Protein AF-A0A0T6A4I0-F1 (afdb_monomer)

pLDDT: mean 89.37, std 11.77, range [37.16, 98.69]

Structure (mmCIF, N/CA/C/O backbone):
data_AF-A0A0T6A4I0-F1
#
_entry.id   AF-A0A0T6A4I0-F1
#
loop_
_atom_site.group_PDB
_atom_site.id
_atom_site.type_symbol
_atom_site.label_atom_id
_atom_site.label_alt_id
_atom_site.label_comp_id
_atom_site.label_asym_id
_atom_site.label_entity_id
_atom_site.label_seq_id
_atom_site.pdbx_PDB_ins_code
_atom_site.Cartn_x
_atom_site.Cartn_y
_atom_site.Cartn_z
_atom_site.occupancy
_atom_site.B_iso_or_equiv
_atom_site.auth_seq_id
_atom_site.auth_comp_id
_atom_site.auth_asym_id
_atom_site.auth_atom_id
_atom_site.pdbx_PDB_model_num
ATOM 1 N N . MET A 1 1 ? -27.432 -20.174 17.625 1.00 65.12 1 MET A N 1
ATOM 2 C CA . MET A 1 1 ? -26.759 -19.214 18.513 1.00 65.12 1 MET A CA 1
ATOM 3 C C . MET A 1 1 ? -27.052 -19.570 19.962 1.00 65.12 1 MET A C 1
ATOM 5 O O . MET A 1 1 ? -28.219 -19.751 20.303 1.00 65.12 1 MET A O 1
ATOM 9 N N . ASN A 1 2 ? -26.024 -19.749 20.793 1.00 81.19 2 ASN A N 1
ATOM 10 C CA . ASN A 1 2 ? -26.215 -20.038 22.222 1.00 81.19 2 ASN A CA 1
ATOM 11 C C . ASN A 1 2 ? -26.380 -18.736 23.044 1.00 81.19 2 ASN A C 1
ATOM 13 O O . ASN A 1 2 ? -26.195 -17.635 22.528 1.00 81.19 2 ASN A O 1
ATOM 17 N N . SER A 1 3 ? -26.738 -18.840 24.332 1.00 83.50 3 SER A N 1
ATOM 18 C CA . SER A 1 3 ? -26.962 -17.650 25.175 1.00 83.50 3 SER A CA 1
ATOM 19 C C . SER A 1 3 ? -25.715 -16.772 25.365 1.00 83.50 3 SER A C 1
ATOM 21 O O . SER A 1 3 ? -25.885 -15.581 25.609 1.00 83.50 3 SER A O 1
ATOM 23 N N . MET A 1 4 ? -24.500 -17.329 25.298 1.00 87.19 4 MET A N 1
ATOM 24 C CA . MET A 1 4 ? -23.253 -16.556 25.415 1.00 87.19 4 MET A CA 1
ATOM 25 C C . MET A 1 4 ? -22.955 -15.799 24.127 1.00 87.19 4 MET A C 1
ATOM 27 O O . MET A 1 4 ? -22.614 -14.627 24.168 1.00 87.19 4 MET A O 1
ATOM 31 N N . GLU A 1 5 ? -23.131 -16.463 22.992 1.00 84.56 5 GLU A N 1
ATOM 32 C CA . GLU A 1 5 ? -22.914 -15.903 21.664 1.00 84.56 5 GLU A CA 1
ATOM 33 C C . GLU A 1 5 ? -23.867 -14.732 21.402 1.00 84.56 5 GLU A C 1
ATOM 35 O O . GLU A 1 5 ? -23.423 -13.668 20.984 1.00 84.56 5 GLU A O 1
ATOM 40 N N . ARG A 1 6 ? -25.143 -14.867 21.800 1.00 87.25 6 ARG A N 1
ATOM 41 C CA . ARG A 1 6 ? -26.099 -13.750 21.808 1.00 87.25 6 ARG A CA 1
ATOM 42 C C . ARG A 1 6 ? -25.624 -12.595 22.687 1.00 87.25 6 ARG A C 1
ATOM 44 O O . ARG A 1 6 ? -25.687 -11.442 22.281 1.00 87.25 6 ARG A O 1
ATOM 51 N N . ALA A 1 7 ? -25.196 -12.891 23.915 1.00 88.12 7 ALA A N 1
ATOM 52 C CA . ALA A 1 7 ? -24.745 -11.863 24.851 1.00 88.12 7 ALA A CA 1
ATOM 53 C C . ALA A 1 7 ? -23.528 -11.103 24.309 1.00 88.12 7 ALA A C 1
ATOM 55 O O . ALA A 1 7 ? -23.432 -9.890 24.484 1.00 88.12 7 ALA A O 1
ATOM 56 N N . LEU A 1 8 ? -22.614 -11.822 23.655 1.00 88.19 8 LEU A N 1
ATOM 57 C CA . LEU A 1 8 ? -21.410 -11.280 23.045 1.00 88.19 8 LEU A CA 1
ATOM 58 C C . LEU A 1 8 ? -21.745 -10.391 21.846 1.00 88.19 8 LEU A C 1
ATOM 60 O O . LEU A 1 8 ? -21.280 -9.259 21.798 1.00 88.19 8 LEU A O 1
ATOM 64 N N . GLU A 1 9 ? -22.608 -10.861 20.946 1.00 87.06 9 GLU A N 1
ATOM 65 C CA . GLU A 1 9 ? -23.072 -10.095 19.786 1.00 87.06 9 GLU A CA 1
ATOM 66 C C . GLU A 1 9 ? -23.785 -8.804 20.215 1.00 87.06 9 GLU A C 1
ATOM 68 O O . GLU A 1 9 ? -23.487 -7.724 19.709 1.00 87.06 9 GLU A O 1
ATOM 73 N N . VAL A 1 10 ? -24.667 -8.883 21.216 1.00 88.56 10 VAL A N 1
ATOM 74 C CA . VAL A 1 10 ? -25.359 -7.707 21.759 1.00 88.56 10 VAL A CA 1
ATOM 75 C C . VAL A 1 10 ? -24.382 -6.722 22.411 1.00 88.56 10 VAL A C 1
ATOM 77 O O . VAL A 1 10 ? -24.527 -5.512 22.234 1.00 88.56 10 VAL A O 1
ATOM 80 N N . LEU A 1 11 ? -23.389 -7.215 23.162 1.00 87.75 11 LEU A N 1
ATOM 81 C CA . LEU A 1 11 ? -22.369 -6.362 23.775 1.00 87.75 11 LEU A CA 1
ATOM 82 C C . LEU A 1 11 ? -21.513 -5.663 22.713 1.00 87.75 11 LEU A C 1
ATOM 84 O O . LEU A 1 11 ? -21.257 -4.473 22.850 1.00 87.75 11 LEU A O 1
ATOM 88 N N . GLU A 1 12 ? -21.080 -6.378 21.675 1.00 84.62 12 GLU A N 1
ATOM 89 C CA . GLU A 1 12 ? -20.293 -5.821 20.568 1.00 84.62 12 GLU A CA 1
ATOM 90 C C . GLU A 1 12 ? -21.073 -4.769 19.786 1.00 84.62 12 GLU A C 1
ATOM 92 O O . GLU A 1 12 ? -20.547 -3.688 19.534 1.00 84.62 12 GLU A O 1
ATOM 97 N N . LEU A 1 13 ? -22.330 -5.067 19.449 1.00 82.50 13 LEU A N 1
ATOM 98 C CA . LEU A 1 13 ? -23.216 -4.159 18.729 1.00 82.50 13 LEU A CA 1
ATOM 99 C C . LEU A 1 13 ? -23.451 -2.873 19.527 1.00 82.50 13 LEU A C 1
ATOM 101 O O . LEU A 1 13 ? -23.361 -1.776 18.982 1.00 82.50 13 LEU A O 1
ATOM 105 N N . TYR A 1 14 ? -23.706 -2.998 20.831 1.00 83.06 14 TYR A N 1
ATOM 106 C CA . TYR A 1 14 ? -23.885 -1.832 21.688 1.00 83.06 14 TYR A CA 1
ATOM 107 C C . TYR A 1 14 ? -22.595 -1.039 21.865 1.00 83.06 14 TYR A C 1
ATOM 109 O O . TYR A 1 14 ? -22.603 0.182 21.748 1.00 83.06 14 TYR A O 1
ATOM 117 N N . ALA A 1 15 ? -21.481 -1.734 22.100 1.00 77.75 15 ALA A N 1
ATOM 118 C CA . ALA A 1 15 ? -20.175 -1.110 22.237 1.00 77.75 15 ALA A CA 1
ATOM 119 C C . ALA A 1 15 ? -19.705 -0.419 20.952 1.00 77.75 15 ALA A C 1
ATOM 121 O O . ALA A 1 15 ? -18.844 0.435 21.069 1.00 77.75 15 ALA A O 1
ATOM 122 N N . ALA A 1 16 ? -20.227 -0.776 19.772 1.00 71.81 16 ALA A N 1
ATOM 123 C CA . ALA A 1 16 ? -19.962 -0.093 18.503 1.00 71.81 16 ALA A CA 1
ATOM 124 C C . ALA A 1 16 ? -20.909 1.099 18.271 1.00 71.81 16 ALA A C 1
ATOM 126 O O . ALA A 1 16 ? -20.474 2.199 17.948 1.00 71.81 16 ALA A O 1
ATOM 127 N N . ALA A 1 17 ? -22.212 0.918 18.484 1.00 69.12 17 ALA A N 1
ATOM 128 C CA . ALA A 1 17 ? -23.201 1.965 18.222 1.00 69.12 17 ALA A CA 1
ATOM 129 C C . ALA A 1 17 ? -23.127 3.153 19.201 1.00 69.12 17 ALA A C 1
ATOM 131 O O . ALA A 1 17 ? -23.462 4.278 18.820 1.00 69.12 17 ALA A O 1
ATOM 132 N N . ASP A 1 18 ? -22.656 2.933 20.433 1.00 62.03 18 ASP A N 1
ATOM 133 C CA . ASP A 1 18 ? -22.343 4.025 21.363 1.00 62.03 18 ASP A CA 1
ATOM 134 C C . ASP A 1 18 ? -21.203 4.914 20.814 1.00 62.03 18 ASP A C 1
ATOM 136 O O . ASP A 1 18 ? -21.260 6.134 20.957 1.00 62.03 18 ASP A O 1
ATOM 140 N N . GLN A 1 19 ? -20.238 4.333 20.080 1.00 56.91 19 GLN A N 1
ATOM 141 C CA . GLN A 1 19 ? -19.129 5.064 19.437 1.00 56.91 19 GLN A CA 1
ATOM 142 C C . GLN A 1 19 ? -19.610 5.911 18.257 1.00 56.91 19 GLN A C 1
ATOM 144 O O . GLN A 1 19 ? -19.153 7.033 18.073 1.00 56.91 19 GLN A O 1
ATOM 149 N N . GLU A 1 20 ? -20.531 5.384 17.448 1.00 51.50 20 GLU A N 1
ATOM 150 C CA . GLU A 1 20 ? -20.946 6.051 16.210 1.00 51.50 20 GLU A CA 1
ATOM 151 C C . GLU A 1 20 ? -21.957 7.184 16.430 1.00 51.50 20 GLU A C 1
ATOM 153 O O . GLU A 1 20 ? -22.072 8.069 15.579 1.00 51.50 20 GLU A O 1
ATOM 158 N N . ARG A 1 21 ? -22.771 7.138 17.499 1.00 50.19 21 ARG A N 1
ATOM 159 C CA . ARG A 1 21 ? -23.971 7.997 17.585 1.00 50.19 21 ARG A CA 1
ATOM 160 C C . ARG A 1 21 ? -24.341 8.515 18.978 1.00 50.19 21 ARG A C 1
ATOM 162 O O . ARG A 1 21 ? -25.364 9.192 19.085 1.00 50.19 21 ARG A O 1
ATOM 169 N N . ASN A 1 22 ? -23.565 8.218 20.028 1.00 56.56 22 ASN A N 1
ATOM 170 C CA . ASN A 1 22 ? -23.890 8.592 21.417 1.00 56.56 22 ASN A CA 1
ATOM 171 C C . ASN A 1 22 ? -25.337 8.194 21.806 1.00 56.56 22 ASN A C 1
ATOM 173 O O . ASN A 1 22 ? -26.053 8.911 22.513 1.00 56.56 22 ASN A O 1
ATOM 177 N N . LEU A 1 23 ? -25.824 7.087 21.233 1.00 54.41 23 LEU A N 1
ATOM 178 C CA . LEU A 1 23 ? -27.193 6.622 21.406 1.00 54.41 23 LEU A CA 1
ATOM 179 C C . LEU A 1 23 ? -27.248 5.769 22.668 1.00 54.41 23 LEU A C 1
ATOM 181 O O . LEU A 1 23 ? -26.767 4.643 22.680 1.00 54.41 23 LEU A O 1
ATOM 185 N N . GLY A 1 24 ? -27.941 6.251 23.700 1.00 66.44 24 GLY A N 1
ATOM 186 C CA . GLY A 1 24 ? -28.173 5.491 24.937 1.00 66.44 24 GLY A CA 1
ATOM 187 C C . GLY A 1 24 ? -28.943 4.164 24.773 1.00 66.44 24 GLY A C 1
ATOM 188 O O . GLY A 1 24 ? -29.218 3.500 25.776 1.00 66.44 24 GLY A O 1
ATOM 189 N N . ALA A 1 25 ? -29.323 3.783 23.544 1.00 76.25 25 ALA A N 1
ATOM 190 C CA . ALA A 1 25 ? -29.884 2.481 23.198 1.00 76.25 25 ALA A CA 1
ATOM 191 C C . ALA A 1 25 ? -29.680 2.121 21.711 1.00 76.25 25 ALA A C 1
ATOM 193 O O . ALA A 1 25 ? -29.658 2.993 20.843 1.00 76.25 25 ALA A O 1
ATOM 194 N N . VAL A 1 26 ? -29.610 0.820 21.410 1.00 81.50 26 VAL A N 1
ATOM 195 C CA . VAL A 1 26 ? -29.318 0.271 20.075 1.00 81.50 26 VAL A CA 1
ATOM 196 C C . VAL A 1 26 ? -30.368 -0.765 19.696 1.00 81.50 26 VAL A C 1
ATOM 198 O O . VAL A 1 26 ? -30.734 -1.611 20.511 1.00 81.50 26 VAL A O 1
ATOM 201 N N . ALA A 1 27 ? -30.881 -0.701 18.468 1.00 83.75 27 ALA A N 1
ATOM 202 C CA . ALA A 1 27 ? -31.809 -1.706 17.961 1.00 83.75 27 ALA A CA 1
ATOM 203 C C . ALA A 1 27 ? -31.042 -2.964 17.521 1.00 83.75 27 ALA A C 1
ATOM 205 O O . ALA A 1 27 ? -30.154 -2.893 16.678 1.00 83.75 27 ALA A O 1
ATOM 206 N N . TYR A 1 28 ? -31.418 -4.114 18.069 1.00 85.69 28 TYR A N 1
ATOM 207 C CA . TYR A 1 28 ? -30.854 -5.429 17.783 1.00 85.69 28 TYR A CA 1
ATOM 208 C C . TYR A 1 28 ? -31.947 -6.343 17.228 1.00 85.69 28 TYR A C 1
ATOM 210 O O . TYR A 1 28 ? -33.022 -6.440 17.815 1.00 85.69 28 TYR A O 1
ATOM 218 N N . ALA A 1 29 ? -31.700 -7.010 16.104 1.00 85.00 29 ALA A N 1
ATOM 219 C CA . ALA A 1 29 ? -32.581 -8.057 15.598 1.00 85.00 29 ALA A CA 1
ATOM 220 C C . ALA A 1 29 ? -32.047 -9.411 16.071 1.00 85.00 29 ALA A C 1
ATOM 222 O O . ALA A 1 29 ? -30.994 -9.840 15.614 1.00 85.00 29 ALA A O 1
ATOM 223 N N . ASP A 1 30 ? -32.753 -10.073 16.988 1.00 80.75 30 ASP A N 1
ATOM 224 C CA . ASP A 1 30 ? -32.335 -11.381 17.498 1.00 80.75 30 ASP A CA 1
ATOM 225 C C . ASP A 1 30 ? -32.428 -12.427 16.373 1.00 80.75 30 ASP A C 1
ATOM 227 O O . ASP A 1 30 ? -33.538 -12.724 15.923 1.00 80.75 30 ASP A O 1
ATOM 231 N N . PRO A 1 31 ? -31.312 -13.024 15.920 1.00 71.75 31 PRO A N 1
ATOM 232 C CA . PRO A 1 31 ? -31.315 -13.929 14.776 1.00 71.75 31 PRO A CA 1
ATOM 233 C C . PRO A 1 31 ? -31.955 -15.288 15.094 1.00 71.75 31 PRO A C 1
ATOM 235 O O . PRO A 1 31 ? -32.241 -16.057 14.180 1.00 71.75 31 PRO A O 1
ATOM 238 N N . VAL A 1 32 ? -32.212 -15.603 16.370 1.00 74.44 32 VAL A N 1
ATOM 239 C CA . VAL A 1 32 ? -32.927 -16.823 16.779 1.00 74.44 32 VAL A CA 1
ATOM 240 C C . VAL A 1 32 ? -34.433 -16.592 16.808 1.00 74.44 32 VAL A C 1
ATOM 242 O O . VAL A 1 32 ? -35.195 -17.459 16.387 1.00 74.44 32 VAL A O 1
ATOM 245 N N . THR A 1 33 ? -34.879 -15.446 17.327 1.00 81.69 33 THR A N 1
ATOM 246 C CA . THR A 1 33 ? -36.318 -15.172 17.498 1.00 81.69 33 THR A CA 1
ATOM 247 C C . THR A 1 33 ? -36.918 -14.302 16.394 1.00 81.69 33 THR A C 1
ATOM 249 O O . THR A 1 33 ? -38.141 -14.200 16.302 1.00 81.69 33 THR A O 1
ATOM 252 N N . GLY A 1 34 ? -36.082 -13.661 15.576 1.00 81.12 34 GLY A N 1
ATOM 253 C CA . GLY A 1 34 ? -36.465 -12.703 14.537 1.00 81.12 34 GLY A CA 1
ATOM 254 C C . GLY A 1 34 ? -37.038 -11.388 15.076 1.00 81.12 34 GLY A C 1
ATOM 255 O O . GLY A 1 34 ? -37.544 -10.577 14.303 1.00 81.12 34 GLY A O 1
ATOM 256 N N . ARG A 1 35 ? -37.024 -11.170 16.397 1.00 85.06 35 ARG A N 1
ATOM 257 C CA . ARG A 1 35 ? -37.629 -9.990 17.026 1.00 85.06 35 ARG A CA 1
ATOM 258 C C . ARG A 1 35 ? -36.619 -8.858 17.140 1.00 85.06 35 ARG A C 1
ATOM 260 O O . ARG A 1 35 ? -35.487 -9.070 17.567 1.00 85.06 35 ARG A O 1
ATOM 267 N N . HIS A 1 36 ? -37.075 -7.646 16.837 1.00 85.06 36 HIS A N 1
ATOM 268 C CA . HIS A 1 36 ? -36.326 -6.435 17.139 1.00 85.06 36 HIS A CA 1
ATOM 269 C C . HIS A 1 36 ? -36.452 -6.090 18.624 1.00 85.06 36 HIS A C 1
ATOM 271 O O . HIS A 1 36 ? -37.549 -5.991 19.173 1.00 85.06 36 HIS A O 1
ATOM 277 N N . GLU A 1 37 ? -35.311 -5.893 19.264 1.00 87.12 37 GLU A N 1
ATOM 278 C CA . GLU A 1 37 ? -35.165 -5.527 20.658 1.00 87.12 37 GLU A CA 1
ATOM 279 C C . GLU A 1 37 ? -34.353 -4.232 20.753 1.00 87.12 37 GLU A C 1
ATOM 281 O O . GLU A 1 37 ? -33.310 -4.090 20.125 1.00 87.12 37 GLU A O 1
ATOM 286 N N . LEU A 1 38 ? -34.815 -3.282 21.564 1.00 85.00 38 LEU A N 1
ATOM 287 C CA . LEU A 1 38 ? -33.993 -2.147 21.982 1.00 85.00 38 LEU A CA 1
ATOM 288 C C . LEU A 1 38 ? -33.107 -2.577 23.150 1.00 85.00 38 LEU A C 1
ATOM 290 O O . LEU A 1 38 ? -33.606 -3.060 24.175 1.00 85.00 38 LEU A O 1
ATOM 294 N N . VAL A 1 39 ? -31.802 -2.412 22.980 1.00 86.38 39 VAL A N 1
ATOM 295 C CA . VAL A 1 39 ? -30.768 -2.723 23.962 1.00 86.38 39 VAL A CA 1
ATOM 296 C C . VAL A 1 39 ? -30.250 -1.415 24.540 1.00 86.38 39 VAL A C 1
ATOM 298 O O . VAL A 1 39 ? -29.625 -0.637 23.833 1.00 86.38 39 VAL A O 1
ATOM 301 N N . ASP A 1 40 ? -30.521 -1.176 25.820 1.00 84.31 40 ASP A N 1
ATOM 302 C CA . ASP A 1 40 ? -30.066 -0.003 26.570 1.00 84.31 40 ASP A CA 1
ATOM 303 C C . ASP A 1 40 ? -28.937 -0.365 27.555 1.00 84.31 40 ASP A C 1
ATOM 305 O O . ASP A 1 40 ? -28.586 -1.538 27.748 1.00 84.31 40 ASP A O 1
ATOM 309 N N . ALA A 1 41 ? -28.396 0.641 28.244 1.00 79.75 41 ALA A N 1
ATOM 310 C CA . ALA A 1 41 ? -27.348 0.453 29.248 1.00 79.75 41 ALA A CA 1
ATOM 311 C C . ALA A 1 41 ? -27.722 -0.558 30.357 1.00 79.75 41 ALA A C 1
ATOM 313 O O . ALA A 1 41 ? -26.853 -1.253 30.897 1.00 79.75 41 ALA A O 1
ATOM 314 N N . ASN A 1 42 ? -29.008 -0.679 30.711 1.00 81.38 42 ASN A N 1
ATOM 315 C CA . ASN A 1 42 ? -29.458 -1.625 31.734 1.00 81.38 42 ASN A CA 1
ATOM 316 C C . ASN A 1 42 ? -29.390 -3.068 31.232 1.00 81.38 42 ASN A C 1
ATOM 318 O O . ASN A 1 42 ? -28.886 -3.934 31.954 1.00 81.38 42 ASN A O 1
ATOM 322 N N . LYS A 1 43 ? -29.832 -3.330 29.998 1.00 86.12 43 LYS A N 1
ATOM 323 C CA . LYS A 1 43 ? -29.696 -4.650 29.365 1.00 86.12 43 LYS A CA 1
ATOM 324 C C . LYS A 1 43 ? -28.236 -5.029 29.168 1.00 86.12 43 LYS A C 1
ATOM 326 O O . LYS A 1 43 ? -27.853 -6.158 29.474 1.00 86.12 43 LYS A O 1
ATOM 331 N N . ILE A 1 44 ? -27.392 -4.080 28.775 1.00 87.00 44 ILE A N 1
ATOM 332 C CA . ILE A 1 44 ? -25.952 -4.323 28.640 1.00 87.00 44 ILE A CA 1
ATOM 333 C C . ILE A 1 44 ? -25.303 -4.720 29.954 1.00 87.00 44 ILE A C 1
ATOM 335 O O . ILE A 1 44 ? -24.499 -5.647 29.972 1.00 87.00 44 ILE A O 1
ATOM 339 N N . ARG A 1 45 ? -25.703 -4.131 31.085 1.00 84.12 45 ARG A N 1
ATOM 340 C CA . ARG A 1 45 ? -25.211 -4.566 32.404 1.00 84.12 45 ARG A CA 1
ATOM 341 C C . ARG A 1 45 ? -25.535 -6.027 32.725 1.00 84.12 45 ARG A C 1
ATOM 343 O O . ARG A 1 45 ? -24.841 -6.611 33.561 1.00 84.12 45 ARG A O 1
ATOM 350 N N . VAL A 1 46 ? -26.587 -6.603 32.141 1.00 87.69 46 VAL A N 1
ATOM 351 C CA . VAL A 1 46 ? -26.934 -8.023 32.310 1.00 87.69 46 VAL A CA 1
ATOM 352 C C . VAL A 1 46 ? -25.997 -8.888 31.473 1.00 87.69 46 VAL A C 1
ATOM 354 O O . VAL A 1 46 ? -25.318 -9.749 32.036 1.00 87.69 46 VAL A O 1
ATOM 357 N N . TYR A 1 47 ? -25.887 -8.606 30.171 1.00 89.31 47 TYR A N 1
ATOM 358 C CA . TYR A 1 47 ? -25.003 -9.339 29.257 1.00 89.31 47 TYR A CA 1
ATOM 359 C C . TYR A 1 47 ? -23.531 -9.239 29.670 1.00 89.31 47 TYR A C 1
ATOM 361 O O . TYR A 1 47 ? -22.832 -10.247 29.735 1.00 89.31 47 TYR A O 1
ATOM 369 N N . TYR A 1 48 ? -23.083 -8.050 30.077 1.00 87.12 48 TYR A N 1
ATOM 370 C CA . TYR A 1 48 ? -21.746 -7.825 30.615 1.00 87.12 48 TYR A CA 1
ATOM 371 C C . TYR A 1 48 ? -21.454 -8.730 31.819 1.00 87.12 48 TYR A C 1
ATOM 373 O O . TYR A 1 48 ? -20.431 -9.411 31.845 1.00 87.12 48 TYR A O 1
ATOM 381 N N . ARG A 1 49 ? -22.356 -8.778 32.813 1.00 88.69 49 ARG A N 1
ATOM 382 C CA . ARG A 1 49 ? -22.177 -9.615 34.014 1.00 88.69 49 ARG A CA 1
ATOM 383 C C . ARG A 1 49 ? -22.194 -11.103 33.683 1.00 88.69 49 ARG A C 1
ATOM 385 O O . ARG A 1 49 ? -21.490 -11.879 34.328 1.00 88.69 49 ARG A O 1
ATOM 392 N N . GLN A 1 50 ? -23.007 -11.501 32.710 1.00 91.06 50 GLN A N 1
ATOM 393 C CA . GLN A 1 50 ? -23.072 -12.873 32.224 1.00 91.06 50 GLN A CA 1
ATOM 394 C C . GLN A 1 50 ? -21.739 -13.293 31.589 1.00 91.06 50 GLN A C 1
ATOM 396 O O . GLN A 1 50 ? -21.166 -14.302 32.000 1.00 91.06 50 GLN A O 1
ATOM 401 N N . LEU A 1 51 ? -21.208 -12.482 30.671 1.00 92.25 51 LEU A N 1
ATOM 402 C CA . LEU A 1 51 ? -19.930 -12.730 30.000 1.00 92.25 51 LEU A CA 1
ATOM 403 C C . LEU A 1 51 ? -18.741 -12.662 30.968 1.00 92.25 51 LEU A C 1
ATOM 405 O O . LEU A 1 51 ? -17.852 -13.505 30.900 1.00 92.25 51 LEU A O 1
ATOM 409 N N . GLU A 1 52 ? -18.748 -11.735 31.931 1.00 90.50 52 GLU A N 1
ATOM 410 C CA . GLU A 1 52 ? -17.688 -11.629 32.942 1.00 90.50 52 GLU A CA 1
ATOM 411 C C . GLU A 1 52 ? -17.597 -12.895 33.810 1.00 90.50 52 GLU A C 1
ATOM 413 O O . GLU A 1 52 ? -16.506 -13.388 34.110 1.00 90.50 52 GLU A O 1
ATOM 418 N N . ARG A 1 53 ? -18.750 -13.448 34.208 1.00 91.75 53 ARG A N 1
ATOM 419 C CA . ARG A 1 53 ? -18.817 -14.717 34.946 1.00 91.75 53 ARG A CA 1
ATOM 420 C C . ARG A 1 53 ? -18.332 -15.881 34.088 1.00 91.75 53 ARG A C 1
ATOM 422 O O . ARG A 1 53 ? -17.552 -16.691 34.585 1.00 91.75 53 ARG A O 1
ATOM 429 N N . ALA A 1 54 ? -18.748 -15.939 32.823 1.00 91.00 54 ALA A N 1
ATOM 430 C CA . ALA A 1 54 ? -18.330 -16.981 31.889 1.00 91.00 54 ALA A CA 1
ATOM 431 C C . ALA A 1 54 ? -16.813 -16.950 31.637 1.00 91.00 54 ALA A C 1
ATOM 433 O O . ALA A 1 54 ? -16.168 -17.998 31.671 1.00 91.00 54 ALA A O 1
ATOM 434 N N . LEU A 1 55 ? -16.222 -15.760 31.477 1.00 90.81 55 LEU A N 1
ATOM 435 C CA . LEU A 1 55 ? -14.774 -15.589 31.347 1.00 90.81 55 LEU A CA 1
ATOM 436 C C . LEU A 1 55 ? -14.041 -16.096 32.599 1.00 90.81 55 LEU A C 1
ATOM 438 O O . LEU A 1 55 ? -13.133 -16.918 32.487 1.00 90.81 55 LEU A O 1
ATOM 442 N N . LYS A 1 56 ? -14.459 -15.662 33.799 1.00 91.12 56 LYS A N 1
ATOM 443 C CA . LYS A 1 56 ? -13.856 -16.097 35.077 1.00 91.12 56 LYS A CA 1
ATOM 444 C C . LYS A 1 56 ? -13.967 -17.609 35.288 1.00 91.12 56 LYS A C 1
ATOM 446 O O . LYS A 1 56 ? -13.057 -18.218 35.843 1.00 91.12 56 LYS A O 1
ATOM 451 N N . ALA A 1 57 ? -15.057 -18.213 34.821 1.00 93.06 57 ALA A N 1
ATOM 452 C CA . ALA A 1 57 ? -15.292 -19.651 34.876 1.00 93.06 57 ALA A CA 1
ATOM 453 C C . ALA A 1 57 ? -14.614 -20.443 33.737 1.00 93.06 57 ALA A C 1
ATOM 455 O O . ALA A 1 57 ? -14.777 -21.660 33.691 1.00 93.06 57 ALA A O 1
ATOM 456 N N . LYS A 1 58 ? -13.871 -19.787 32.827 1.00 90.81 58 LYS A N 1
ATOM 457 C CA . LYS A 1 58 ? -13.260 -20.396 31.627 1.00 90.81 58 LYS A CA 1
ATOM 458 C C . LYS A 1 58 ? -14.271 -21.132 30.734 1.00 90.81 58 LYS A C 1
ATOM 460 O O . LYS A 1 58 ? -13.974 -22.181 30.173 1.00 90.81 58 LYS A O 1
ATOM 465 N N . GLN A 1 59 ? -15.479 -20.583 30.625 1.00 91.88 59 GLN A N 1
ATOM 466 C CA . GLN A 1 59 ? -16.573 -21.125 29.809 1.00 91.88 59 GLN A CA 1
ATOM 467 C C . GLN A 1 59 ? -16.647 -20.499 28.409 1.00 91.88 59 GLN A C 1
ATOM 469 O O . GLN A 1 59 ? -17.455 -20.933 27.592 1.00 91.88 59 GLN A O 1
ATOM 474 N N . LEU A 1 60 ? -15.830 -19.479 28.135 1.00 88.25 60 LEU A N 1
ATOM 475 C CA . LEU A 1 60 ? -15.679 -18.891 26.806 1.00 88.25 60 LEU A CA 1
ATOM 476 C C . LEU A 1 60 ? -14.566 -19.609 26.042 1.00 88.25 60 LEU A C 1
ATOM 478 O O . LEU A 1 60 ? -13.537 -19.959 26.626 1.00 88.25 60 LEU A O 1
ATOM 482 N N . SER A 1 61 ? -14.756 -19.781 24.733 1.00 88.94 61 SER A N 1
ATOM 483 C CA . SER A 1 61 ? -13.650 -20.134 23.843 1.00 88.94 61 SER A CA 1
ATOM 484 C C . SER A 1 61 ? -12.588 -19.025 23.864 1.00 88.94 61 SER A C 1
ATOM 486 O O . SER A 1 61 ? -12.869 -17.891 24.254 1.00 88.94 61 SER A O 1
ATOM 488 N N . GLU A 1 62 ? -11.362 -19.319 23.430 1.00 82.75 62 GLU A N 1
ATOM 489 C CA . GLU A 1 62 ? -10.312 -18.293 23.357 1.00 82.75 62 GLU A CA 1
ATOM 490 C C . GLU A 1 62 ? -10.722 -17.118 22.447 1.00 82.75 62 GLU A C 1
ATOM 492 O O . GLU A 1 62 ? -10.489 -15.955 22.782 1.00 82.75 62 GLU A O 1
ATOM 497 N N . ALA A 1 63 ? -11.396 -17.413 21.332 1.00 80.00 63 ALA A N 1
ATOM 498 C CA . ALA A 1 63 ? -11.921 -16.408 20.414 1.00 80.00 63 ALA A CA 1
ATOM 499 C C . ALA A 1 63 ? -13.007 -15.538 21.073 1.00 80.00 63 ALA A C 1
ATOM 501 O O . ALA A 1 63 ? -12.936 -14.311 21.007 1.00 80.00 63 ALA A O 1
ATOM 502 N N . ASP A 1 64 ? -13.967 -16.149 21.774 1.00 87.06 64 ASP A N 1
ATOM 503 C CA . ASP A 1 64 ? -15.037 -15.411 22.459 1.00 87.06 64 ASP A CA 1
ATOM 504 C C . ASP A 1 64 ? -14.508 -14.590 23.637 1.00 87.06 64 ASP A C 1
ATOM 506 O O . ASP A 1 64 ? -14.997 -13.494 23.911 1.00 87.06 64 ASP A O 1
ATOM 510 N N . ALA A 1 65 ? -13.479 -15.087 24.326 1.00 85.12 65 ALA A N 1
ATOM 511 C CA . ALA A 1 65 ? -12.798 -14.347 25.377 1.00 85.12 65 ALA A CA 1
ATOM 512 C C . ALA A 1 65 ? -12.127 -13.081 24.822 1.00 85.12 65 ALA A C 1
ATOM 514 O O . ALA A 1 65 ? -12.296 -12.008 25.402 1.00 85.12 65 ALA A O 1
ATOM 515 N N . LYS A 1 66 ? -11.424 -13.176 23.681 1.00 80.06 66 LYS A N 1
ATOM 516 C CA . LYS A 1 66 ? -10.824 -12.013 23.000 1.00 80.06 66 LYS A CA 1
ATOM 517 C C . LYS A 1 66 ? -11.888 -11.004 22.570 1.00 80.06 66 LYS A C 1
ATOM 519 O O . LYS A 1 66 ? -11.763 -9.822 22.888 1.00 80.06 66 LYS A O 1
ATOM 524 N N . ARG A 1 67 ? -12.967 -11.478 21.939 1.00 83.88 67 ARG A N 1
ATOM 525 C CA . ARG A 1 67 ? -14.129 -10.658 21.556 1.00 83.88 67 ARG A CA 1
ATOM 526 C C . ARG A 1 67 ? -14.728 -9.915 22.749 1.00 83.88 67 ARG A C 1
ATOM 528 O O . ARG A 1 67 ? -14.881 -8.696 22.707 1.00 83.88 67 ARG A O 1
ATOM 535 N N . TYR A 1 68 ? -14.986 -10.623 23.850 1.00 87.00 68 TYR A N 1
ATOM 536 C CA . TYR A 1 68 ? -15.520 -10.027 25.075 1.00 87.00 68 TYR A CA 1
ATOM 537 C C . TYR A 1 68 ? -14.579 -8.971 25.663 1.00 87.00 68 TYR A C 1
ATOM 539 O O . TYR A 1 68 ? -15.032 -7.881 26.010 1.00 87.00 68 TYR A O 1
ATOM 547 N N . VAL A 1 69 ? -13.279 -9.267 25.769 1.00 83.44 69 VAL A N 1
ATOM 548 C CA . VAL A 1 69 ? -12.282 -8.318 26.288 1.00 83.44 69 VAL A CA 1
ATOM 549 C C . VAL A 1 69 ? -12.237 -7.053 25.426 1.00 83.44 69 VAL A C 1
ATOM 551 O O . VAL A 1 69 ? -12.257 -5.953 25.980 1.00 83.44 69 VAL A O 1
ATOM 554 N N . GLY A 1 70 ? -12.264 -7.195 24.097 1.00 78.12 70 GLY A N 1
ATOM 555 C CA . GLY A 1 70 ? -12.305 -6.071 23.160 1.00 78.12 70 GLY A CA 1
ATOM 556 C C . GLY A 1 70 ? -13.582 -5.234 23.281 1.00 78.12 70 GLY A C 1
ATOM 557 O O . GLY A 1 70 ? -13.508 -4.013 23.413 1.00 78.12 70 GLY A O 1
ATOM 558 N N . ALA A 1 71 ? -14.755 -5.872 23.302 1.00 80.88 71 ALA A N 1
ATOM 559 C CA . ALA A 1 71 ? -16.041 -5.186 23.460 1.00 80.88 71 ALA A CA 1
ATOM 560 C C . ALA A 1 71 ? -16.162 -4.480 24.824 1.00 80.88 71 ALA A C 1
ATOM 562 O O . ALA A 1 71 ? -16.669 -3.364 24.923 1.00 80.88 71 ALA A O 1
ATOM 563 N N . ARG A 1 72 ? -15.635 -5.098 25.888 1.00 83.75 72 ARG A N 1
ATOM 564 C CA . ARG A 1 72 ? -15.550 -4.496 27.223 1.00 83.75 72 ARG A CA 1
ATOM 565 C C . ARG A 1 72 ? -14.638 -3.273 27.242 1.00 83.75 72 ARG A C 1
ATOM 567 O O . ARG A 1 72 ? -15.004 -2.277 27.857 1.00 83.75 72 ARG A O 1
ATOM 574 N N . ALA A 1 73 ? -13.459 -3.353 26.626 1.00 76.44 73 ALA A N 1
ATOM 575 C CA . ALA A 1 73 ? -12.532 -2.226 26.558 1.00 76.44 73 ALA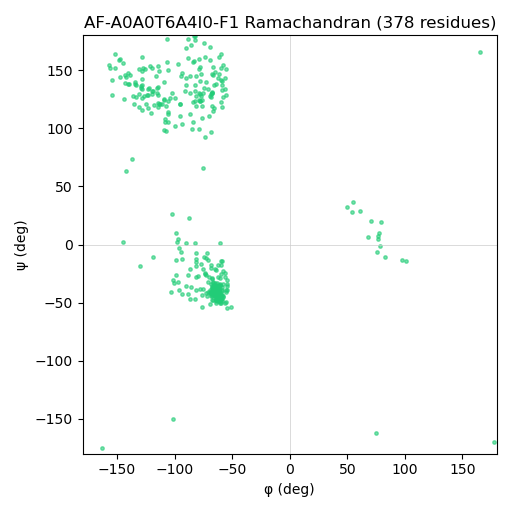 A CA 1
ATOM 576 C C . ALA A 1 73 ? -13.172 -1.030 25.835 1.00 76.44 73 ALA A C 1
ATOM 578 O O . ALA A 1 73 ? -13.131 0.078 26.366 1.00 76.44 73 ALA A O 1
ATOM 579 N N . ARG A 1 74 ? -13.855 -1.283 24.706 1.00 74.06 74 ARG A N 1
ATOM 580 C CA . ARG A 1 74 ? -14.655 -0.287 23.968 1.00 74.06 74 ARG A CA 1
ATOM 581 C C . ARG A 1 74 ? -15.688 0.397 24.850 1.00 74.06 74 ARG A C 1
ATOM 583 O O . ARG A 1 74 ? -15.676 1.615 24.992 1.00 74.06 74 ARG A O 1
ATOM 590 N N . LEU A 1 75 ? -16.530 -0.403 25.500 1.00 76.19 75 LEU A N 1
ATOM 591 C CA . LEU A 1 75 ? -17.591 0.103 26.364 1.00 76.19 75 LEU A CA 1
ATOM 592 C C . LEU A 1 75 ? -17.042 0.932 27.537 1.00 76.19 75 LEU A C 1
ATOM 594 O O . LEU A 1 75 ? -17.586 1.980 27.862 1.00 76.19 75 LEU A O 1
ATOM 598 N N . LEU A 1 76 ? -15.969 0.482 28.194 1.00 76.31 76 LEU A N 1
ATOM 599 C CA . LEU A 1 76 ? -15.383 1.208 29.329 1.00 76.31 76 LEU A CA 1
ATOM 600 C C . LEU A 1 76 ? -14.751 2.539 28.915 1.00 76.31 76 LEU A C 1
ATOM 602 O O . LEU A 1 76 ? -14.853 3.521 29.654 1.00 76.31 76 LEU A O 1
ATOM 606 N N . ALA A 1 77 ? -14.111 2.568 27.749 1.00 67.81 77 ALA A N 1
ATOM 607 C CA . ALA A 1 77 ? -13.562 3.792 27.198 1.00 67.81 77 ALA A CA 1
ATOM 608 C C . ALA A 1 77 ? -14.690 4.787 26.856 1.00 67.81 77 ALA A C 1
ATOM 610 O O . ALA A 1 77 ? -14.591 5.946 27.251 1.00 67.81 77 ALA A O 1
ATOM 611 N N . ALA A 1 78 ? -15.805 4.334 26.263 1.00 66.31 78 ALA A N 1
ATOM 612 C CA . ALA A 1 78 ? -16.970 5.181 25.956 1.00 66.31 78 ALA A CA 1
ATOM 613 C C . ALA A 1 78 ? -17.603 5.814 27.205 1.00 66.31 78 ALA A C 1
ATOM 615 O O . ALA A 1 78 ? -18.017 6.970 27.189 1.00 66.31 78 ALA A O 1
ATOM 616 N N . LEU A 1 79 ? -17.600 5.085 28.324 1.00 69.50 79 LEU A N 1
ATOM 617 C CA . LEU A 1 79 ? -18.181 5.533 29.593 1.00 69.50 79 LEU A CA 1
ATOM 618 C C . LEU A 1 79 ? -17.283 6.471 30.417 1.00 69.50 79 LEU A C 1
ATOM 620 O O . LEU A 1 79 ? -17.722 6.972 31.456 1.00 69.50 79 LEU A O 1
ATOM 624 N N . SER A 1 80 ? -16.030 6.691 30.015 1.00 63.41 80 SER A N 1
ATOM 625 C CA . SER A 1 80 ? -15.113 7.573 30.743 1.00 63.41 80 SER A CA 1
ATOM 626 C C . SER A 1 80 ? -15.413 9.061 30.467 1.00 63.41 80 SER A C 1
ATOM 628 O O . SER A 1 80 ? -15.944 9.392 29.410 1.00 63.41 80 SER A O 1
ATOM 630 N N . PRO A 1 81 ? -15.112 10.000 31.389 1.00 49.53 81 PRO A N 1
ATOM 631 C CA . PRO A 1 81 ? -15.290 11.435 31.137 1.00 49.53 81 PRO A CA 1
ATOM 632 C C . PRO A 1 81 ? -14.437 11.885 29.938 1.00 49.53 81 PRO A C 1
ATOM 634 O O . PRO A 1 81 ? -13.227 11.684 29.952 1.00 49.53 81 PRO A O 1
ATOM 637 N N . GLY A 1 82 ? -15.053 12.459 28.897 1.00 53.94 82 GLY A N 1
ATOM 638 C CA . GLY A 1 82 ? -14.376 12.736 27.614 1.00 53.94 82 GLY A CA 1
ATOM 639 C C . GLY A 1 82 ? -14.176 11.499 26.718 1.00 53.94 82 GLY A C 1
ATOM 640 O O . GLY A 1 82 ? -13.574 11.589 25.652 1.00 53.94 82 GLY A O 1
ATOM 641 N N . GLY A 1 83 ? -14.705 10.345 27.130 1.00 45.69 83 GLY A N 1
ATOM 642 C CA . GLY A 1 83 ? -14.570 9.051 26.465 1.00 45.69 83 GLY A CA 1
ATOM 643 C C . GLY A 1 83 ? -15.150 9.017 25.056 1.00 45.69 83 GLY A C 1
ATOM 644 O O . GLY A 1 83 ? -14.545 8.418 24.179 1.00 45.69 83 GLY A O 1
ATOM 645 N N . GLY A 1 84 ? -16.251 9.729 24.795 1.00 49.12 84 GLY A N 1
ATOM 646 C CA . GLY A 1 84 ? -16.832 9.824 23.449 1.00 49.12 84 GLY A CA 1
ATOM 647 C C . GLY A 1 84 ? -15.867 10.373 22.385 1.00 49.12 84 GLY A C 1
ATOM 648 O O . GLY A 1 84 ? -15.894 9.902 21.255 1.00 49.12 84 GLY A O 1
ATOM 649 N N . GLU A 1 85 ? -14.969 11.299 22.747 1.00 45.97 85 GLU A N 1
ATOM 650 C CA . GLU A 1 85 ? -13.926 11.816 21.841 1.00 45.97 85 GLU A CA 1
ATOM 651 C C . GLU A 1 85 ? -12.711 10.870 21.767 1.00 45.97 85 GLU A C 1
ATOM 653 O O . GLU A 1 85 ? -12.194 10.618 20.685 1.00 45.97 85 GLU A O 1
ATOM 658 N N . GLN A 1 86 ? -12.290 10.269 22.888 1.00 45.75 86 GLN A N 1
ATOM 659 C CA . GLN A 1 86 ? -11.129 9.359 22.939 1.00 45.75 86 GLN A CA 1
ATOM 660 C C . GLN A 1 86 ? -11.378 7.985 22.293 1.00 45.75 86 GLN A C 1
ATOM 662 O O . GLN A 1 86 ? -10.447 7.318 21.841 1.00 45.75 86 GLN A O 1
ATOM 667 N N . VAL A 1 87 ? -12.632 7.537 22.254 1.00 48.22 87 VAL A N 1
ATOM 668 C CA . VAL A 1 87 ? -13.030 6.231 21.708 1.00 48.22 87 VAL A CA 1
ATOM 669 C C . VAL A 1 87 ? -13.157 6.255 20.192 1.0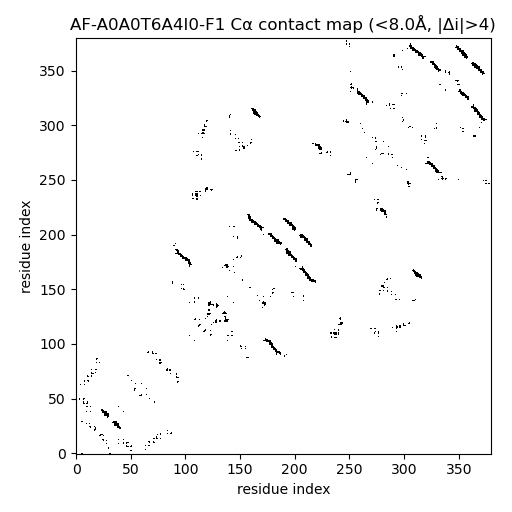0 48.22 87 VAL A C 1
ATOM 671 O O . VAL A 1 87 ? -12.929 5.224 19.566 1.00 48.22 87 VAL A O 1
ATOM 674 N N . GLY A 1 88 ? -13.464 7.416 19.605 1.00 55.22 88 GLY A N 1
ATOM 675 C CA . GLY A 1 88 ? -13.435 7.604 18.153 1.00 55.22 88 GLY A CA 1
ATOM 676 C C . GLY A 1 88 ? -12.021 7.549 17.567 1.00 55.22 88 GLY A C 1
ATOM 677 O O . GLY A 1 88 ? -11.861 7.291 16.377 1.00 55.22 88 GLY A O 1
ATOM 678 N N . GLU A 1 89 ? -10.992 7.754 18.395 1.00 64.25 89 GLU A N 1
ATOM 679 C CA . GLU A 1 89 ? -9.603 7.767 17.941 1.00 64.25 89 GLU A CA 1
ATOM 680 C C . GLU A 1 89 ? -8.903 6.416 18.134 1.00 64.25 89 GLU A C 1
ATOM 682 O O . GLU A 1 89 ? -8.168 5.999 17.246 1.00 64.25 89 GLU A O 1
ATOM 687 N N . GLY A 1 90 ? -9.141 5.699 19.238 1.00 76.12 90 GLY A N 1
ATOM 688 C CA . GLY A 1 90 ? -8.430 4.457 19.568 1.00 76.12 90 GLY A CA 1
ATOM 689 C C . GLY A 1 90 ? -8.740 3.239 18.679 1.00 76.12 90 GLY A C 1
ATOM 690 O O . GLY A 1 90 ? -9.790 3.135 18.046 1.00 76.12 90 GLY A O 1
ATOM 691 N N . PHE A 1 91 ? -7.825 2.265 18.674 1.00 84.12 91 PHE A N 1
ATOM 692 C CA . PHE A 1 91 ? -8.066 0.932 18.111 1.00 84.12 91 PHE A CA 1
ATOM 693 C C . PHE A 1 91 ? -8.546 -0.063 19.163 1.00 84.12 91 PHE A C 1
ATOM 695 O O . PHE A 1 91 ? -8.087 -0.050 20.309 1.00 84.12 91 PHE A O 1
ATOM 702 N N . PHE A 1 92 ? -9.388 -1.005 18.736 1.00 81.19 92 PHE A N 1
ATOM 703 C CA . PHE A 1 92 ? -9.834 -2.115 19.574 1.00 81.19 92 PHE A CA 1
ATOM 704 C C . PHE A 1 92 ? -9.660 -3.455 18.869 1.00 81.19 92 PHE A C 1
ATOM 706 O O . PHE A 1 92 ? -10.029 -3.602 17.713 1.00 81.19 92 PHE A O 1
ATOM 713 N N . ALA A 1 93 ? -9.151 -4.470 19.571 1.00 80.19 93 ALA A N 1
ATOM 714 C CA . ALA A 1 93 ? -9.003 -5.804 18.988 1.00 80.19 93 ALA A CA 1
ATOM 715 C C . ALA A 1 93 ? -10.346 -6.345 18.451 1.00 80.19 93 ALA A C 1
ATOM 717 O O . ALA A 1 93 ? -11.383 -6.258 19.122 1.00 80.19 93 ALA A O 1
ATOM 718 N N . GLY A 1 94 ? -10.310 -6.900 17.239 1.00 76.62 94 GLY A N 1
ATOM 719 C CA . GLY A 1 94 ? -11.469 -7.387 16.489 1.00 76.62 94 GLY A CA 1
ATOM 720 C C . GLY A 1 94 ? -12.298 -6.296 15.805 1.00 76.62 94 GLY A C 1
ATOM 721 O O . GLY A 1 94 ? -13.288 -6.615 15.148 1.00 76.62 94 GLY A O 1
ATOM 722 N N . GLU A 1 95 ? -11.936 -5.022 15.951 1.00 81.19 95 GLU A N 1
ATOM 723 C CA . GLU A 1 95 ? -12.580 -3.932 15.225 1.00 81.19 95 GLU A CA 1
ATOM 724 C C . GLU A 1 95 ? -12.344 -4.059 13.719 1.00 81.19 95 GLU A C 1
ATOM 726 O O . GLU A 1 95 ? -11.235 -4.360 13.272 1.00 81.19 95 GLU A O 1
ATOM 731 N N . ARG A 1 96 ? -13.397 -3.794 12.942 1.00 87.06 96 ARG A N 1
ATOM 732 C CA . ARG A 1 96 ? -13.356 -3.777 11.483 1.00 87.06 96 ARG A CA 1
ATOM 733 C C . ARG A 1 96 ? -13.623 -2.376 10.977 1.00 87.06 96 ARG A C 1
ATOM 735 O O . ARG A 1 96 ? -14.620 -1.761 11.334 1.00 87.06 96 ARG A O 1
ATOM 742 N N . LEU A 1 97 ? -12.733 -1.918 10.116 1.00 88.94 97 LEU A N 1
ATOM 743 C CA . LEU A 1 97 ? -12.787 -0.631 9.452 1.00 88.94 97 LEU A CA 1
ATOM 744 C C . LEU A 1 97 ? -12.961 -0.875 7.960 1.00 88.94 97 LEU A C 1
ATOM 746 O O . LEU A 1 97 ? -12.285 -1.724 7.380 1.00 88.94 97 LEU A O 1
ATOM 750 N N . GLN A 1 98 ? -13.861 -0.132 7.335 1.00 91.56 98 GLN A N 1
ATOM 751 C CA . GLN A 1 98 ? -14.092 -0.208 5.901 1.00 91.56 98 GLN A CA 1
ATOM 752 C C . GLN A 1 98 ? -14.081 1.201 5.332 1.00 91.56 98 GLN A C 1
ATOM 754 O O . GLN A 1 98 ? -14.746 2.090 5.857 1.00 91.56 98 GLN A O 1
ATOM 759 N N . GLY A 1 99 ? -13.298 1.393 4.276 1.00 91.25 99 GLY A N 1
ATOM 760 C CA . GLY A 1 99 ? -13.273 2.645 3.542 1.00 91.25 99 GLY A CA 1
ATOM 761 C C . GLY A 1 99 ? -14.274 2.675 2.404 1.00 91.25 99 GLY A C 1
ATOM 762 O O . GLY A 1 99 ? -14.828 1.649 1.993 1.00 91.25 99 GLY A O 1
ATOM 763 N N . ASP A 1 100 ? -14.443 3.870 1.854 1.00 91.88 100 ASP A N 1
ATOM 764 C CA . ASP A 1 100 ? -15.227 4.070 0.647 1.00 91.88 100 ASP A CA 1
ATOM 765 C C . ASP A 1 100 ? -14.583 3.384 -0.557 1.00 91.88 100 ASP A C 1
ATOM 767 O O . ASP A 1 100 ? -13.359 3.264 -0.678 1.00 91.88 100 ASP A O 1
ATOM 771 N N . ALA A 1 101 ? -15.435 2.932 -1.472 1.00 94.50 101 ALA A N 1
ATOM 772 C CA . ALA A 1 101 ? -14.981 2.311 -2.698 1.00 94.50 101 ALA A CA 1
ATOM 773 C C . ALA A 1 101 ? -14.431 3.368 -3.672 1.00 94.50 101 ALA A C 1
ATOM 775 O O . ALA A 1 101 ? -15.062 4.398 -3.910 1.00 94.50 101 ALA A O 1
ATOM 776 N N . VAL A 1 102 ? -13.275 3.091 -4.274 1.00 94.94 102 VAL A N 1
ATOM 777 C CA . VAL A 1 102 ? -12.610 3.980 -5.233 1.00 94.94 102 VAL A CA 1
ATOM 778 C C . VAL A 1 102 ? -12.624 3.342 -6.617 1.00 94.94 102 VAL A C 1
ATOM 780 O O . VAL A 1 102 ? -12.071 2.262 -6.816 1.00 94.94 102 VAL A O 1
ATOM 783 N N . SER A 1 103 ? -13.230 4.014 -7.597 1.00 97.31 103 SER A N 1
ATOM 784 C CA . SER A 1 103 ? -13.189 3.567 -8.993 1.00 97.31 103 SER A CA 1
ATOM 785 C C . SER A 1 103 ? -11.831 3.866 -9.622 1.00 97.31 103 SER A C 1
ATOM 787 O O . SER A 1 103 ? -11.434 5.023 -9.753 1.00 97.31 103 SER A O 1
ATOM 789 N N . VAL A 1 104 ? -11.137 2.825 -10.066 1.00 97.88 104 VAL A N 1
ATOM 790 C CA . VAL A 1 104 ? -9.827 2.918 -10.707 1.00 97.88 104 VAL A CA 1
ATOM 791 C C . VAL A 1 104 ? -10.007 3.398 -12.133 1.00 97.88 104 VAL A C 1
ATOM 793 O O . VAL A 1 104 ? -10.504 2.685 -13.000 1.00 97.88 104 VAL A O 1
ATOM 796 N N . THR A 1 105 ? -9.597 4.630 -12.395 1.00 97.06 105 THR A N 1
ATOM 797 C CA . THR A 1 105 ? -9.739 5.247 -13.715 1.00 97.06 105 THR A CA 1
ATOM 798 C C . THR A 1 105 ? -8.390 5.346 -14.431 1.00 97.06 105 THR A C 1
ATOM 800 O O . THR A 1 105 ? -7.348 5.391 -13.773 1.00 97.06 105 THR A O 1
ATOM 803 N N . PRO A 1 106 ? -8.371 5.436 -15.777 1.00 96.69 106 PRO A N 1
ATOM 804 C CA . PRO A 1 106 ? -7.117 5.513 -16.528 1.00 96.69 106 PRO A CA 1
ATOM 805 C C . PRO A 1 106 ? -6.207 6.664 -16.080 1.00 96.69 106 PRO A C 1
ATOM 807 O O . PRO A 1 106 ? -5.000 6.484 -15.939 1.00 96.69 106 PRO A O 1
ATOM 810 N N . TRP A 1 107 ? -6.786 7.837 -15.800 1.00 96.06 107 TRP A N 1
ATOM 811 C CA . TRP A 1 107 ? -6.018 9.013 -15.392 1.00 96.06 107 TRP A CA 1
ATOM 812 C C . TRP A 1 107 ? -5.374 8.848 -14.010 1.00 96.06 107 TRP A C 1
ATOM 814 O O . TRP A 1 107 ? -4.317 9.422 -13.779 1.00 96.06 107 TRP A O 1
ATOM 824 N N . MET A 1 108 ? -5.964 8.059 -13.103 1.00 97.81 108 MET A N 1
ATOM 825 C CA . MET A 1 108 ? -5.372 7.779 -11.787 1.00 97.81 108 MET A CA 1
ATOM 826 C C . MET A 1 108 ? -4.110 6.934 -11.924 1.00 97.81 108 MET A C 1
ATOM 828 O O . MET A 1 108 ? -3.101 7.226 -11.290 1.00 97.81 108 MET A O 1
ATOM 832 N N . VAL A 1 109 ? -4.148 5.922 -12.794 1.00 98.25 109 VAL A N 1
ATOM 833 C CA . VAL A 1 109 ? -2.990 5.059 -13.059 1.00 98.25 109 VAL A CA 1
ATOM 834 C C . VAL A 1 109 ? -1.896 5.830 -13.797 1.00 98.25 109 VAL A C 1
ATOM 836 O O . VAL A 1 109 ? -0.722 5.698 -13.463 1.00 98.25 109 VAL A O 1
ATOM 839 N N . GLN A 1 110 ? -2.265 6.701 -14.741 1.00 98.38 110 GLN A N 1
ATOM 840 C CA . GLN A 1 110 ? -1.325 7.626 -15.385 1.00 98.38 110 GLN A CA 1
ATOM 841 C C . GLN A 1 110 ? -0.694 8.595 -14.375 1.00 98.38 110 GLN A C 1
ATOM 843 O O . GLN A 1 110 ? 0.522 8.788 -14.378 1.00 98.38 110 GLN A O 1
ATOM 848 N N . ALA A 1 111 ? -1.502 9.174 -13.483 1.00 98.31 111 ALA A N 1
ATOM 849 C CA . ALA A 1 111 ? -1.029 10.077 -12.442 1.00 98.31 111 ALA A CA 1
ATOM 850 C C . ALA A 1 111 ? -0.062 9.370 -11.493 1.00 98.31 111 ALA A C 1
ATOM 852 O O . ALA A 1 111 ? 1.017 9.898 -11.239 1.00 98.31 111 ALA A O 1
ATOM 853 N N . PHE A 1 112 ? -0.393 8.155 -11.047 1.00 98.62 112 PHE A N 1
ATOM 854 C CA . PHE A 1 112 ? 0.503 7.357 -10.219 1.00 98.62 112 PHE A CA 1
ATOM 855 C C . PHE A 1 112 ? 1.782 6.971 -10.962 1.00 98.62 112 PHE A C 1
ATOM 857 O O . PHE A 1 112 ? 2.856 7.057 -10.382 1.00 98.62 112 PHE A O 1
ATOM 864 N N . ALA A 1 113 ? 1.719 6.604 -12.246 1.00 98.38 113 ALA A N 1
ATOM 865 C CA . ALA A 1 113 ? 2.917 6.306 -13.034 1.00 98.38 113 ALA A CA 1
ATOM 866 C C . ALA A 1 113 ? 3.846 7.524 -13.153 1.00 98.38 113 ALA A C 1
ATOM 868 O O . ALA A 1 113 ? 5.066 7.393 -13.055 1.00 98.38 113 ALA A O 1
ATOM 869 N N . LYS A 1 114 ? 3.278 8.722 -13.341 1.00 98.06 114 LYS A N 1
ATOM 870 C CA . LYS A 1 114 ? 4.051 9.967 -13.418 1.00 98.06 114 LYS A CA 1
ATOM 871 C C . LYS A 1 114 ? 4.597 10.390 -12.054 1.00 98.06 114 LYS A C 1
ATOM 873 O O . LYS A 1 114 ? 5.748 10.806 -11.979 1.00 98.06 114 LYS A O 1
ATOM 878 N N . ALA A 1 115 ? 3.795 10.265 -10.996 1.00 97.69 115 ALA A N 1
ATOM 879 C CA . ALA A 1 115 ? 4.189 10.613 -9.636 1.00 97.69 115 ALA A CA 1
ATOM 880 C C . ALA A 1 115 ? 5.246 9.647 -9.097 1.00 97.69 115 ALA A C 1
ATOM 882 O O . ALA A 1 115 ? 6.322 10.060 -8.679 1.00 97.69 115 ALA A O 1
ATOM 883 N N . SER A 1 116 ? 4.991 8.345 -9.181 1.00 98.00 116 SER A N 1
ATOM 884 C CA . SER A 1 116 ? 5.906 7.314 -8.701 1.00 98.00 116 SER A CA 1
ATOM 885 C C . SER A 1 116 ? 7.112 7.090 -9.602 1.00 98.00 116 SER A C 1
ATOM 887 O O . SER A 1 116 ? 8.108 6.579 -9.120 1.00 98.00 116 SER A O 1
ATOM 889 N N . GLY A 1 117 ? 7.071 7.462 -10.880 1.00 96.31 117 GLY A N 1
ATOM 890 C CA . GLY A 1 117 ? 8.122 7.110 -11.839 1.00 96.31 117 GLY A CA 1
ATOM 891 C C . GLY A 1 117 ? 8.066 5.649 -12.306 1.00 96.31 117 GLY A C 1
ATOM 892 O O . GLY A 1 117 ? 8.773 5.294 -13.248 1.00 96.31 117 GLY A O 1
ATOM 893 N N . ASP A 1 118 ? 7.189 4.815 -11.735 1.00 96.94 118 ASP A N 1
ATOM 894 C CA . ASP A 1 118 ? 6.922 3.473 -12.247 1.00 96.94 118 ASP A CA 1
ATOM 895 C C . ASP A 1 118 ? 6.092 3.560 -13.534 1.00 96.94 118 ASP A C 1
ATOM 897 O O . ASP A 1 118 ? 4.858 3.627 -13.544 1.00 96.94 118 ASP A O 1
ATOM 901 N N . ARG A 1 119 ? 6.811 3.576 -14.653 1.00 95.94 119 ARG A N 1
ATOM 902 C CA . ARG A 1 119 ? 6.258 3.678 -16.005 1.00 95.94 119 ARG A CA 1
ATOM 903 C C . ARG A 1 119 ? 6.243 2.323 -16.709 1.00 95.94 119 ARG A C 1
ATOM 905 O O . ARG A 1 119 ? 6.319 2.280 -17.937 1.00 95.94 119 ARG A O 1
ATOM 912 N N . ASN A 1 120 ? 6.176 1.220 -15.960 1.00 93.25 120 ASN A N 1
ATOM 913 C CA . ASN A 1 120 ? 6.170 -0.123 -16.530 1.00 93.25 120 ASN A CA 1
ATOM 914 C C . ASN A 1 120 ? 5.024 -0.299 -17.551 1.00 93.25 120 ASN A C 1
ATOM 916 O O . ASN A 1 120 ? 3.918 0.232 -17.405 1.00 93.25 120 ASN A O 1
ATOM 920 N N . ARG A 1 121 ? 5.300 -1.050 -18.620 1.00 94.25 121 ARG A N 1
ATOM 921 C CA . ARG A 1 121 ? 4.426 -1.215 -19.788 1.00 94.25 121 ARG A CA 1
ATOM 922 C C . ARG A 1 121 ? 3.069 -1.823 -19.439 1.00 94.25 121 ARG A C 1
ATOM 924 O O . ARG A 1 121 ? 2.088 -1.469 -20.083 1.00 94.25 121 ARG A O 1
ATOM 931 N N . TYR A 1 122 ? 2.973 -2.641 -18.388 1.00 93.69 122 TYR A N 1
ATOM 932 C CA . TYR A 1 122 ? 1.691 -3.185 -17.909 1.00 93.69 122 TYR A CA 1
ATOM 933 C C . TYR A 1 122 ? 0.661 -2.106 -17.531 1.00 93.69 122 TYR A C 1
ATOM 935 O O . TYR A 1 122 ? -0.541 -2.375 -17.546 1.00 93.69 122 TYR A O 1
ATOM 943 N N . HIS A 1 123 ? 1.122 -0.894 -17.212 1.00 95.94 123 HIS A N 1
ATOM 944 C CA . HIS A 1 123 ? 0.282 0.211 -16.746 1.00 95.94 123 HIS A CA 1
ATOM 945 C C . HIS A 1 123 ? -0.077 1.207 -17.853 1.00 95.94 123 HIS A C 1
ATOM 947 O O . HIS A 1 123 ? -1.107 1.873 -17.765 1.00 95.94 123 HIS A O 1
ATOM 953 N N . LEU A 1 124 ? 0.754 1.318 -18.896 1.00 96.44 124 LEU A N 1
ATOM 954 C CA . LEU A 1 124 ? 0.677 2.410 -19.877 1.00 96.44 124 LEU A CA 1
ATOM 955 C C . LEU A 1 124 ? 0.670 1.957 -21.348 1.00 96.44 124 LEU A C 1
ATOM 957 O O . LEU A 1 124 ? 0.265 2.732 -22.212 1.00 96.44 124 LEU A O 1
ATOM 961 N N . ASP A 1 125 ? 1.098 0.731 -21.657 1.00 95.38 125 ASP A N 1
ATOM 962 C CA . ASP A 1 125 ? 1.181 0.199 -23.023 1.00 95.38 125 ASP A CA 1
ATOM 963 C C . ASP A 1 125 ? 0.111 -0.877 -23.241 1.00 95.38 125 ASP A C 1
ATOM 965 O O . ASP A 1 125 ? 0.276 -2.041 -22.871 1.00 95.38 125 ASP A O 1
ATOM 969 N N . ARG A 1 126 ? -1.007 -0.480 -23.859 1.00 95.44 126 ARG A N 1
ATOM 970 C CA . ARG A 1 126 ? -2.129 -1.390 -24.125 1.00 95.44 126 ARG A CA 1
ATOM 971 C C . ARG A 1 126 ? -1.711 -2.583 -24.989 1.00 95.44 126 ARG A C 1
ATOM 973 O O . ARG A 1 126 ? -2.104 -3.698 -24.671 1.00 95.44 126 ARG A O 1
ATOM 980 N N . ALA A 1 127 ? -0.919 -2.364 -26.039 1.00 93.88 127 ALA A N 1
ATOM 981 C CA . ALA A 1 127 ? -0.537 -3.429 -26.965 1.00 93.88 127 ALA A CA 1
ATOM 982 C C . ALA A 1 127 ? 0.331 -4.489 -26.271 1.00 93.88 127 ALA A C 1
ATOM 984 O O . ALA A 1 127 ? 0.146 -5.685 -26.483 1.00 93.88 127 ALA A O 1
ATOM 985 N N . TYR A 1 128 ? 1.239 -4.054 -25.395 1.00 91.31 128 TYR A N 1
ATOM 986 C CA . TYR A 1 128 ? 2.018 -4.964 -24.558 1.00 91.31 128 TYR A CA 1
ATOM 987 C C . TYR A 1 128 ? 1.148 -5.696 -23.534 1.00 91.31 128 TYR A C 1
ATOM 989 O O . TYR A 1 128 ? 1.230 -6.916 -23.394 1.00 91.31 128 TYR A O 1
ATOM 997 N N . ALA A 1 129 ? 0.290 -4.963 -22.825 1.00 92.69 129 ALA A N 1
ATOM 998 C CA . ALA A 1 129 ? -0.518 -5.529 -21.755 1.00 92.69 129 ALA A CA 1
ATOM 999 C C . ALA A 1 129 ? -1.566 -6.539 -22.269 1.00 92.69 129 ALA A C 1
ATOM 1001 O O . ALA A 1 129 ? -1.816 -7.538 -21.595 1.00 92.69 129 ALA A O 1
ATOM 1002 N N . GLU A 1 130 ? -2.118 -6.342 -23.472 1.00 94.19 130 GLU A N 1
ATOM 1003 C CA . GLU A 1 130 ? -3.017 -7.294 -24.153 1.00 94.19 130 GLU A CA 1
ATOM 1004 C C . GLU A 1 130 ? -2.335 -8.635 -24.475 1.00 94.19 130 GLU A C 1
ATOM 1006 O O . GLU A 1 130 ? -2.960 -9.692 -24.368 1.00 94.19 130 GLU A O 1
ATOM 1011 N N . GLN A 1 131 ? -1.047 -8.599 -24.831 1.00 91.00 131 GLN A N 1
ATOM 1012 C CA . GLN A 1 131 ? -0.237 -9.793 -25.111 1.00 91.00 131 GLN A CA 1
ATOM 1013 C C . GLN A 1 131 ? 0.307 -10.455 -23.840 1.00 91.00 131 GLN A C 1
ATOM 1015 O O . GLN A 1 131 ? 0.708 -11.617 -23.862 1.00 91.00 131 GLN A O 1
ATOM 1020 N N . SER A 1 132 ? 0.325 -9.720 -22.730 1.00 89.69 132 SER A N 1
ATOM 1021 C CA . SER A 1 132 ? 0.741 -10.242 -21.435 1.00 89.69 132 SER A CA 1
ATOM 1022 C C . SER A 1 132 ? -0.321 -11.149 -20.812 1.00 89.69 132 SER A C 1
ATOM 1024 O O . SER A 1 132 ? -1.474 -11.209 -21.243 1.00 89.69 132 SER A O 1
ATOM 1026 N N . ARG A 1 133 ? 0.038 -11.774 -19.689 1.00 89.50 133 ARG A N 1
ATOM 1027 C CA . ARG A 1 133 ? -0.884 -12.564 -18.861 1.00 89.50 133 ARG A CA 1
ATOM 1028 C C . ARG A 1 133 ? -2.098 -11.797 -18.320 1.00 89.50 133 ARG A C 1
ATOM 1030 O O . ARG A 1 133 ? -3.001 -12.424 -17.773 1.00 89.50 133 ARG A O 1
ATOM 1037 N N . PHE A 1 134 ? -2.085 -10.464 -18.372 1.00 93.25 134 PHE A N 1
ATOM 1038 C CA . PHE A 1 134 ? -3.192 -9.643 -17.890 1.00 93.25 134 PHE A CA 1
ATOM 1039 C C . PHE A 1 134 ? -4.273 -9.420 -18.942 1.00 93.25 134 PHE A C 1
ATOM 1041 O O . PHE A 1 134 ? -5.397 -9.109 -18.558 1.00 93.25 134 PHE A O 1
ATOM 1048 N N . HIS A 1 135 ? -3.964 -9.580 -20.233 1.00 94.12 135 HIS A N 1
ATOM 1049 C CA . HIS A 1 135 ? -4.891 -9.320 -21.340 1.00 94.12 135 HIS A CA 1
ATOM 1050 C C . HIS A 1 135 ? -5.513 -7.909 -21.325 1.00 94.12 135 HIS A C 1
ATOM 1052 O O . HIS A 1 135 ? -6.619 -7.694 -21.816 1.00 94.12 135 HIS A O 1
ATOM 1058 N N . GLY A 1 136 ? -4.802 -6.934 -20.755 1.00 95.44 136 GLY A N 1
ATOM 1059 C CA . GLY A 1 136 ? -5.269 -5.563 -20.587 1.00 95.44 136 GLY A CA 1
ATOM 1060 C C . GLY A 1 136 ? -4.414 -4.779 -19.596 1.00 95.44 136 GLY A C 1
ATOM 1061 O O . GLY A 1 136 ? -3.616 -5.356 -18.858 1.00 95.44 136 GLY A O 1
ATOM 1062 N N . LEU A 1 137 ? -4.578 -3.453 -19.596 1.00 96.88 137 LEU A N 1
ATOM 1063 C CA . LEU A 1 137 ? -3.884 -2.561 -18.665 1.00 96.88 137 LEU A CA 1
ATOM 1064 C C . LEU A 1 137 ? -4.339 -2.811 -17.225 1.00 96.88 137 LEU A C 1
ATOM 1066 O O . LEU A 1 137 ? -5.537 -2.932 -16.956 1.00 96.88 137 LEU A O 1
ATOM 1070 N N . VAL A 1 138 ? -3.376 -2.822 -16.309 1.00 97.56 138 VAL A N 1
ATOM 1071 C CA . VAL A 1 138 ? -3.607 -3.018 -14.874 1.00 97.56 138 VAL A CA 1
ATOM 1072 C C . VAL A 1 138 ? -2.992 -1.876 -14.076 1.00 97.56 138 VAL A C 1
ATOM 1074 O O . VAL A 1 138 ? -2.008 -1.275 -14.501 1.00 97.56 138 VAL A O 1
ATOM 1077 N N . ALA A 1 139 ? -3.561 -1.553 -12.920 1.00 98.19 139 ALA A N 1
ATOM 1078 C CA . ALA A 1 139 ? -2.980 -0.589 -11.993 1.00 98.19 139 ALA A CA 1
ATOM 1079 C C . ALA A 1 139 ? -1.757 -1.172 -11.262 1.00 98.19 139 ALA A C 1
ATOM 1081 O O . ALA A 1 139 ? -1.568 -2.390 -11.190 1.00 98.19 139 ALA A O 1
ATOM 1082 N N . HIS A 1 140 ? -0.920 -0.300 -10.700 1.00 98.25 140 HIS A N 1
ATOM 1083 C CA . HIS A 1 140 ? 0.246 -0.704 -9.918 1.00 98.25 140 HIS A CA 1
ATOM 1084 C C . HIS A 1 140 ? -0.168 -1.406 -8.618 1.00 98.25 140 HIS A C 1
ATOM 1086 O O . HIS A 1 140 ? -1.144 -1.031 -7.960 1.00 98.25 140 HIS A O 1
ATOM 1092 N N . GLY A 1 141 ? 0.628 -2.383 -8.175 1.00 97.94 141 GLY A N 1
ATOM 1093 C CA . GLY A 1 141 ? 0.440 -2.975 -6.846 1.00 97.94 141 GLY A CA 1
ATOM 1094 C C . GLY A 1 141 ? 0.547 -1.909 -5.750 1.00 97.94 141 GLY A C 1
ATOM 1095 O O . GLY A 1 141 ? -0.336 -1.778 -4.902 1.00 97.94 141 GLY A O 1
ATOM 1096 N N . LEU A 1 142 ? 1.578 -1.062 -5.827 1.00 98.50 142 LEU A N 1
ATOM 1097 C CA . LEU A 1 142 ? 1.789 0.006 -4.848 1.00 98.50 142 LEU A CA 1
ATOM 1098 C C . LEU A 1 142 ? 0.717 1.106 -4.906 1.00 98.50 142 LEU A C 1
ATOM 1100 O O . LEU A 1 142 ? 0.350 1.622 -3.860 1.00 98.50 142 LEU A O 1
ATOM 1104 N N . PHE A 1 143 ? 0.111 1.370 -6.067 1.00 98.62 143 PHE A N 1
ATOM 1105 C CA . PHE A 1 143 ? -1.087 2.219 -6.164 1.00 98.62 143 PHE A CA 1
ATOM 1106 C C . PHE A 1 143 ? -2.239 1.668 -5.309 1.00 98.62 143 PHE A C 1
ATOM 1108 O O . PHE A 1 143 ? -2.880 2.402 -4.557 1.00 98.62 143 PHE A O 1
ATOM 1115 N N . THR A 1 144 ? -2.462 0.352 -5.375 1.00 98.38 144 THR A N 1
ATOM 1116 C CA . THR A 1 144 ? -3.533 -0.320 -4.626 1.00 98.38 144 THR A CA 1
ATOM 1117 C C . THR A 1 144 ? -3.312 -0.209 -3.119 1.00 98.38 144 THR A C 1
ATOM 1119 O O . THR A 1 144 ? -4.231 0.158 -2.388 1.00 98.38 144 THR A O 1
ATOM 1122 N N . VAL A 1 145 ? -2.094 -0.482 -2.633 1.00 98.50 145 VAL A N 1
ATOM 1123 C CA . VAL A 1 145 ? -1.823 -0.378 -1.192 1.00 98.50 145 VAL A CA 1
ATOM 1124 C C . VAL A 1 145 ? -1.801 1.076 -0.714 1.00 98.50 145 VAL A C 1
ATOM 1126 O O . VAL A 1 145 ? -2.270 1.335 0.387 1.00 98.50 145 VAL A O 1
ATOM 1129 N N . CYS A 1 146 ? -1.368 2.040 -1.534 1.00 98.56 146 CYS A N 1
ATOM 1130 C CA . CYS A 1 146 ? -1.475 3.460 -1.190 1.00 98.56 146 CYS A CA 1
ATOM 1131 C C . CYS A 1 146 ? -2.934 3.878 -0.946 1.00 98.56 146 CYS A C 1
ATOM 1133 O O . CYS A 1 146 ? -3.197 4.572 0.032 1.00 98.56 146 CYS A O 1
ATOM 1135 N N . HIS A 1 147 ? -3.897 3.393 -1.741 1.00 98.12 147 HIS A N 1
ATOM 1136 C CA . HIS A 1 147 ? -5.323 3.621 -1.468 1.00 98.12 147 HIS A CA 1
ATOM 1137 C C . HIS A 1 147 ? -5.805 2.964 -0.167 1.00 98.12 147 HIS A C 1
ATOM 1139 O O . HIS A 1 147 ? -6.592 3.569 0.560 1.00 98.12 147 HIS A O 1
ATOM 1145 N N . VAL A 1 148 ? -5.314 1.764 0.163 1.00 98.19 148 VAL A N 1
ATOM 1146 C CA . VAL A 1 148 ? -5.608 1.112 1.453 1.00 98.19 148 VAL A CA 1
ATOM 1147 C C . VAL A 1 148 ? -5.091 1.955 2.620 1.00 98.19 148 VAL A C 1
ATOM 1149 O O . VAL A 1 148 ? -5.825 2.193 3.576 1.00 98.19 148 VAL A O 1
ATOM 1152 N N . LEU A 1 149 ? -3.853 2.446 2.537 1.00 97.69 149 LEU A N 1
ATOM 1153 C CA . LEU A 1 149 ? -3.238 3.254 3.592 1.00 97.69 149 LEU A CA 1
ATOM 1154 C C . LEU A 1 149 ? -3.873 4.637 3.719 1.00 97.69 149 LEU A C 1
ATOM 1156 O O . LEU A 1 149 ? -4.119 5.084 4.834 1.00 97.69 149 LEU A O 1
ATOM 1160 N N . ALA A 1 150 ? -4.187 5.287 2.600 1.00 96.50 150 ALA A N 1
ATOM 1161 C CA . ALA A 1 150 ? -4.904 6.554 2.598 1.00 96.50 150 ALA A CA 1
ATOM 1162 C C . ALA A 1 150 ? -6.292 6.395 3.228 1.00 96.50 150 ALA A C 1
ATOM 1164 O O . ALA A 1 150 ? -6.673 7.175 4.094 1.00 96.50 150 ALA A O 1
ATOM 1165 N N . SER A 1 151 ? -7.039 5.350 2.860 1.00 95.19 151 SER A N 1
ATOM 1166 C CA . SER A 1 151 ? -8.330 5.049 3.483 1.00 95.19 151 SER A CA 1
ATOM 1167 C C . SER A 1 151 ? -8.199 4.798 4.985 1.00 95.19 151 SER A C 1
ATOM 1169 O O . SER A 1 151 ? -8.972 5.354 5.763 1.00 95.19 151 SER A O 1
ATOM 1171 N N . LEU A 1 152 ? -7.201 4.019 5.405 1.00 94.00 152 LEU A N 1
ATOM 1172 C CA . LEU A 1 152 ? -6.943 3.784 6.820 1.00 94.00 152 LEU A CA 1
ATOM 1173 C C . LEU A 1 152 ? -6.596 5.086 7.557 1.00 94.00 152 LEU A C 1
ATOM 1175 O O . LEU A 1 152 ? -7.085 5.298 8.659 1.00 94.00 152 LEU A O 1
ATOM 1179 N N . GLY A 1 153 ? -5.824 5.977 6.933 1.00 91.56 153 GLY A N 1
ATOM 1180 C CA . GLY A 1 153 ? -5.494 7.293 7.475 1.00 91.56 153 GLY A CA 1
ATOM 1181 C C . GLY A 1 153 ? -6.705 8.217 7.640 1.00 91.56 153 GLY A C 1
ATOM 1182 O O . GLY A 1 153 ? -6.779 8.954 8.621 1.00 91.56 153 GLY A O 1
ATOM 1183 N N . HIS A 1 154 ? -7.690 8.143 6.742 1.00 89.38 154 HIS A N 1
ATOM 1184 C CA . HIS A 1 154 ? -8.962 8.857 6.898 1.00 89.38 154 HIS A CA 1
ATOM 1185 C C . HIS A 1 154 ? -9.808 8.296 8.045 1.00 89.38 154 HIS A C 1
ATOM 1187 O O . HIS A 1 154 ? -10.416 9.054 8.796 1.00 89.38 154 HIS A O 1
ATOM 1193 N N . LEU A 1 155 ? -9.847 6.968 8.183 1.00 88.25 155 LEU A N 1
ATOM 1194 C CA . LEU A 1 155 ? -10.598 6.285 9.241 1.00 88.25 155 LEU A CA 1
ATOM 1195 C C . LEU A 1 155 ? -9.918 6.421 10.609 1.00 88.25 155 LEU A C 1
ATOM 1197 O O . LEU A 1 155 ? -10.586 6.317 11.640 1.00 88.25 155 LEU A O 1
ATOM 1201 N N . ARG A 1 156 ? -8.593 6.623 10.623 1.00 91.19 156 ARG A N 1
ATOM 1202 C CA . ARG A 1 156 ? -7.761 6.810 11.818 1.00 91.19 156 ARG A CA 1
ATOM 1203 C C . ARG A 1 156 ? -6.726 7.928 11.648 1.00 91.19 156 ARG A C 1
ATOM 1205 O O . ARG A 1 156 ? -5.528 7.658 11.573 1.00 91.19 156 ARG A O 1
ATOM 1212 N N . PRO A 1 157 ? -7.177 9.196 11.680 1.00 89.69 157 PRO A N 1
ATOM 1213 C CA . PRO A 1 157 ? -6.319 10.379 11.592 1.00 89.69 157 PRO A CA 1
ATOM 1214 C C . PRO A 1 157 ? -5.184 10.443 12.611 1.00 89.69 157 PRO A C 1
ATOM 1216 O O . PRO A 1 157 ? -4.125 10.981 12.319 1.00 89.69 157 PRO A O 1
ATOM 1219 N N . ALA A 1 158 ? -5.409 9.928 13.820 1.00 89.06 158 ALA A N 1
ATOM 1220 C CA . ALA A 1 158 ? -4.473 10.019 14.937 1.00 89.06 158 ALA A CA 1
ATOM 1221 C C . ALA A 1 158 ? -3.446 8.870 14.967 1.00 89.06 158 ALA A C 1
ATOM 1223 O O . ALA A 1 158 ? -2.935 8.535 16.035 1.00 89.06 158 ALA A O 1
ATOM 1224 N N . TYR A 1 159 ? -3.185 8.212 13.832 1.00 92.75 159 TYR A N 1
ATOM 1225 C CA . TYR A 1 159 ? -2.284 7.064 13.754 1.00 92.75 159 TYR A CA 1
ATOM 1226 C C . TYR A 1 159 ? -1.357 7.138 12.542 1.00 92.75 159 TYR A C 1
ATOM 1228 O O . TYR A 1 159 ? -1.796 7.231 11.397 1.00 92.75 159 TYR A O 1
ATOM 1236 N N . ALA A 1 160 ? -0.060 6.993 12.803 1.00 93.31 160 ALA A N 1
ATOM 1237 C CA . ALA A 1 160 ? 0.972 6.859 11.789 1.00 93.31 160 ALA A CA 1
ATOM 1238 C C . ALA A 1 160 ? 1.292 5.392 11.504 1.00 93.31 160 ALA A C 1
ATOM 1240 O O . ALA A 1 160 ? 1.272 4.546 12.397 1.00 93.31 160 ALA A O 1
ATOM 1241 N N . ILE A 1 161 ? 1.607 5.090 10.246 1.00 95.50 161 ILE A N 1
ATOM 1242 C CA . ILE A 1 161 ? 2.001 3.747 9.815 1.00 95.50 161 ILE A CA 1
ATOM 1243 C C . ILE A 1 161 ? 3.497 3.574 10.076 1.00 95.50 161 ILE A C 1
ATOM 1245 O O . ILE A 1 161 ? 4.316 4.323 9.551 1.00 95.50 161 ILE A O 1
ATOM 1249 N N . GLU A 1 162 ? 3.856 2.561 10.856 1.00 95.38 162 GLU A N 1
ATOM 1250 C CA . GLU A 1 162 ? 5.245 2.226 11.173 1.00 95.38 162 GLU A CA 1
ATOM 1251 C C . GLU A 1 162 ? 5.801 1.172 10.216 1.00 95.38 162 GLU A C 1
ATOM 1253 O O . GLU A 1 162 ? 6.928 1.303 9.747 1.00 95.38 162 GLU A O 1
ATOM 1258 N N . ALA A 1 163 ? 5.017 0.141 9.894 1.00 97.56 163 ALA A N 1
ATOM 1259 C CA . ALA A 1 163 ? 5.449 -0.975 9.056 1.00 97.56 163 ALA A CA 1
ATOM 1260 C C . ALA A 1 163 ? 4.310 -1.494 8.176 1.00 97.56 163 ALA A C 1
ATOM 1262 O O . ALA A 1 163 ? 3.130 -1.343 8.497 1.00 97.56 163 ALA A O 1
ATOM 1263 N N . LEU A 1 164 ? 4.678 -2.140 7.070 1.00 98.56 164 LEU A N 1
ATOM 1264 C CA . LEU A 1 164 ? 3.741 -2.660 6.082 1.00 98.56 164 LEU A CA 1
ATOM 1265 C C . LEU A 1 164 ? 4.233 -3.985 5.508 1.00 98.56 164 LEU A C 1
ATOM 1267 O O . LEU A 1 164 ? 5.396 -4.137 5.151 1.00 98.56 164 LEU A O 1
ATOM 1271 N N . VAL A 1 165 ? 3.322 -4.927 5.324 1.00 98.62 165 VAL A N 1
ATOM 1272 C CA . VAL A 1 165 ? 3.483 -6.074 4.431 1.00 98.62 165 VAL A CA 1
ATOM 1273 C C . VAL A 1 165 ? 2.260 -6.096 3.537 1.00 98.62 165 VAL A C 1
ATOM 1275 O O . VAL A 1 165 ? 1.154 -6.125 4.053 1.00 98.62 165 VAL A O 1
ATOM 1278 N N . ALA A 1 166 ? 2.437 -6.117 2.223 1.00 98.69 166 ALA A N 1
ATOM 1279 C CA . ALA A 1 166 ? 1.354 -6.168 1.250 1.00 98.69 166 ALA A CA 1
ATOM 1280 C C . ALA A 1 166 ? 1.646 -7.224 0.184 1.00 98.69 166 ALA A C 1
ATOM 1282 O O . ALA A 1 166 ? 2.773 -7.345 -0.295 1.00 98.69 166 ALA A O 1
ATOM 1283 N N . ARG A 1 167 ? 0.627 -7.996 -0.187 1.00 98.69 167 ARG A N 1
ATOM 1284 C CA . ARG A 1 167 ? 0.667 -9.033 -1.222 1.00 98.69 167 ARG A CA 1
ATOM 1285 C C . ARG A 1 167 ? -0.401 -8.737 -2.263 1.00 98.69 167 ARG A C 1
ATOM 1287 O O . ARG A 1 167 ? -1.568 -8.573 -1.914 1.00 98.69 167 ARG A O 1
ATOM 1294 N N . PHE A 1 168 ? -0.009 -8.724 -3.530 1.00 98.31 168 PHE A N 1
ATOM 1295 C CA . PHE A 1 168 ? -0.889 -8.430 -4.658 1.00 98.31 168 PHE A CA 1
ATOM 1296 C C . PHE A 1 168 ? -1.440 -9.743 -5.211 1.00 98.31 168 PHE A C 1
ATOM 1298 O O . PHE A 1 168 ? -0.734 -10.537 -5.832 1.00 98.31 168 PHE A O 1
ATOM 1305 N N . ARG A 1 169 ? -2.702 -10.021 -4.884 1.00 97.69 169 ARG A N 1
ATOM 1306 C CA . ARG A 1 169 ? -3.358 -11.318 -5.099 1.00 97.69 169 ARG A CA 1
ATOM 1307 C C . ARG A 1 169 ? -4.020 -11.440 -6.461 1.00 97.69 169 ARG A C 1
ATOM 1309 O O . ARG A 1 169 ? -4.163 -12.548 -6.975 1.00 97.69 169 ARG A O 1
ATOM 1316 N N . ALA A 1 170 ? -4.417 -10.316 -7.040 1.00 97.06 170 ALA A N 1
ATOM 1317 C CA . ALA A 1 170 ? -5.048 -10.260 -8.343 1.00 97.06 170 ALA A CA 1
ATOM 1318 C C . ALA A 1 170 ? -4.766 -8.912 -9.014 1.00 97.06 170 ALA A C 1
ATOM 1320 O O . ALA A 1 170 ? -4.562 -7.922 -8.309 1.00 97.06 170 ALA A O 1
ATOM 1321 N N . PRO A 1 171 ? -4.749 -8.868 -10.359 1.00 97.00 171 PRO A N 1
ATOM 1322 C C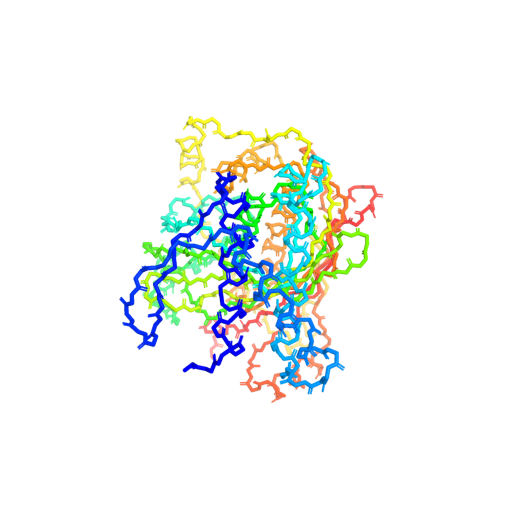A . PRO A 1 171 ? -4.669 -7.605 -11.074 1.00 97.00 171 PRO A CA 1
ATOM 1323 C C . PRO A 1 171 ? -5.885 -6.735 -10.760 1.00 97.00 171 PRO A C 1
ATOM 1325 O O . PRO A 1 171 ? -6.989 -7.243 -10.568 1.00 97.00 171 PRO A O 1
ATOM 1328 N N . VAL A 1 172 ? -5.651 -5.428 -10.748 1.00 98.25 172 VAL A N 1
ATOM 1329 C CA . VAL A 1 172 ? -6.690 -4.404 -10.678 1.00 98.25 172 VAL A CA 1
ATOM 1330 C C . VAL A 1 172 ? -6.797 -3.782 -12.057 1.00 98.25 172 VAL A C 1
ATOM 1332 O O . VAL A 1 172 ? -5.843 -3.159 -12.526 1.00 98.25 172 VAL A O 1
ATOM 1335 N N . TYR A 1 173 ? -7.929 -3.971 -12.718 1.00 98.12 173 TYR A N 1
ATOM 1336 C CA . TYR A 1 173 ? -8.167 -3.453 -14.058 1.00 98.12 173 TYR A CA 1
ATOM 1337 C C . TYR A 1 173 ? -8.744 -2.044 -14.021 1.00 98.12 173 TYR A C 1
ATOM 1339 O O . TYR A 1 173 ? -9.310 -1.579 -13.032 1.00 98.12 173 TYR A O 1
ATOM 1347 N N . PHE A 1 174 ? -8.614 -1.340 -15.140 1.00 96.88 174 PHE A N 1
ATOM 1348 C CA . PHE A 1 174 ? -9.228 -0.026 -15.281 1.00 96.88 174 PHE A CA 1
ATOM 1349 C C . PHE A 1 174 ? -10.750 -0.204 -15.314 1.00 96.88 174 PHE A C 1
ATOM 1351 O O . PHE A 1 174 ? -11.266 -1.002 -16.092 1.00 96.88 174 PHE A O 1
ATOM 1358 N N . GLY A 1 175 ? -11.459 0.555 -14.484 1.00 95.38 175 GLY A N 1
ATOM 1359 C CA . GLY A 1 175 ? -12.894 0.416 -14.243 1.00 95.38 175 GLY A CA 1
ATOM 1360 C C . GLY A 1 175 ? -13.240 -0.395 -12.993 1.00 95.38 175 GLY A C 1
ATOM 1361 O O . GLY A 1 175 ? -14.382 -0.311 -12.543 1.00 95.38 175 GLY A O 1
ATOM 1362 N N . ASP A 1 176 ? -12.285 -1.114 -12.390 1.00 98.00 176 ASP A N 1
ATOM 1363 C CA . ASP A 1 176 ? -12.529 -1.792 -11.117 1.00 98.00 176 ASP A CA 1
ATOM 1364 C C . ASP A 1 176 ? -12.863 -0.788 -10.013 1.00 98.00 176 ASP A C 1
ATOM 1366 O O . ASP A 1 176 ? -12.275 0.289 -9.923 1.00 98.00 176 ASP A O 1
ATOM 1370 N N . SER A 1 177 ? -13.779 -1.169 -9.125 1.00 97.06 177 SER A N 1
ATOM 1371 C CA . SER A 1 177 ? -13.988 -0.476 -7.857 1.00 97.06 177 SER A CA 1
ATOM 1372 C C . SER A 1 177 ? -13.199 -1.179 -6.760 1.00 97.06 177 SER A C 1
ATOM 1374 O O . SER A 1 177 ? -13.434 -2.360 -6.522 1.00 97.06 177 SER A O 1
ATOM 1376 N N . LEU A 1 178 ? -12.285 -0.469 -6.102 1.00 97.56 178 LEU A N 1
ATOM 1377 C CA . LEU A 1 178 ? -11.483 -0.965 -4.985 1.00 97.56 178 LEU A CA 1
ATOM 1378 C C . LEU A 1 178 ? -12.122 -0.582 -3.656 1.00 97.56 178 LEU A C 1
ATOM 1380 O O . LEU A 1 178 ? -12.251 0.603 -3.366 1.00 97.56 178 LEU A O 1
ATOM 1384 N N . THR A 1 179 ? -12.465 -1.561 -2.825 1.00 98.25 179 THR A N 1
ATOM 1385 C CA . THR A 1 179 ? -12.970 -1.329 -1.467 1.00 98.25 179 THR A CA 1
ATOM 1386 C C . THR A 1 179 ? -11.912 -1.742 -0.444 1.00 98.25 179 THR A C 1
ATOM 1388 O O . THR A 1 179 ? -11.691 -2.945 -0.263 1.00 98.25 179 THR A O 1
ATOM 1391 N N . PRO A 1 180 ? -11.229 -0.781 0.203 1.00 97.69 180 PRO A N 1
ATOM 1392 C CA . PRO A 1 180 ? -10.253 -1.058 1.246 1.00 97.69 180 PRO A CA 1
ATOM 1393 C C . PRO A 1 180 ? -10.938 -1.412 2.572 1.00 97.69 180 PRO A C 1
ATOM 1395 O O . PRO A 1 180 ? -11.997 -0.886 2.917 1.00 97.69 180 PRO A O 1
ATOM 1398 N N . SER A 1 181 ? -10.311 -2.294 3.343 1.00 95.06 181 SER A N 1
ATOM 1399 C CA . SER A 1 181 ? -10.751 -2.647 4.689 1.00 95.06 181 SER A CA 1
ATOM 1400 C C . SER A 1 181 ? -9.573 -2.994 5.590 1.00 95.06 181 SER A C 1
ATOM 1402 O O . SER A 1 181 ? -8.484 -3.332 5.118 1.00 95.06 181 SER A O 1
ATOM 1404 N N . ALA A 1 182 ? -9.793 -2.915 6.897 1.00 97.00 182 ALA A N 1
ATOM 1405 C CA . ALA A 1 182 ? -8.840 -3.343 7.899 1.00 97.00 182 ALA A CA 1
ATOM 1406 C C . ALA A 1 182 ? -9.537 -4.037 9.072 1.00 97.00 182 ALA A C 1
ATOM 1408 O O . ALA A 1 182 ? -10.651 -3.684 9.448 1.00 97.00 182 ALA A O 1
ATOM 1409 N N . GLU A 1 183 ? -8.861 -5.007 9.673 1.00 93.81 183 GLU A N 1
ATOM 1410 C CA . GLU A 1 183 ? -9.277 -5.666 10.906 1.00 93.81 183 GLU A CA 1
ATOM 1411 C C . GLU A 1 183 ? -8.150 -5.568 11.932 1.00 93.81 183 GLU A C 1
ATOM 1413 O O . GLU A 1 183 ? -7.040 -6.054 11.695 1.00 93.81 183 GLU A O 1
ATOM 1418 N N . VAL A 1 184 ? -8.432 -4.960 13.082 1.00 93.56 184 VAL A N 1
ATOM 1419 C CA . VAL A 1 184 ? -7.477 -4.829 14.184 1.00 93.56 184 VAL A CA 1
ATOM 1420 C C . VAL A 1 184 ? -7.244 -6.202 14.805 1.00 93.56 184 VAL A C 1
ATOM 1422 O O . VAL A 1 184 ? -8.124 -6.760 15.459 1.00 93.56 184 VAL A O 1
ATOM 1425 N N . GLN A 1 185 ? -6.045 -6.746 14.617 1.00 89.62 185 GLN A N 1
ATOM 1426 C CA . GLN A 1 185 ? -5.657 -8.042 15.170 1.00 89.62 185 GLN A CA 1
ATOM 1427 C C . GLN A 1 185 ? -5.212 -7.890 16.623 1.00 89.62 185 GLN A C 1
ATOM 1429 O O . GLN A 1 185 ? -5.652 -8.631 17.501 1.00 89.62 185 GLN A O 1
ATOM 1434 N N . GLU A 1 186 ? -4.359 -6.898 16.880 1.00 89.81 186 GLU A N 1
ATOM 1435 C CA . GLU A 1 186 ? -3.728 -6.690 18.179 1.00 89.81 186 GLU A CA 1
ATOM 1436 C C . GLU A 1 186 ? -3.621 -5.197 18.492 1.00 89.81 186 GLU A C 1
ATOM 1438 O O . GLU A 1 186 ? -3.371 -4.380 17.604 1.00 89.81 186 GLU A O 1
ATOM 1443 N N . VAL A 1 187 ? -3.792 -4.848 19.767 1.00 89.19 187 VAL A N 1
ATOM 1444 C CA . VAL A 1 187 ? -3.535 -3.506 20.306 1.00 89.19 187 VAL A CA 1
ATOM 1445 C C . VAL A 1 187 ? -2.482 -3.667 21.393 1.00 89.19 187 VAL A C 1
ATOM 1447 O O . VAL A 1 187 ? -2.722 -4.337 22.399 1.00 89.19 187 VAL A O 1
ATOM 1450 N N . GLY A 1 188 ? -1.298 -3.121 21.142 1.00 84.12 188 GLY A N 1
ATOM 1451 C CA . GLY A 1 188 ? -0.149 -3.172 22.033 1.00 84.12 188 GLY A CA 1
ATOM 1452 C C . GLY A 1 188 ? -0.122 -2.018 23.034 1.00 84.12 188 GLY A C 1
ATOM 1453 O O . GLY A 1 188 ? -0.949 -1.103 23.014 1.00 84.12 188 GLY A O 1
ATOM 1454 N N . GLU A 1 189 ? 0.871 -2.047 23.918 1.00 77.75 189 GLU A N 1
ATOM 1455 C CA . GLU A 1 189 ? 1.138 -0.937 24.834 1.00 77.75 189 GLU A CA 1
ATOM 1456 C C . GLU A 1 189 ? 1.609 0.313 24.070 1.00 77.75 189 GLU A C 1
ATOM 1458 O O . GLU A 1 189 ? 2.178 0.231 22.982 1.00 77.75 189 GLU A O 1
ATOM 1463 N N . GLY A 1 190 ? 1.366 1.500 24.635 1.00 78.25 190 GLY A N 1
ATOM 1464 C CA . GLY A 1 190 ? 1.833 2.761 24.047 1.00 78.25 190 GLY A CA 1
ATOM 1465 C C . GLY A 1 190 ? 1.117 3.184 22.757 1.00 78.25 190 GLY A C 1
ATOM 1466 O O . GLY A 1 190 ? 1.668 3.982 22.003 1.00 78.25 190 GLY A O 1
ATOM 1467 N N . GLY A 1 191 ? -0.087 2.659 22.501 1.00 82.25 191 GLY A N 1
ATOM 1468 C CA . GLY A 1 191 ? -0.919 3.068 21.366 1.00 82.25 191 GLY A CA 1
ATOM 1469 C C . GLY A 1 191 ? -0.512 2.446 20.029 1.00 82.25 191 GLY A C 1
ATOM 1470 O O . GLY A 1 191 ? -0.883 2.981 18.988 1.00 82.25 191 GLY A O 1
ATOM 1471 N N . GLN A 1 192 ? 0.248 1.346 20.033 1.00 93.50 192 GLN A N 1
ATOM 1472 C CA . GLN A 1 192 ? 0.532 0.574 18.821 1.00 93.50 192 GLN A CA 1
ATOM 1473 C C . GLN A 1 192 ? -0.630 -0.379 18.496 1.00 93.50 192 GLN A C 1
ATOM 1475 O O . GLN A 1 192 ? -1.242 -0.948 19.397 1.00 93.50 192 GLN A O 1
ATOM 1480 N N . ALA A 1 193 ? -0.913 -0.601 17.216 1.00 94.94 193 ALA A N 1
ATOM 1481 C CA . ALA A 1 193 ? -1.863 -1.604 16.756 1.00 94.94 193 ALA A CA 1
ATOM 1482 C C . ALA A 1 193 ? -1.345 -2.341 15.518 1.00 94.94 193 ALA A C 1
ATOM 1484 O O . ALA A 1 193 ? -0.678 -1.760 14.662 1.00 94.94 193 ALA A O 1
ATOM 1485 N N . VAL A 1 194 ? -1.679 -3.625 15.416 1.00 97.06 194 VAL A N 1
ATOM 1486 C CA . VAL A 1 194 ? -1.396 -4.464 14.249 1.00 97.06 194 VAL A CA 1
ATOM 1487 C C . VAL A 1 194 ? -2.714 -4.792 13.570 1.00 97.06 194 VAL A C 1
ATOM 1489 O O . VAL A 1 194 ? -3.617 -5.366 14.179 1.00 97.06 194 VAL A O 1
ATOM 1492 N N . LEU A 1 195 ? -2.831 -4.409 12.305 1.00 98.12 195 LEU A N 1
ATOM 1493 C CA . LEU A 1 195 ? -4.039 -4.555 11.506 1.00 98.12 195 LEU A CA 1
ATOM 1494 C C . LEU A 1 195 ? -3.778 -5.530 10.364 1.00 98.12 195 LEU A C 1
ATOM 1496 O O . LEU A 1 195 ? -2.770 -5.417 9.667 1.00 98.12 195 LEU A O 1
ATOM 1500 N N . HIS A 1 196 ? -4.713 -6.443 10.121 1.00 98.50 196 HIS A N 1
ATOM 1501 C CA . HIS A 1 196 ? -4.833 -7.079 8.818 1.00 98.50 196 HIS A CA 1
ATOM 1502 C C . HIS A 1 196 ? -5.493 -6.078 7.871 1.00 98.50 196 HIS A C 1
ATOM 1504 O O . HIS A 1 196 ? -6.577 -5.591 8.170 1.00 98.50 196 HIS A O 1
ATOM 1510 N N . VAL A 1 197 ? -4.861 -5.765 6.746 1.00 98.56 197 VAL A N 1
ATOM 1511 C CA . VAL A 1 197 ? -5.383 -4.809 5.760 1.00 98.56 197 VAL A CA 1
ATOM 1512 C C . VAL A 1 197 ? -5.668 -5.520 4.448 1.00 98.56 197 VAL A C 1
ATOM 1514 O O . VAL A 1 197 ? -4.937 -6.431 4.063 1.00 98.56 197 VAL A O 1
ATOM 1517 N N . SER A 1 198 ? -6.714 -5.113 3.738 1.00 98.56 198 SER A N 1
ATOM 1518 C CA . SER A 1 198 ? -7.057 -5.693 2.442 1.00 98.56 198 SER A CA 1
ATOM 1519 C C . SER A 1 198 ? -7.780 -4.709 1.531 1.00 98.56 198 SER A C 1
ATOM 1521 O O . SER A 1 198 ? -8.286 -3.679 1.969 1.00 98.56 198 SER A O 1
ATOM 1523 N N . ALA A 1 199 ? -7.831 -5.041 0.246 1.00 98.50 199 ALA A N 1
ATOM 1524 C CA . ALA A 1 199 ? -8.722 -4.430 -0.724 1.00 98.50 199 ALA A CA 1
ATOM 1525 C C . ALA A 1 199 ? -9.379 -5.517 -1.573 1.00 98.50 199 ALA A C 1
ATOM 1527 O O . ALA A 1 199 ? -8.713 -6.467 -2.006 1.00 98.50 199 ALA A O 1
ATOM 1528 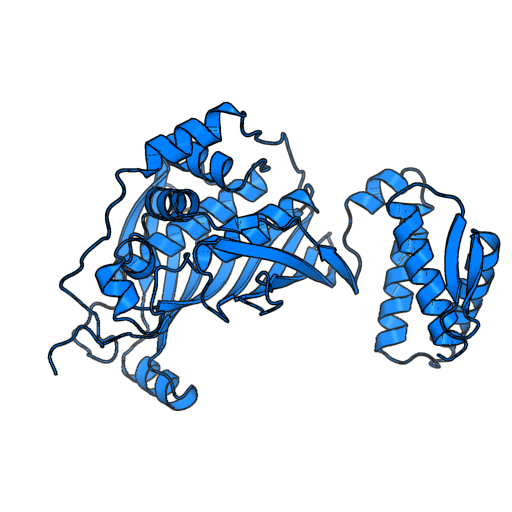N N . VAL A 1 200 ? -10.673 -5.349 -1.836 1.00 98.44 200 VAL A N 1
ATOM 1529 C CA . VAL A 1 200 ? -11.443 -6.191 -2.758 1.00 98.44 200 VAL A CA 1
ATOM 1530 C C . VAL A 1 200 ? -11.884 -5.390 -3.978 1.00 98.44 200 VAL A C 1
ATOM 1532 O O . VAL A 1 200 ? -12.089 -4.181 -3.873 1.00 98.44 200 VAL A O 1
ATOM 1535 N N . ASN A 1 201 ? -12.014 -6.044 -5.133 1.00 97.69 201 ASN A N 1
ATOM 1536 C CA . ASN A 1 201 ? -12.635 -5.429 -6.306 1.00 97.69 201 ASN A CA 1
ATOM 1537 C C . ASN A 1 201 ? -14.177 -5.521 -6.243 1.00 97.69 201 ASN A C 1
ATOM 1539 O O . ASN A 1 201 ? -14.750 -6.114 -5.325 1.00 97.69 201 ASN A O 1
ATOM 1543 N N . HIS A 1 202 ? -14.854 -4.987 -7.260 1.00 95.25 202 HIS A N 1
ATOM 1544 C CA . HIS A 1 202 ? -16.317 -4.998 -7.381 1.00 95.25 202 HIS A CA 1
ATOM 1545 C C . HIS A 1 202 ? -16.948 -6.404 -7.486 1.00 95.25 202 HIS A C 1
ATOM 1547 O O . HIS A 1 202 ? -18.141 -6.559 -7.238 1.00 95.25 202 HIS A O 1
ATOM 1553 N N . GLU A 1 203 ? -16.157 -7.430 -7.810 1.00 95.94 203 GLU A N 1
ATOM 1554 C CA . GLU A 1 203 ? -16.571 -8.841 -7.835 1.00 95.94 203 GLU A CA 1
ATOM 1555 C C . GLU A 1 203 ? -16.348 -9.545 -6.481 1.00 95.94 203 GLU A C 1
ATOM 1557 O O . GLU A 1 203 ? -16.582 -10.746 -6.352 1.00 95.94 203 GLU A O 1
ATOM 1562 N N . GLY A 1 204 ? -15.858 -8.826 -5.464 1.00 94.94 204 GLY A N 1
ATOM 1563 C CA . GLY A 1 204 ? -15.522 -9.380 -4.151 1.00 94.94 204 GLY A CA 1
ATOM 1564 C C . GLY A 1 204 ? -14.192 -10.141 -4.111 1.00 94.94 204 GLY A C 1
ATOM 1565 O O . GLY A 1 204 ? -13.884 -10.797 -3.115 1.00 94.94 204 GLY A O 1
ATOM 1566 N N . LYS A 1 205 ? -13.376 -10.065 -5.168 1.00 97.94 205 LYS A N 1
ATOM 1567 C CA . LYS A 1 205 ? -12.062 -10.712 -5.221 1.00 97.94 205 LYS A CA 1
ATOM 1568 C C . LYS A 1 205 ? -11.043 -9.897 -4.432 1.00 97.94 205 LYS A C 1
ATOM 1570 O O . LYS A 1 205 ? -10.878 -8.706 -4.685 1.00 97.94 205 LYS A O 1
ATOM 1575 N N . VAL A 1 206 ? -10.303 -10.543 -3.532 1.00 98.38 206 VAL A N 1
ATOM 1576 C CA . VAL A 1 206 ? -9.165 -9.917 -2.839 1.00 98.38 206 VAL A CA 1
ATOM 1577 C C . VAL A 1 206 ? -8.064 -9.615 -3.856 1.00 98.38 206 VAL A C 1
ATOM 1579 O O . VAL A 1 206 ? -7.515 -10.530 -4.472 1.00 98.38 206 VAL A O 1
ATOM 1582 N N . VAL A 1 207 ? -7.738 -8.333 -4.027 1.00 98.62 207 VAL A N 1
ATOM 1583 C CA . VAL A 1 207 ? -6.685 -7.861 -4.944 1.00 98.62 207 VAL A CA 1
ATOM 1584 C C . VAL A 1 207 ? -5.397 -7.511 -4.205 1.00 98.62 207 VAL A C 1
ATOM 1586 O O . VAL A 1 207 ? -4.305 -7.719 -4.730 1.00 98.62 207 VAL A O 1
ATOM 1589 N N . CYS A 1 208 ? -5.509 -7.062 -2.956 1.00 98.62 208 CYS A N 1
ATOM 1590 C CA . CYS A 1 208 ? -4.390 -6.764 -2.073 1.00 98.62 208 CYS A CA 1
ATOM 1591 C C . CYS A 1 208 ? -4.735 -7.229 -0.660 1.00 98.62 208 CYS A C 1
ATOM 1593 O O . CYS A 1 208 ? -5.853 -7.011 -0.201 1.00 98.62 208 CYS A O 1
ATOM 1595 N N . GLU A 1 209 ? -3.786 -7.840 0.041 1.00 98.56 209 GLU A N 1
ATOM 1596 C CA . GLU A 1 209 ? -3.918 -8.130 1.471 1.00 98.56 209 GLU A CA 1
ATOM 1597 C C . GLU A 1 209 ? -2.571 -8.083 2.183 1.00 98.56 209 GLU A C 1
ATOM 1599 O O . GLU A 1 209 ? -1.514 -8.213 1.557 1.00 98.56 209 GLU A O 1
ATOM 1604 N N . GLY A 1 210 ? -2.594 -7.899 3.496 1.00 98.38 210 GLY A N 1
ATOM 1605 C CA . GLY A 1 210 ? -1.386 -7.555 4.207 1.00 98.38 210 GLY A CA 1
ATOM 1606 C C . GLY A 1 210 ? -1.548 -7.311 5.694 1.00 98.38 210 GLY A C 1
ATOM 1607 O O . GLY A 1 210 ? -2.597 -7.541 6.290 1.00 98.38 210 GLY A O 1
ATOM 1608 N N . THR A 1 211 ? -0.474 -6.804 6.282 1.00 98.56 211 THR A N 1
ATOM 1609 C CA . THR A 1 211 ? -0.429 -6.362 7.670 1.00 98.56 211 THR A CA 1
ATOM 1610 C C . THR A 1 211 ? 0.133 -4.952 7.719 1.00 98.56 211 THR A C 1
ATOM 1612 O O . THR A 1 211 ? 1.152 -4.682 7.084 1.00 98.56 211 THR A O 1
ATOM 1615 N N . ALA A 1 212 ? -0.506 -4.068 8.475 1.00 98.25 212 ALA A N 1
ATOM 1616 C CA . ALA A 1 212 ? 0.010 -2.744 8.782 1.00 98.25 212 ALA A CA 1
ATOM 1617 C C . ALA A 1 212 ? 0.192 -2.614 10.296 1.00 98.25 212 ALA A C 1
ATOM 1619 O O . ALA A 1 212 ? -0.710 -2.957 11.062 1.00 98.25 212 ALA A O 1
ATOM 1620 N N . THR A 1 213 ? 1.351 -2.120 10.721 1.00 97.62 213 THR A N 1
ATOM 1621 C CA . THR A 1 213 ? 1.587 -1.725 12.113 1.00 97.62 213 THR A CA 1
ATOM 1622 C C . THR A 1 213 ? 1.442 -0.221 12.196 1.00 97.62 213 THR A C 1
ATOM 1624 O O . THR A 1 213 ? 2.083 0.498 11.429 1.00 97.62 213 THR A O 1
ATOM 1627 N N . LEU A 1 214 ? 0.586 0.246 13.095 1.00 95.75 214 LEU A N 1
ATOM 1628 C CA . LEU A 1 214 ? 0.306 1.656 13.300 1.00 95.75 214 LEU A CA 1
ATOM 1629 C C . LEU A 1 214 ? 0.616 2.047 14.735 1.00 95.75 214 LEU A C 1
ATOM 1631 O O . LEU A 1 214 ? 0.506 1.226 15.644 1.00 95.75 214 LEU A O 1
ATOM 1635 N N . LYS A 1 215 ? 0.941 3.316 14.940 1.00 93.62 215 LYS A N 1
ATOM 1636 C CA . LYS A 1 215 ? 1.162 3.903 16.255 1.00 93.62 215 LYS A CA 1
ATOM 1637 C C . LYS A 1 215 ? 0.454 5.236 16.359 1.00 93.62 215 LYS A C 1
ATOM 1639 O O . LYS A 1 215 ? 0.441 6.006 15.403 1.00 93.62 215 LYS A O 1
ATOM 1644 N N . GLN A 1 216 ? -0.133 5.486 17.522 1.00 90.62 216 GLN A N 1
ATOM 1645 C CA . GLN A 1 216 ? -0.807 6.743 17.796 1.00 90.62 216 GLN A CA 1
ATOM 1646 C C . GLN A 1 216 ? 0.164 7.922 17.625 1.00 90.62 216 GLN A C 1
ATOM 1648 O O . GLN A 1 216 ? 1.243 7.942 18.216 1.00 90.62 216 GLN A O 1
ATOM 1653 N N . GLU A 1 217 ? -0.235 8.895 16.815 1.00 86.88 217 GLU A N 1
ATOM 1654 C CA . GLU A 1 217 ? 0.536 10.079 16.444 1.00 86.88 217 GLU A CA 1
ATOM 1655 C C . GLU A 1 217 ? -0.421 11.268 16.339 1.00 86.88 217 GLU A C 1
ATOM 1657 O O . GLU A 1 217 ? -1.579 11.121 15.944 1.00 86.88 217 GLU A O 1
ATOM 1662 N N . LYS A 1 218 ? 0.033 12.472 16.694 1.00 81.25 218 LYS A N 1
ATOM 1663 C CA . LYS A 1 218 ? -0.843 13.640 16.555 1.00 81.25 218 LYS A CA 1
ATOM 1664 C C . LYS A 1 218 ? -1.076 13.917 15.077 1.00 81.25 218 LYS A C 1
ATOM 1666 O O . LYS A 1 218 ? -0.126 14.103 14.321 1.00 81.25 218 LYS A O 1
ATOM 1671 N N . ALA A 1 219 ? -2.347 14.012 14.690 1.00 73.88 219 ALA A N 1
ATOM 1672 C CA . ALA A 1 219 ? -2.710 14.138 13.287 1.00 73.88 219 ALA A CA 1
ATOM 1673 C C . ALA A 1 219 ? -2.090 15.388 12.625 1.00 73.88 219 ALA A C 1
ATOM 1675 O O . ALA A 1 219 ? -1.616 15.326 11.494 1.00 73.88 219 ALA A O 1
ATOM 1676 N N . GLY A 1 220 ? -1.988 16.496 13.366 1.00 79.88 220 GLY A N 1
ATOM 1677 C CA . GLY A 1 220 ? -1.572 17.789 12.820 1.00 79.88 220 GLY A CA 1
ATOM 1678 C C . GLY A 1 220 ? -2.694 18.431 12.000 1.00 79.88 220 GLY A C 1
ATOM 1679 O O . GLY A 1 220 ? -3.861 18.062 12.138 1.00 79.88 220 GLY A O 1
ATOM 1680 N N . GLU A 1 221 ? -2.356 19.405 11.156 1.00 83.56 221 GLU A N 1
ATOM 1681 C CA . GLU A 1 221 ? -3.321 20.013 10.233 1.00 83.56 221 GLU A CA 1
ATOM 1682 C C . GLU A 1 221 ? -3.478 19.153 8.977 1.00 83.56 221 GLU A C 1
ATOM 1684 O O . GLU A 1 221 ? -2.493 18.733 8.368 1.00 83.56 221 GLU A O 1
ATOM 1689 N N . ILE A 1 222 ? -4.726 18.887 8.587 1.00 85.56 222 ILE A N 1
ATOM 1690 C CA . ILE A 1 222 ? -5.025 18.083 7.404 1.00 85.56 222 ILE A CA 1
ATOM 1691 C C . ILE A 1 222 ? -4.629 18.836 6.128 1.00 85.56 222 ILE A C 1
ATOM 1693 O O . ILE A 1 222 ? -5.039 19.974 5.890 1.00 85.56 222 ILE A O 1
ATOM 1697 N N . CYS A 1 223 ? -3.853 18.186 5.268 1.00 83.50 223 CYS A N 1
ATOM 1698 C CA . CYS A 1 223 ? -3.538 18.682 3.938 1.00 83.50 223 CYS A CA 1
ATOM 1699 C C . CYS A 1 223 ? -4.735 18.401 3.026 1.00 83.50 223 CYS A C 1
ATOM 1701 O O . CYS A 1 223 ? -4.942 17.278 2.558 1.00 83.50 223 CYS A O 1
ATOM 1703 N N . THR A 1 224 ? -5.560 19.425 2.813 1.00 77.38 224 THR A N 1
ATOM 1704 C CA . THR A 1 224 ? -6.726 19.324 1.932 1.00 77.38 224 THR A CA 1
ATOM 1705 C C . THR A 1 224 ? -6.338 19.424 0.463 1.00 77.38 224 THR A C 1
ATOM 1707 O O . THR A 1 224 ? -5.379 20.100 0.092 1.00 77.38 224 THR A O 1
ATOM 1710 N N . THR A 1 225 ? -7.137 18.770 -0.375 1.00 72.56 225 THR A N 1
ATOM 1711 C CA . THR A 1 225 ? -7.024 18.808 -1.831 1.00 72.56 225 THR A CA 1
ATOM 1712 C C . THR A 1 225 ? -8.156 19.683 -2.377 1.00 72.56 225 THR A C 1
ATOM 1714 O O . THR A 1 225 ? -9.311 19.248 -2.370 1.00 72.56 225 THR A O 1
ATOM 1717 N N . PRO A 1 226 ? -7.886 20.925 -2.828 1.00 73.31 226 PRO A N 1
ATOM 1718 C CA . PRO A 1 226 ? -8.910 21.763 -3.444 1.00 73.31 226 PRO A CA 1
ATOM 1719 C C . PRO A 1 226 ? -9.596 21.075 -4.642 1.00 73.31 226 PRO A C 1
ATOM 1721 O O . PRO A 1 226 ? -8.949 20.325 -5.371 1.00 73.31 226 PRO A O 1
ATOM 1724 N N . PRO A 1 227 ? -10.870 21.375 -4.957 1.00 69.31 227 PRO A N 1
ATOM 1725 C CA . PRO A 1 227 ? -11.572 20.755 -6.091 1.00 69.31 227 PRO A CA 1
ATOM 1726 C C . PRO A 1 227 ? -10.875 20.914 -7.457 1.00 69.31 227 PRO A C 1
ATOM 1728 O O . PRO A 1 227 ? -11.013 20.062 -8.334 1.00 69.31 227 PRO A O 1
ATOM 1731 N N . ALA A 1 228 ? -10.104 21.991 -7.644 1.00 80.50 228 ALA A N 1
ATOM 1732 C CA . ALA A 1 228 ? -9.339 22.248 -8.867 1.00 80.50 228 ALA A CA 1
ATOM 1733 C C . ALA A 1 228 ? -8.172 21.261 -9.085 1.00 80.50 228 ALA A C 1
ATOM 1735 O O . ALA A 1 228 ? -7.677 21.129 -10.206 1.00 80.50 228 ALA A O 1
ATOM 1736 N N . GLU A 1 229 ? -7.754 20.542 -8.042 1.00 86.12 229 GLU A N 1
ATOM 1737 C CA . GLU A 1 229 ? -6.606 19.639 -8.085 1.00 86.12 229 GLU A CA 1
ATOM 1738 C C . GLU A 1 229 ? -6.832 18.425 -8.976 1.00 86.12 229 GLU A C 1
ATOM 1740 O O . GLU A 1 229 ? -5.919 18.017 -9.681 1.00 86.12 229 GLU A O 1
ATOM 1745 N N . LEU A 1 230 ? -8.050 17.878 -9.035 1.00 89.38 230 LEU A N 1
ATOM 1746 C CA . LEU A 1 230 ? -8.331 16.730 -9.903 1.00 89.38 230 LEU A CA 1
ATOM 1747 C C . LEU A 1 230 ? -8.229 17.096 -11.388 1.00 89.38 230 LEU A C 1
ATOM 1749 O O . LEU A 1 230 ? -7.740 16.304 -12.194 1.00 89.38 230 LEU A O 1
ATOM 1753 N N . ALA A 1 231 ? -8.677 18.297 -11.763 1.00 92.38 231 ALA A N 1
ATOM 1754 C CA . ALA A 1 231 ? -8.550 18.785 -13.134 1.00 92.38 231 ALA A CA 1
ATOM 1755 C C . ALA A 1 231 ? -7.077 19.015 -13.499 1.00 92.38 231 ALA A C 1
ATOM 1757 O O . ALA A 1 231 ? -6.636 18.592 -14.570 1.00 92.38 231 ALA A O 1
ATOM 1758 N N . TRP A 1 232 ? -6.313 19.622 -12.585 1.00 95.38 232 TRP A N 1
ATOM 1759 C CA . TRP A 1 232 ? -4.871 19.780 -12.740 1.00 95.38 232 TRP A CA 1
ATOM 1760 C C . TRP A 1 232 ? -4.163 18.425 -12.853 1.00 95.38 232 TRP A C 1
ATOM 1762 O O . TRP A 1 232 ? -3.410 18.234 -13.800 1.00 95.38 232 TRP A O 1
ATOM 1772 N N . LEU A 1 233 ? -4.448 17.471 -11.963 1.00 95.88 233 LEU A N 1
ATOM 1773 C CA . LEU A 1 233 ? -3.807 16.156 -11.922 1.00 95.88 233 LEU A CA 1
ATOM 1774 C C . LEU A 1 233 ? -4.037 15.376 -13.219 1.00 95.88 233 LEU A C 1
ATOM 1776 O O . LEU A 1 233 ? -3.097 14.818 -13.780 1.00 95.88 233 LEU A O 1
ATOM 1780 N N . ARG A 1 234 ? -5.273 15.385 -13.737 1.00 95.25 234 ARG A N 1
ATOM 1781 C CA . ARG A 1 234 ? -5.615 14.760 -15.025 1.00 95.25 234 ARG A CA 1
ATOM 1782 C C . ARG A 1 234 ? -4.816 15.356 -16.176 1.00 95.25 234 ARG A C 1
ATOM 1784 O O . ARG A 1 234 ? -4.274 14.615 -16.987 1.00 95.25 234 ARG A O 1
ATOM 1791 N N . HIS A 1 235 ? -4.735 16.684 -16.239 1.00 95.94 235 HIS A N 1
ATOM 1792 C CA . HIS A 1 235 ? -3.957 17.366 -17.269 1.00 95.94 235 HIS A CA 1
ATOM 1793 C C . HIS A 1 235 ? -2.455 17.110 -17.104 1.00 95.94 235 HIS A C 1
ATOM 1795 O O . HIS A 1 235 ? -1.759 16.849 -18.078 1.00 95.94 235 HIS A O 1
ATOM 1801 N N . TRP A 1 236 ? -1.953 17.139 -15.871 1.00 96.38 236 TRP A N 1
ATOM 1802 C CA . TRP A 1 236 ? -0.552 16.897 -15.556 1.00 96.38 236 TRP A CA 1
ATOM 1803 C C . TRP A 1 236 ? -0.128 15.472 -15.908 1.00 96.38 236 TRP A C 1
ATOM 1805 O O . TRP A 1 236 ? 0.989 15.286 -16.368 1.00 96.38 236 TRP A O 1
ATOM 1815 N N . ALA A 1 237 ? -0.996 14.476 -15.744 1.00 96.69 237 ALA A N 1
ATOM 1816 C CA . ALA A 1 237 ? -0.682 13.075 -16.016 1.00 96.69 237 ALA A CA 1
ATOM 1817 C C . ALA A 1 237 ? -0.781 12.665 -17.498 1.00 96.69 237 ALA A C 1
ATOM 1819 O O . ALA A 1 237 ? -0.292 11.599 -17.863 1.00 96.69 237 ALA A O 1
ATOM 1820 N N . GLN A 1 238 ? -1.413 13.475 -18.354 1.00 94.50 238 GLN A N 1
ATOM 1821 C CA . GLN A 1 238 ? -1.823 13.065 -19.708 1.00 94.50 238 GLN A CA 1
ATOM 1822 C C . GLN A 1 238 ? -0.664 12.732 -20.666 1.00 94.50 238 GLN A C 1
ATOM 1824 O O . GLN A 1 238 ? -0.874 12.073 -21.681 1.00 94.50 238 GLN A O 1
ATOM 1829 N N . ASP A 1 239 ? 0.538 13.232 -20.382 1.00 94.50 239 ASP A N 1
ATOM 1830 C CA . ASP A 1 239 ? 1.734 13.107 -21.221 1.00 94.50 239 ASP A CA 1
ATOM 1831 C C . ASP A 1 239 ? 2.663 11.965 -20.775 1.00 94.50 239 ASP A C 1
ATOM 1833 O O . ASP A 1 239 ? 3.735 11.774 -21.356 1.00 94.50 239 ASP A O 1
ATOM 1837 N N . VAL A 1 240 ? 2.282 11.199 -19.745 1.00 96.81 240 VAL A N 1
ATOM 1838 C CA . VAL A 1 240 ? 3.083 10.066 -19.284 1.00 96.81 240 VAL A CA 1
ATOM 1839 C C . VAL A 1 240 ? 3.089 8.961 -20.342 1.00 96.81 240 VAL A C 1
ATOM 1841 O O . VAL A 1 240 ? 2.052 8.545 -20.856 1.00 96.81 240 VAL A O 1
ATOM 1844 N N . THR A 1 241 ? 4.277 8.459 -20.664 1.00 95.81 241 THR A N 1
ATOM 1845 C CA . THR A 1 241 ? 4.471 7.373 -21.638 1.00 95.81 241 THR A CA 1
ATOM 1846 C C . THR A 1 241 ? 5.135 6.163 -20.983 1.00 95.81 241 THR A C 1
ATOM 1848 O O . THR A 1 241 ? 5.874 6.342 -20.011 1.00 95.81 241 THR A O 1
ATOM 1851 N N . PRO A 1 242 ? 4.909 4.933 -21.473 1.00 94.50 242 PRO A N 1
ATOM 1852 C CA . PRO A 1 242 ? 5.584 3.749 -20.945 1.00 94.50 242 PRO A CA 1
ATOM 1853 C C . PRO A 1 242 ? 7.110 3.866 -21.056 1.00 94.50 242 PRO A C 1
ATOM 1855 O O . PRO A 1 242 ? 7.637 4.330 -22.068 1.00 94.50 242 PRO A O 1
ATOM 1858 N N . ALA A 1 243 ? 7.821 3.398 -20.032 1.00 88.94 243 ALA A N 1
ATOM 1859 C CA . ALA A 1 243 ? 9.249 3.136 -20.115 1.00 88.94 243 ALA A CA 1
ATOM 1860 C C . ALA A 1 243 ? 9.464 1.811 -20.855 1.00 88.94 243 ALA A C 1
ATOM 1862 O O . ALA A 1 243 ? 8.942 0.766 -20.462 1.00 88.94 243 ALA A O 1
ATOM 1863 N N . VAL A 1 244 ? 10.236 1.853 -21.939 1.00 81.75 244 VAL A N 1
ATOM 1864 C CA . VAL A 1 244 ? 10.619 0.663 -22.700 1.00 81.75 244 VAL A CA 1
ATOM 1865 C C . VAL A 1 244 ? 12.092 0.396 -22.422 1.00 81.75 244 VAL A C 1
ATOM 1867 O O . VAL A 1 244 ? 12.964 1.025 -23.018 1.00 81.75 244 VAL A O 1
ATOM 1870 N N . SER A 1 245 ? 12.367 -0.516 -21.489 1.00 79.06 245 SER A N 1
ATOM 1871 C CA . SER A 1 245 ? 13.724 -1.024 -21.282 1.00 79.06 245 SER A CA 1
ATOM 1872 C C . SER A 1 245 ? 14.021 -2.111 -22.319 1.00 79.06 245 SER A C 1
ATOM 1874 O O . SER A 1 245 ? 13.238 -3.057 -22.425 1.00 79.06 245 SER A O 1
ATOM 1876 N N . PRO A 1 246 ? 15.137 -2.028 -23.067 1.00 73.31 246 PRO A N 1
ATOM 1877 C CA . PRO A 1 246 ? 15.592 -3.129 -23.914 1.00 73.31 246 PRO A CA 1
ATOM 1878 C C . PRO A 1 246 ? 16.220 -4.270 -23.097 1.00 73.31 246 PRO A C 1
ATOM 1880 O O . PRO A 1 246 ? 16.491 -5.336 -23.641 1.00 73.31 246 PRO A O 1
ATOM 1883 N N . ILE A 1 247 ? 16.479 -4.040 -21.807 1.00 79.19 247 ILE A N 1
ATOM 1884 C CA . ILE A 1 247 ? 17.125 -4.987 -20.904 1.00 79.19 247 ILE A CA 1
ATOM 1885 C C . ILE A 1 247 ? 16.056 -5.589 -19.998 1.00 79.19 247 ILE A C 1
ATOM 1887 O O . IL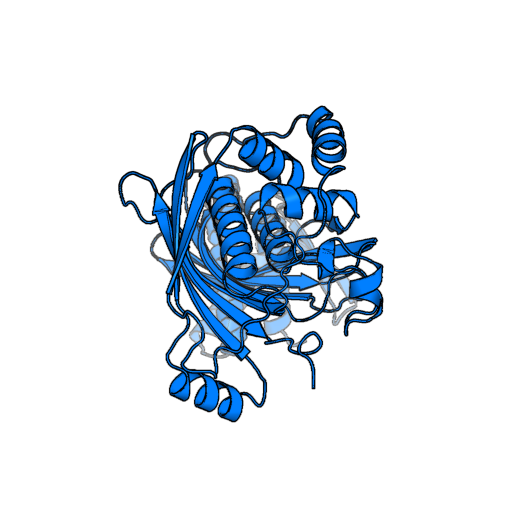E A 1 247 ? 15.336 -4.853 -19.322 1.00 79.19 247 ILE A O 1
ATOM 1891 N N . VAL A 1 248 ? 15.994 -6.918 -19.968 1.00 82.25 248 VAL A N 1
ATOM 1892 C CA . VAL A 1 248 ? 15.284 -7.696 -18.950 1.00 82.25 248 VAL A CA 1
ATOM 1893 C C . VAL A 1 248 ? 16.349 -8.453 -18.170 1.00 82.25 248 VAL A C 1
ATOM 1895 O O . VAL A 1 248 ? 17.135 -9.196 -18.756 1.00 82.25 248 VAL A O 1
ATOM 1898 N N . HIS A 1 249 ? 16.420 -8.224 -16.862 1.00 89.38 249 HIS A N 1
ATOM 1899 C CA . HIS A 1 249 ? 17.426 -8.857 -16.019 1.00 89.38 249 HIS A CA 1
ATOM 1900 C C . HIS A 1 249 ? 17.040 -10.302 -15.694 1.00 89.38 249 HIS A C 1
ATOM 1902 O O . HIS A 1 249 ? 15.939 -10.564 -15.224 1.00 89.38 249 HIS A O 1
ATOM 1908 N N . ASP A 1 250 ? 17.965 -11.241 -15.893 1.00 92.25 250 ASP A N 1
ATOM 1909 C CA . ASP A 1 250 ? 17.890 -12.557 -15.262 1.00 92.25 250 ASP A CA 1
ATOM 1910 C C . ASP A 1 250 ? 18.809 -12.554 -14.040 1.00 92.25 250 ASP A C 1
ATOM 1912 O O . ASP A 1 250 ? 20.031 -12.660 -14.148 1.00 92.25 250 ASP A O 1
ATOM 1916 N N . PHE A 1 251 ? 18.238 -12.421 -12.845 1.00 93.56 251 PHE A N 1
ATOM 1917 C CA . PHE A 1 251 ? 19.030 -12.367 -11.615 1.00 93.56 251 PHE A CA 1
ATOM 1918 C C . PHE A 1 251 ? 19.661 -13.715 -11.222 1.00 93.56 251 PHE A C 1
ATOM 1920 O O . PHE A 1 251 ? 20.485 -13.760 -10.299 1.00 93.56 251 PHE A O 1
ATOM 1927 N N . THR A 1 252 ? 19.333 -14.808 -11.921 1.00 93.31 252 THR A N 1
ATOM 1928 C CA . THR A 1 252 ? 20.025 -16.098 -11.775 1.00 93.31 252 THR A CA 1
ATOM 1929 C C . THR A 1 252 ? 21.333 -16.168 -12.567 1.00 93.31 252 THR A C 1
ATOM 1931 O O . THR A 1 252 ? 22.147 -17.064 -12.302 1.00 93.31 252 THR A O 1
ATOM 1934 N N . ASP A 1 253 ? 21.564 -15.210 -13.472 1.00 93.81 253 ASP A N 1
ATOM 1935 C CA . ASP A 1 253 ? 22.840 -14.983 -14.146 1.00 93.81 253 ASP A CA 1
ATOM 1936 C C . ASP A 1 253 ? 23.808 -14.238 -13.200 1.00 93.81 253 ASP A C 1
ATOM 1938 O O . ASP A 1 253 ? 23.487 -13.152 -12.697 1.00 93.81 253 ASP A O 1
ATOM 1942 N N . PRO A 1 254 ? 25.004 -14.789 -12.920 1.00 93.06 254 PRO A N 1
ATOM 1943 C CA . PRO A 1 254 ? 26.047 -14.090 -12.175 1.00 93.06 254 PRO A CA 1
ATOM 1944 C C . PRO A 1 254 ? 26.468 -12.737 -12.771 1.00 93.06 254 PRO A C 1
ATOM 1946 O O . PRO A 1 254 ? 26.955 -11.897 -12.018 1.00 93.06 254 PRO A O 1
ATOM 1949 N N . ALA A 1 255 ? 26.284 -12.511 -14.077 1.00 93.19 255 ALA A N 1
ATOM 1950 C CA . ALA A 1 255 ? 26.644 -11.265 -14.755 1.00 93.19 255 ALA A CA 1
ATOM 1951 C C . ALA A 1 255 ? 25.650 -10.112 -14.516 1.00 93.19 255 ALA A C 1
ATOM 1953 O O . ALA A 1 255 ? 25.992 -8.950 -14.746 1.00 93.19 255 ALA A O 1
ATOM 1954 N N . THR A 1 256 ? 24.433 -10.403 -14.046 1.00 93.19 256 THR A N 1
ATOM 1955 C CA . THR A 1 256 ? 23.402 -9.384 -13.804 1.00 93.19 256 THR A CA 1
ATOM 1956 C C . THR A 1 256 ? 23.790 -8.458 -12.638 1.00 93.19 256 THR A C 1
ATOM 1958 O O . THR A 1 256 ? 24.110 -8.954 -11.551 1.00 93.19 256 THR A O 1
ATOM 1961 N N . PRO A 1 257 ? 23.722 -7.118 -12.804 1.00 93.06 257 PRO A N 1
ATOM 1962 C CA . PRO A 1 257 ? 23.989 -6.169 -11.724 1.00 93.06 257 PRO A CA 1
ATOM 1963 C C . PRO A 1 257 ? 23.047 -6.376 -10.533 1.00 93.06 257 PRO A C 1
ATOM 1965 O O . PRO A 1 257 ? 21.831 -6.220 -10.645 1.00 93.06 257 PRO A O 1
ATOM 1968 N N . ARG A 1 258 ? 23.613 -6.712 -9.368 1.00 94.19 258 ARG A N 1
ATOM 1969 C CA . ARG A 1 258 ? 22.825 -6.982 -8.153 1.00 94.19 258 ARG A CA 1
ATOM 1970 C C . ARG A 1 258 ? 22.590 -5.758 -7.301 1.00 94.19 258 ARG A C 1
ATOM 1972 O O . ARG A 1 258 ? 21.530 -5.666 -6.704 1.00 94.19 258 ARG A O 1
ATOM 1979 N N . HIS A 1 259 ? 23.566 -4.861 -7.236 1.00 97.44 259 HIS A N 1
ATOM 1980 C CA . HIS A 1 259 ? 23.472 -3.617 -6.490 1.00 97.44 259 HIS A CA 1
ATOM 1981 C C . HIS A 1 259 ? 23.345 -2.458 -7.471 1.00 97.44 259 HIS A C 1
ATOM 1983 O O . HIS A 1 259 ? 24.225 -2.250 -8.307 1.00 97.44 259 HIS A O 1
ATOM 1989 N N . GLN A 1 260 ? 22.240 -1.732 -7.376 1.00 97.06 260 GLN A N 1
ATOM 1990 C CA . GLN A 1 260 ? 21.926 -0.592 -8.224 1.00 97.06 260 GLN A CA 1
ATOM 1991 C C . GLN A 1 260 ? 21.558 0.595 -7.341 1.00 97.06 260 GLN A C 1
ATOM 1993 O O . GLN A 1 260 ? 20.914 0.432 -6.302 1.00 97.06 260 GLN A O 1
ATOM 1998 N N . THR A 1 261 ? 21.977 1.788 -7.750 1.00 97.88 261 THR A N 1
ATOM 1999 C CA . THR A 1 261 ? 21.725 3.022 -7.005 1.00 97.88 261 THR A CA 1
ATOM 2000 C C . THR A 1 261 ? 20.977 4.021 -7.864 1.00 97.88 261 THR A C 1
ATOM 2002 O O . THR A 1 261 ? 21.374 4.265 -9.004 1.00 97.88 261 THR A O 1
ATOM 2005 N N . PHE A 1 262 ? 19.957 4.643 -7.286 1.00 97.00 262 PHE A N 1
ATOM 2006 C CA . PHE A 1 262 ? 19.117 5.640 -7.941 1.00 97.00 262 PHE A CA 1
ATOM 2007 C C . PHE A 1 262 ? 19.035 6.897 -7.084 1.00 97.00 262 PHE A C 1
ATOM 2009 O O . PHE A 1 262 ? 19.287 6.865 -5.875 1.00 97.00 262 PHE A O 1
ATOM 2016 N N . THR A 1 263 ? 18.638 8.002 -7.701 1.00 97.50 263 THR A N 1
ATOM 2017 C CA . THR A 1 263 ? 18.317 9.239 -6.992 1.00 97.50 263 THR A CA 1
ATOM 2018 C C . THR A 1 263 ? 16.945 9.740 -7.406 1.00 97.50 263 THR A C 1
ATOM 2020 O O . THR A 1 263 ? 16.497 9.524 -8.530 1.00 97.50 263 THR A O 1
ATOM 2023 N N . ARG A 1 264 ? 16.259 10.409 -6.481 1.00 97.38 264 ARG A N 1
ATOM 2024 C CA . ARG A 1 264 ? 14.943 10.996 -6.725 1.00 97.38 264 ARG A CA 1
ATOM 2025 C C . ARG A 1 264 ? 14.815 12.310 -5.980 1.00 97.38 264 ARG A C 1
ATOM 2027 O O . ARG A 1 264 ? 14.956 12.345 -4.763 1.00 97.38 264 ARG A O 1
ATOM 2034 N N . THR A 1 265 ? 14.484 13.372 -6.700 1.00 98.12 265 THR A N 1
ATOM 2035 C CA . THR A 1 265 ? 14.070 14.635 -6.086 1.00 98.12 265 THR A CA 1
ATOM 2036 C C . THR A 1 265 ? 12.571 14.610 -5.813 1.00 98.12 265 THR A C 1
ATOM 2038 O O . THR A 1 265 ? 11.783 14.326 -6.715 1.00 98.12 265 THR A O 1
ATOM 2041 N N . ILE A 1 266 ? 12.160 14.958 -4.597 1.00 98.00 266 ILE A N 1
ATOM 2042 C CA . ILE A 1 266 ? 10.749 15.134 -4.251 1.00 98.00 266 ILE A CA 1
ATOM 2043 C C . ILE A 1 266 ? 10.335 16.554 -4.618 1.00 98.00 266 ILE A C 1
ATOM 2045 O O . ILE A 1 266 ? 10.631 17.500 -3.899 1.00 98.00 266 ILE A O 1
ATOM 2049 N N . THR A 1 267 ? 9.686 16.741 -5.766 1.00 97.44 267 THR A N 1
ATOM 2050 C CA . THR A 1 267 ? 9.273 18.083 -6.205 1.00 97.44 267 THR A CA 1
ATOM 2051 C C . THR A 1 267 ? 7.941 18.501 -5.568 1.00 97.44 267 THR A C 1
ATOM 2053 O O . THR A 1 267 ? 7.143 17.637 -5.184 1.00 97.44 267 THR A O 1
ATOM 2056 N N . PRO A 1 268 ? 7.639 19.811 -5.488 1.00 95.69 268 PRO A N 1
ATOM 2057 C CA . PRO A 1 268 ? 6.319 20.281 -5.068 1.00 95.69 268 PRO A CA 1
ATOM 2058 C C . PRO A 1 268 ? 5.168 19.685 -5.893 1.00 95.69 268 PRO A C 1
ATOM 2060 O O . PRO A 1 268 ? 4.108 19.389 -5.346 1.00 95.69 268 PRO A O 1
ATOM 2063 N N . GLU A 1 269 ? 5.367 19.459 -7.194 1.00 94.50 269 GLU A N 1
ATOM 2064 C CA . GLU A 1 269 ? 4.372 18.840 -8.076 1.00 94.50 269 GLU A CA 1
ATOM 2065 C C . GLU A 1 269 ? 4.111 17.375 -7.717 1.00 94.50 269 GLU A C 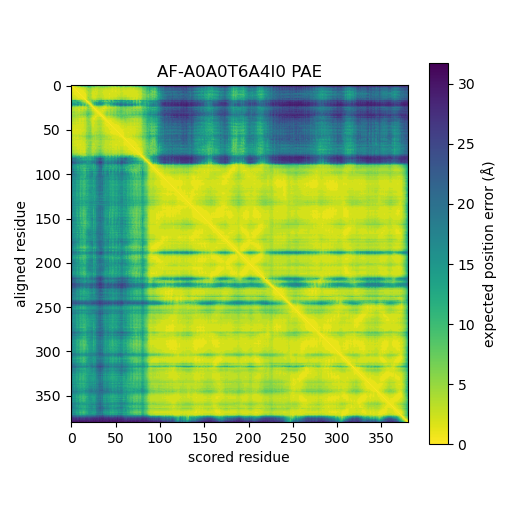1
ATOM 2067 O O . GLU A 1 269 ? 2.962 16.946 -7.786 1.00 94.50 269 GLU A O 1
ATOM 2072 N N . LEU A 1 270 ? 5.135 16.617 -7.306 1.00 95.56 270 LEU A N 1
ATOM 2073 C CA . LEU A 1 270 ? 4.959 15.233 -6.851 1.00 95.56 270 LEU A CA 1
ATOM 2074 C C . LEU A 1 270 ? 4.132 15.174 -5.566 1.00 95.56 270 LEU A C 1
ATOM 2076 O O . LEU A 1 270 ? 3.190 14.386 -5.466 1.00 95.56 270 LEU A O 1
ATOM 2080 N N . VAL A 1 271 ? 4.429 16.058 -4.612 1.00 95.00 271 VAL A N 1
ATOM 2081 C CA . VAL A 1 271 ? 3.652 16.171 -3.371 1.00 95.00 271 VAL A CA 1
ATOM 2082 C C . VAL A 1 271 ? 2.205 16.564 -3.669 1.00 95.00 271 VAL A C 1
ATOM 2084 O O . VAL A 1 271 ? 1.274 15.930 -3.171 1.00 95.00 271 VAL A O 1
ATOM 2087 N N . ARG A 1 272 ? 2.005 17.552 -4.547 1.00 94.31 272 ARG A N 1
ATOM 2088 C CA . ARG A 1 272 ? 0.681 17.982 -5.006 1.00 94.31 272 ARG A CA 1
ATOM 2089 C C . ARG A 1 272 ? -0.088 16.846 -5.684 1.00 94.31 272 ARG A C 1
ATOM 2091 O O . ARG A 1 272 ? -1.259 16.651 -5.380 1.00 94.31 272 ARG A O 1
ATOM 2098 N N . ALA A 1 273 ? 0.559 16.074 -6.557 1.00 96.00 273 ALA A N 1
ATOM 2099 C CA . ALA A 1 273 ? -0.050 14.925 -7.223 1.00 96.00 273 ALA A CA 1
ATOM 2100 C C . ALA A 1 273 ? -0.442 13.815 -6.240 1.00 96.00 273 ALA A C 1
ATOM 2102 O O . ALA A 1 273 ? -1.544 13.283 -6.347 1.00 96.00 273 ALA A O 1
ATOM 2103 N N . THR A 1 274 ? 0.410 13.523 -5.255 1.00 96.25 274 THR A N 1
ATOM 2104 C CA . THR A 1 274 ? 0.128 12.529 -4.205 1.00 96.25 274 THR A CA 1
ATOM 2105 C C . THR A 1 274 ? -1.096 12.937 -3.385 1.00 96.25 274 THR A C 1
ATOM 2107 O O . THR A 1 274 ? -2.024 12.147 -3.210 1.00 96.25 274 THR A O 1
ATOM 2110 N N . LEU A 1 275 ? -1.149 14.198 -2.940 1.00 94.88 275 LEU A N 1
ATOM 2111 C CA . LEU A 1 275 ? -2.304 14.752 -2.226 1.00 94.88 275 LEU A CA 1
ATOM 2112 C C . LEU A 1 275 ? -3.567 14.744 -3.092 1.00 94.88 275 LEU A C 1
ATOM 2114 O O . LEU A 1 275 ? -4.644 14.389 -2.621 1.00 94.88 275 LEU A O 1
ATOM 2118 N N . ALA A 1 276 ? -3.448 15.091 -4.372 1.00 94.81 276 ALA A N 1
ATOM 2119 C CA . ALA A 1 276 ? -4.575 15.082 -5.293 1.00 94.81 276 ALA A CA 1
ATOM 2120 C C . ALA A 1 276 ? -5.127 13.676 -5.571 1.00 94.81 276 ALA A C 1
ATOM 2122 O O . ALA A 1 276 ? -6.328 13.526 -5.794 1.00 94.81 276 ALA A O 1
ATOM 2123 N N . LEU A 1 277 ? -4.265 12.658 -5.556 1.00 95.38 277 LEU A N 1
ATOM 2124 C CA . LEU A 1 277 ? -4.630 11.280 -5.869 1.00 95.38 277 LEU A CA 1
ATOM 2125 C C . LEU A 1 277 ? -5.178 10.511 -4.658 1.00 95.38 277 LEU A C 1
ATOM 2127 O O . LEU A 1 277 ? -6.092 9.702 -4.817 1.00 95.38 277 LEU A O 1
ATOM 2131 N N . PHE A 1 278 ? -4.629 10.758 -3.467 1.00 95.31 278 PHE A N 1
ATOM 2132 C CA . PHE A 1 278 ? -4.919 9.974 -2.261 1.00 95.31 278 PHE A CA 1
ATOM 2133 C C . PHE A 1 278 ? -5.547 10.774 -1.118 1.00 95.31 278 PHE A C 1
ATOM 2135 O O . PHE A 1 278 ? -5.967 10.177 -0.129 1.00 95.31 278 PHE A O 1
ATOM 2142 N N . GLY A 1 279 ? -5.575 12.102 -1.220 1.00 87.69 279 GLY A N 1
ATOM 2143 C CA . GLY A 1 279 ? -5.994 12.971 -0.133 1.00 87.69 279 GLY A CA 1
ATOM 2144 C C . GLY A 1 279 ? -7.499 13.165 0.023 1.00 87.69 279 GLY A C 1
ATOM 2145 O O . GLY A 1 279 ? -8.288 12.696 -0.800 1.00 87.69 279 GLY A O 1
ATOM 2146 N N . PRO A 1 280 ? -7.890 13.903 1.075 1.00 89.69 280 PRO A N 1
ATOM 2147 C CA . PRO A 1 280 ? -7.019 14.661 1.993 1.00 89.69 280 PRO A CA 1
ATOM 2148 C C . PRO A 1 280 ? -6.109 13.787 2.890 1.00 89.69 280 PRO A C 1
ATOM 2150 O O . PRO A 1 280 ? -6.474 12.686 3.261 1.00 89.69 280 PRO A O 1
ATOM 2153 N N . LEU A 1 281 ? -4.898 14.243 3.236 1.00 90.62 281 LEU A N 1
ATOM 2154 C CA . LEU A 1 281 ? -3.948 13.467 4.064 1.00 90.62 281 LEU A CA 1
ATOM 2155 C C . LEU A 1 281 ? -3.393 14.311 5.202 1.00 90.62 281 LEU A C 1
ATOM 2157 O O . LEU A 1 281 ? -3.207 15.513 5.053 1.00 90.62 281 LEU A O 1
ATOM 2161 N N . TYR A 1 282 ? -3.033 13.679 6.311 1.00 90.44 282 TYR A N 1
ATOM 2162 C CA . TYR A 1 282 ? -2.195 14.320 7.322 1.00 90.44 282 TYR A CA 1
ATOM 2163 C C . TYR A 1 282 ? -0.699 14.198 6.970 1.00 90.44 282 TYR A C 1
ATOM 2165 O O . TYR A 1 282 ? -0.313 13.260 6.264 1.00 90.44 282 TYR A O 1
ATOM 2173 N N . PRO A 1 283 ? 0.187 15.080 7.476 1.00 86.94 283 PRO A N 1
ATOM 2174 C CA . PRO A 1 283 ? 1.618 15.041 7.151 1.00 86.94 283 PRO A CA 1
ATOM 2175 C C . PRO A 1 283 ? 2.290 13.683 7.419 1.00 86.94 283 PRO A C 1
ATOM 2177 O O . PRO A 1 283 ? 3.077 13.197 6.602 1.00 86.94 283 PRO A O 1
ATOM 2180 N N . HIS A 1 284 ? 1.918 13.024 8.523 1.00 91.12 284 HIS A N 1
ATOM 2181 C CA . HIS A 1 284 ? 2.421 11.697 8.895 1.00 91.12 284 HIS A CA 1
ATOM 2182 C C . HIS A 1 284 ? 1.891 10.563 7.989 1.00 91.12 284 HIS A C 1
ATOM 2184 O O . HIS A 1 284 ? 2.425 9.458 8.013 1.00 91.12 284 HIS A O 1
ATOM 2190 N N . GLN A 1 285 ? 0.866 10.829 7.174 1.00 93.25 285 GLN A N 1
ATOM 2191 C CA . GLN A 1 285 ? 0.285 9.892 6.202 1.00 93.25 285 GLN A CA 1
ATOM 2192 C C . GLN A 1 285 ? 0.853 10.115 4.800 1.00 93.25 285 GLN A C 1
ATOM 2194 O O . GLN A 1 285 ? 1.033 9.160 4.050 1.00 93.25 285 GLN A O 1
ATOM 2199 N N . LEU A 1 286 ? 1.191 11.361 4.460 1.00 94.44 286 LEU A N 1
ATOM 2200 C CA . LEU A 1 286 ? 1.779 11.722 3.171 1.00 94.44 286 LEU A CA 1
ATOM 2201 C C . LEU A 1 286 ? 3.161 11.084 2.958 1.00 94.44 286 LEU A C 1
ATOM 2203 O O . LEU A 1 286 ? 3.415 10.503 1.902 1.00 94.44 286 LEU A O 1
ATOM 2207 N N . SER A 1 287 ? 4.050 11.165 3.954 1.00 94.81 287 SER A N 1
ATOM 2208 C CA . SER A 1 287 ? 5.433 10.674 3.819 1.00 94.81 287 SER A CA 1
ATOM 2209 C C . SER A 1 287 ? 5.512 9.166 3.513 1.00 94.81 287 SER A C 1
ATOM 2211 O O . SER A 1 287 ? 6.242 8.793 2.592 1.00 94.81 287 SER A O 1
ATOM 2213 N N . PRO A 1 288 ? 4.736 8.281 4.176 1.00 96.94 288 PRO A N 1
ATOM 2214 C CA . PRO A 1 288 ? 4.646 6.876 3.783 1.00 96.94 288 PRO A CA 1
ATOM 2215 C C . PRO A 1 288 ? 4.232 6.647 2.324 1.00 96.94 288 PRO A C 1
ATOM 2217 O O . PRO A 1 288 ? 4.802 5.773 1.673 1.00 96.94 288 PRO A O 1
ATOM 2220 N N . LEU A 1 289 ? 3.291 7.430 1.778 1.00 97.81 289 LEU A N 1
ATOM 2221 C CA . LEU A 1 289 ? 2.880 7.279 0.375 1.00 97.81 289 LEU A CA 1
ATOM 2222 C C . LEU A 1 289 ? 3.999 7.693 -0.587 1.00 97.81 289 LEU A C 1
ATOM 2224 O O . LEU A 1 289 ? 4.316 6.938 -1.502 1.00 97.81 289 LEU A O 1
ATOM 2228 N N . LEU A 1 290 ? 4.671 8.820 -0.331 1.00 97.81 290 LEU A N 1
ATOM 2229 C CA . LEU A 1 290 ? 5.838 9.261 -1.110 1.00 97.81 290 LEU A CA 1
ATOM 2230 C C . LEU A 1 290 ? 6.999 8.247 -1.044 1.00 97.81 290 LEU A C 1
ATOM 2232 O O . LEU A 1 290 ? 7.707 8.019 -2.032 1.00 97.81 290 LEU A O 1
ATOM 2236 N N . ALA A 1 291 ? 7.188 7.596 0.108 1.00 97.88 291 ALA A N 1
ATOM 2237 C CA . ALA A 1 291 ? 8.170 6.529 0.273 1.00 97.88 291 ALA A CA 1
ATOM 2238 C C . ALA A 1 291 ? 7.806 5.282 -0.553 1.00 97.88 291 ALA A C 1
ATOM 2240 O O . ALA A 1 291 ? 8.680 4.694 -1.193 1.00 97.88 291 ALA A O 1
ATOM 2241 N N . LEU A 1 292 ? 6.526 4.893 -0.587 1.00 98.56 292 LEU A N 1
ATOM 2242 C CA . LEU A 1 292 ? 6.043 3.787 -1.421 1.00 98.56 292 LEU A CA 1
ATOM 2243 C C . LEU A 1 292 ? 6.118 4.113 -2.916 1.00 98.56 292 LEU A C 1
ATOM 2245 O O . LEU A 1 292 ? 6.497 3.256 -3.706 1.00 98.56 292 LEU A O 1
ATOM 2249 N N . GLU A 1 293 ? 5.839 5.350 -3.316 1.00 98.50 293 GLU A N 1
ATOM 2250 C CA . GLU A 1 293 ? 6.060 5.822 -4.685 1.00 98.50 293 GLU A CA 1
ATOM 2251 C C . GLU A 1 293 ? 7.539 5.738 -5.089 1.00 98.50 293 GLU A C 1
ATOM 2253 O O . GLU A 1 293 ? 7.866 5.295 -6.189 1.00 98.50 293 GLU A O 1
ATOM 2258 N N . THR A 1 294 ? 8.448 6.090 -4.176 1.00 98.31 294 THR A N 1
ATOM 2259 C CA . THR A 1 294 ? 9.898 5.938 -4.377 1.00 98.31 294 THR A CA 1
ATOM 2260 C C . THR A 1 294 ? 10.303 4.461 -4.475 1.00 98.31 294 THR A C 1
ATOM 2262 O O . THR A 1 294 ? 11.135 4.101 -5.308 1.00 98.31 294 THR A O 1
ATOM 2265 N N . MET A 1 295 ? 9.689 3.582 -3.675 1.00 98.44 295 MET A N 1
ATOM 2266 C CA . MET A 1 295 ? 9.873 2.130 -3.780 1.00 98.44 295 MET A CA 1
ATOM 2267 C C . MET A 1 295 ? 9.374 1.585 -5.127 1.00 98.44 295 MET A C 1
ATOM 2269 O O . MET A 1 295 ? 10.022 0.703 -5.690 1.00 98.44 295 MET A O 1
ATOM 2273 N N . ALA A 1 296 ? 8.261 2.103 -5.657 1.00 98.06 296 ALA A N 1
ATOM 2274 C CA . ALA A 1 296 ? 7.737 1.703 -6.963 1.00 98.06 296 ALA A CA 1
ATOM 2275 C C . ALA A 1 296 ? 8.740 2.017 -8.080 1.00 98.06 296 ALA A C 1
ATOM 2277 O O . ALA A 1 296 ? 9.095 1.120 -8.843 1.00 98.06 296 ALA A O 1
ATOM 2278 N N . MET A 1 297 ? 9.275 3.245 -8.096 1.00 97.06 297 MET A N 1
ATOM 2279 C CA . MET A 1 297 ? 10.356 3.659 -8.999 1.00 97.06 297 MET A CA 1
ATOM 2280 C C . MET A 1 297 ? 11.532 2.681 -8.951 1.00 97.06 297 MET A C 1
ATOM 2282 O O . MET A 1 297 ? 11.940 2.128 -9.966 1.00 97.06 297 MET A O 1
ATOM 2286 N N . ALA A 1 298 ? 12.048 2.428 -7.746 1.00 97.44 298 ALA A N 1
ATOM 2287 C CA . ALA A 1 298 ? 13.232 1.607 -7.544 1.00 97.44 298 ALA A CA 1
ATOM 2288 C C . ALA A 1 298 ? 13.006 0.151 -7.962 1.00 97.44 298 ALA A C 1
ATOM 2290 O O . ALA A 1 298 ? 13.889 -0.463 -8.556 1.00 97.44 298 ALA A O 1
ATOM 2291 N N . SER A 1 299 ? 11.822 -0.404 -7.690 1.00 96.75 299 SER A N 1
ATOM 2292 C CA . SER A 1 299 ? 11.443 -1.747 -8.138 1.00 96.75 299 SER A CA 1
ATOM 2293 C C . SER A 1 299 ? 11.405 -1.834 -9.669 1.00 96.75 299 SER A C 1
ATOM 2295 O O . SER A 1 299 ? 12.003 -2.742 -10.254 1.00 96.75 299 SER A O 1
ATOM 2297 N N . ALA A 1 300 ? 10.759 -0.860 -10.317 1.00 94.31 300 ALA A N 1
ATOM 2298 C CA . ALA A 1 300 ? 10.606 -0.817 -11.767 1.00 94.31 300 ALA A CA 1
ATOM 2299 C C . ALA A 1 300 ? 11.938 -0.596 -12.500 1.00 94.31 300 ALA A C 1
ATOM 2301 O O . ALA A 1 300 ? 12.179 -1.230 -13.525 1.00 94.31 300 ALA A O 1
ATOM 2302 N N . GLU A 1 301 ? 12.811 0.265 -11.974 1.00 94.12 301 GLU A N 1
ATOM 2303 C CA . GLU A 1 301 ? 14.113 0.558 -12.583 1.00 94.12 301 GLU A CA 1
ATOM 2304 C C . GLU A 1 301 ? 15.151 -0.533 -12.322 1.00 94.12 301 GLU A C 1
ATOM 2306 O O . GLU A 1 301 ? 15.909 -0.874 -13.226 1.00 94.12 301 GLU A O 1
ATOM 2311 N N . SER A 1 302 ? 15.171 -1.127 -11.124 1.00 94.19 302 SER A N 1
ATOM 2312 C CA . SER A 1 302 ? 16.127 -2.201 -10.816 1.00 94.19 302 SER A CA 1
ATOM 2313 C C . SER A 1 302 ? 15.787 -3.523 -11.496 1.00 94.19 302 SER A C 1
ATOM 2315 O O . SER A 1 302 ? 16.682 -4.336 -11.716 1.00 94.19 302 SER A O 1
ATOM 2317 N N . SER A 1 303 ? 14.517 -3.755 -11.840 1.00 92.00 303 SER A N 1
ATOM 2318 C CA . SER A 1 303 ? 14.048 -5.009 -12.440 1.00 92.00 303 SER A CA 1
ATOM 2319 C C . SER A 1 303 ? 12.967 -4.789 -13.512 1.00 92.00 303 SER A C 1
ATOM 2321 O O . SER A 1 303 ? 11.822 -5.233 -13.373 1.00 92.00 303 SER A O 1
ATOM 2323 N N . PRO A 1 304 ? 13.311 -4.091 -14.607 1.00 89.12 304 PRO A N 1
ATOM 2324 C CA . PRO A 1 304 ? 12.355 -3.708 -15.634 1.00 89.12 304 PRO A CA 1
ATOM 2325 C C . PRO A 1 304 ? 11.662 -4.921 -16.265 1.00 89.12 304 PRO A C 1
ATOM 2327 O O . PRO A 1 304 ? 12.282 -5.937 -16.576 1.00 89.12 304 PRO A O 1
ATOM 2330 N N . GLY A 1 305 ? 10.350 -4.796 -16.472 1.00 83.19 305 GLY A N 1
ATOM 2331 C CA . GLY A 1 305 ? 9.508 -5.830 -17.085 1.00 83.19 305 GLY A CA 1
ATOM 2332 C C . GLY A 1 305 ? 9.039 -6.930 -16.129 1.00 83.19 305 GLY A C 1
ATOM 2333 O O . GLY A 1 305 ? 8.130 -7.682 -16.477 1.00 83.19 305 GLY A O 1
ATOM 2334 N N . HIS A 1 306 ? 9.584 -7.009 -14.914 1.00 90.56 306 HIS A N 1
ATOM 2335 C CA . HIS A 1 306 ? 9.108 -7.945 -13.898 1.00 90.56 306 HIS A CA 1
ATOM 2336 C C . HIS A 1 306 ? 7.836 -7.445 -13.200 1.00 90.56 306 HIS A C 1
ATOM 2338 O O . HIS A 1 306 ? 7.503 -6.258 -13.233 1.00 90.56 306 HIS A O 1
ATOM 2344 N N . LEU A 1 307 ? 7.102 -8.372 -12.580 1.00 91.88 307 LEU A N 1
ATOM 2345 C CA . LEU A 1 307 ? 5.810 -8.101 -11.948 1.00 91.88 307 LEU A CA 1
ATOM 2346 C C . LEU A 1 307 ? 5.919 -8.086 -10.431 1.00 91.88 307 LEU A C 1
ATOM 2348 O O . LEU A 1 307 ? 6.279 -9.094 -9.829 1.00 91.88 307 LEU A O 1
ATOM 2352 N N . LEU A 1 308 ? 5.520 -6.986 -9.803 1.00 96.38 308 LEU A N 1
ATOM 2353 C CA . LEU A 1 308 ? 5.494 -6.875 -8.350 1.00 96.38 308 LEU A CA 1
ATOM 2354 C C . LEU A 1 308 ? 4.434 -7.803 -7.731 1.00 96.38 308 LEU A C 1
ATOM 2356 O O . LEU A 1 308 ? 3.241 -7.654 -7.984 1.00 96.38 308 LEU A O 1
ATOM 2360 N N . LEU A 1 309 ? 4.867 -8.739 -6.882 1.00 97.31 309 LEU A N 1
ATOM 2361 C CA . LEU A 1 309 ? 3.996 -9.680 -6.162 1.00 97.31 309 LEU A CA 1
ATOM 2362 C C . LEU A 1 309 ? 3.747 -9.272 -4.710 1.00 97.31 309 LEU A C 1
ATOM 2364 O O . LEU A 1 309 ? 2.676 -9.534 -4.159 1.00 97.31 309 LEU A O 1
ATOM 2368 N N . SER A 1 310 ? 4.733 -8.650 -4.069 1.00 98.56 310 SER A N 1
ATOM 2369 C CA . SER A 1 310 ? 4.595 -8.164 -2.699 1.00 98.56 310 SER A CA 1
ATOM 2370 C C . SER A 1 310 ? 5.571 -7.046 -2.389 1.00 98.56 310 SER A C 1
ATOM 2372 O O . SER A 1 310 ? 6.663 -7.006 -2.952 1.00 98.56 310 SER A O 1
ATOM 2374 N N . ALA A 1 311 ? 5.205 -6.209 -1.427 1.00 98.62 311 ALA A N 1
ATOM 2375 C CA . ALA A 1 311 ? 6.064 -5.194 -0.843 1.00 98.62 311 ALA A CA 1
ATOM 2376 C C . ALA A 1 311 ? 6.054 -5.328 0.682 1.00 98.62 311 ALA A C 1
ATOM 2378 O O . ALA A 1 311 ? 5.008 -5.535 1.298 1.00 98.62 311 ALA A O 1
ATOM 2379 N N . ARG A 1 312 ? 7.223 -5.205 1.298 1.00 98.62 312 ARG A N 1
ATOM 2380 C CA . ARG A 1 312 ? 7.403 -5.171 2.745 1.00 98.62 312 ARG A CA 1
ATOM 2381 C C . ARG A 1 312 ? 8.203 -3.934 3.106 1.00 98.62 312 ARG A C 1
ATOM 2383 O O . ARG A 1 312 ? 9.291 -3.750 2.586 1.00 98.62 312 ARG A O 1
ATOM 2390 N N . VAL A 1 313 ? 7.702 -3.138 4.037 1.00 98.25 313 VAL A N 1
ATOM 2391 C CA . VAL A 1 313 ? 8.403 -2.017 4.665 1.00 98.25 313 VAL A CA 1
ATOM 2392 C C . VAL A 1 313 ? 8.585 -2.358 6.135 1.00 98.25 313 VAL A C 1
ATOM 2394 O O . VAL A 1 313 ? 7.609 -2.580 6.849 1.00 98.25 313 VAL A O 1
ATOM 2397 N N . LEU A 1 314 ? 9.838 -2.444 6.580 1.00 94.44 314 LEU A N 1
ATOM 2398 C CA . LEU A 1 314 ? 10.169 -2.771 7.969 1.00 94.44 314 LEU A CA 1
ATOM 2399 C C . LEU A 1 314 ? 9.936 -1.586 8.900 1.00 94.44 314 LEU A C 1
ATOM 2401 O O . LEU A 1 314 ? 9.518 -1.774 10.037 1.00 94.44 314 LEU A O 1
ATOM 2405 N N . ALA A 1 315 ? 10.258 -0.392 8.413 1.00 90.38 315 ALA A N 1
ATOM 2406 C CA . ALA A 1 315 ? 10.044 0.859 9.112 1.00 90.38 315 ALA A CA 1
ATOM 2407 C C . ALA A 1 315 ? 9.925 1.993 8.091 1.00 90.38 315 ALA A C 1
ATOM 2409 O O . ALA A 1 315 ? 10.815 2.148 7.243 1.00 90.38 315 ALA A O 1
ATOM 2410 N N . PHE A 1 316 ? 8.870 2.795 8.203 1.00 94.12 316 PHE A N 1
ATOM 2411 C CA . PHE A 1 316 ? 8.867 4.144 7.650 1.00 94.12 316 PHE A CA 1
ATOM 2412 C C . PHE A 1 316 ? 9.768 5.040 8.506 1.00 94.12 316 PHE A C 1
ATOM 2414 O O . PHE A 1 316 ? 9.884 4.876 9.721 1.00 94.12 316 PHE A O 1
ATOM 2421 N N . GLY A 1 317 ? 10.510 5.907 7.833 1.00 91.38 317 GLY A N 1
ATOM 2422 C CA . GLY A 1 317 ? 11.541 6.747 8.413 1.00 91.38 317 GLY A CA 1
ATOM 2423 C C . GLY A 1 317 ? 11.092 8.186 8.635 1.00 91.38 317 GLY A C 1
ATOM 2424 O O . GLY A 1 317 ? 9.922 8.448 8.895 1.00 91.38 317 GLY A O 1
ATOM 2425 N N . GLY A 1 318 ? 12.054 9.110 8.559 1.00 85.00 318 GLY A N 1
ATOM 2426 C CA . GLY A 1 318 ? 11.799 10.542 8.734 1.00 85.00 318 GLY A CA 1
ATOM 2427 C C . GLY A 1 318 ? 10.810 11.117 7.709 1.00 85.00 318 GLY A C 1
ATOM 2428 O O . GLY A 1 318 ? 10.548 10.477 6.685 1.00 85.00 318 GLY A O 1
ATOM 2429 N N . PRO A 1 319 ? 10.263 12.318 7.976 1.00 90.88 319 PRO A N 1
ATOM 2430 C CA . PRO A 1 319 ? 9.358 12.982 7.047 1.00 90.88 319 PRO A CA 1
ATOM 2431 C C . PRO A 1 319 ? 10.044 13.226 5.700 1.00 90.88 319 PRO A C 1
ATOM 2433 O O . PRO A 1 319 ? 11.265 13.371 5.631 1.00 90.88 319 PRO A O 1
ATOM 2436 N N . ILE A 1 320 ? 9.234 13.263 4.646 1.00 94.75 320 ILE A N 1
ATOM 2437 C CA . ILE A 1 320 ? 9.658 13.621 3.297 1.00 94.75 320 ILE A CA 1
ATOM 2438 C C . ILE A 1 320 ? 9.065 14.988 2.964 1.00 94.75 320 ILE A C 1
ATOM 2440 O O . ILE A 1 320 ? 7.844 15.158 2.997 1.00 94.75 320 ILE A O 1
ATOM 2444 N N . GLU A 1 321 ? 9.919 15.939 2.603 1.00 93.00 321 GLU A N 1
ATOM 2445 C CA . GLU A 1 321 ? 9.532 17.311 2.280 1.00 93.00 321 GLU A CA 1
ATOM 2446 C C . GLU A 1 321 ? 9.796 17.657 0.802 1.00 93.00 321 GLU A C 1
ATOM 2448 O O . GLU A 1 321 ? 10.686 17.085 0.161 1.00 93.00 321 GLU A O 1
ATOM 2453 N N . PRO A 1 322 ? 9.046 18.613 0.216 1.00 94.50 322 PRO A N 1
ATOM 2454 C CA . PRO A 1 322 ? 9.391 19.164 -1.088 1.00 94.50 322 PRO A CA 1
ATOM 2455 C C . PRO A 1 322 ? 10.824 19.718 -1.102 1.00 94.50 322 PRO A C 1
ATOM 2457 O O . PRO A 1 322 ? 11.194 20.549 -0.279 1.00 94.50 322 PRO A O 1
ATOM 2460 N N . GLY A 1 323 ? 11.612 19.300 -2.086 1.00 96.25 323 GLY A N 1
ATOM 2461 C CA . GLY A 1 323 ? 13.024 19.638 -2.248 1.00 96.25 323 GLY A CA 1
ATOM 2462 C C . GLY A 1 323 ? 13.981 18.536 -1.795 1.00 96.25 323 GLY A C 1
ATOM 2463 O O . GLY A 1 323 ? 15.151 18.579 -2.187 1.00 96.25 323 GLY A O 1
ATOM 2464 N N . ASP A 1 324 ? 13.503 17.536 -1.047 1.00 97.56 324 ASP A N 1
ATOM 2465 C CA . ASP A 1 324 ? 14.344 16.431 -0.595 1.00 97.56 324 ASP A CA 1
ATOM 2466 C C . ASP A 1 324 ? 14.964 15.658 -1.758 1.00 97.56 324 ASP A C 1
ATOM 2468 O O . ASP A 1 324 ? 14.338 15.409 -2.794 1.00 97.56 324 ASP A O 1
ATOM 2472 N N . GLN A 1 325 ? 16.217 15.254 -1.558 1.00 97.94 325 GLN A N 1
ATOM 2473 C CA . GLN A 1 325 ? 16.972 14.410 -2.475 1.00 97.94 325 GLN A CA 1
ATOM 2474 C C . GLN A 1 325 ? 17.119 13.034 -1.842 1.00 97.94 325 GLN A C 1
ATOM 2476 O O . GLN A 1 325 ? 17.870 12.839 -0.885 1.00 97.94 325 GLN A O 1
ATOM 2481 N N . LEU A 1 326 ? 16.395 12.067 -2.387 1.00 98.12 326 LEU A N 1
ATOM 2482 C CA . LEU A 1 326 ? 16.426 10.693 -1.926 1.00 98.12 326 LEU A CA 1
ATOM 2483 C C . LEU A 1 326 ? 17.490 9.916 -2.695 1.00 98.12 326 LEU A C 1
ATOM 2485 O O . LEU A 1 326 ? 17.542 9.965 -3.922 1.00 98.12 326 LEU A O 1
ATOM 2489 N N . SER A 1 327 ? 18.320 9.184 -1.962 1.00 98.19 327 SER A N 1
ATOM 2490 C CA . SER A 1 327 ? 19.239 8.175 -2.485 1.00 98.19 327 SER A CA 1
ATOM 2491 C C . SER A 1 327 ? 18.648 6.800 -2.221 1.00 98.19 327 SER A C 1
ATOM 2493 O O . SER A 1 327 ? 18.229 6.508 -1.098 1.00 98.19 327 SER A O 1
ATOM 2495 N N . ILE A 1 328 ? 18.603 5.964 -3.252 1.00 98.44 328 ILE A N 1
ATOM 2496 C CA . ILE A 1 328 ? 18.016 4.632 -3.196 1.00 98.44 328 ILE A CA 1
ATOM 2497 C C . ILE A 1 328 ? 19.086 3.603 -3.535 1.00 98.44 328 ILE A C 1
ATOM 2499 O O . ILE A 1 328 ? 19.773 3.744 -4.542 1.00 98.44 328 ILE A O 1
ATOM 2503 N N . ALA A 1 329 ? 19.186 2.551 -2.730 1.00 98.31 329 ALA A N 1
ATOM 2504 C CA . ALA A 1 329 ? 19.954 1.353 -3.035 1.00 98.31 329 ALA A CA 1
ATOM 2505 C C . ALA A 1 329 ? 19.000 0.165 -3.194 1.00 98.31 329 ALA A C 1
ATOM 2507 O O . ALA A 1 329 ? 18.265 -0.159 -2.260 1.00 98.31 329 ALA A O 1
ATOM 2508 N N . ALA A 1 330 ? 19.028 -0.480 -4.359 1.00 98.31 330 ALA A N 1
ATOM 2509 C CA . ALA A 1 330 ? 18.308 -1.714 -4.649 1.00 98.31 330 ALA A CA 1
ATOM 2510 C C . ALA A 1 330 ? 19.308 -2.869 -4.757 1.00 98.31 330 ALA A C 1
ATOM 2512 O O . ALA A 1 330 ? 20.273 -2.780 -5.519 1.00 98.31 330 ALA A O 1
ATOM 2513 N N . THR A 1 331 ? 19.105 -3.933 -3.981 1.00 98.38 331 THR A N 1
ATOM 2514 C CA . THR A 1 331 ? 20.032 -5.068 -3.912 1.00 98.38 331 THR A CA 1
ATOM 2515 C C . THR A 1 331 ? 19.299 -6.397 -4.065 1.00 98.38 331 THR A C 1
ATOM 2517 O O . THR A 1 331 ? 18.458 -6.740 -3.239 1.00 98.38 331 THR A O 1
ATOM 2520 N N . ALA A 1 332 ? 19.634 -7.160 -5.105 1.00 97.88 332 ALA A N 1
ATOM 2521 C CA . ALA A 1 332 ? 19.210 -8.551 -5.253 1.00 97.88 332 ALA A CA 1
ATOM 2522 C C . ALA A 1 332 ? 20.199 -9.500 -4.538 1.00 97.88 332 ALA A C 1
ATOM 2524 O O . ALA A 1 332 ? 21.410 -9.248 -4.573 1.00 97.88 332 ALA A O 1
ATOM 2525 N N . PRO A 1 333 ? 19.734 -10.608 -3.930 1.00 97.56 333 PRO A N 1
ATOM 2526 C CA . PRO A 1 333 ? 20.614 -11.586 -3.290 1.00 97.56 333 PRO A CA 1
ATOM 2527 C C . PRO A 1 333 ? 21.453 -12.354 -4.324 1.00 97.56 333 PRO A C 1
ATOM 2529 O O . PRO A 1 333 ? 21.197 -12.233 -5.523 1.00 97.56 333 PRO A O 1
ATOM 2532 N N . PRO A 1 334 ? 22.454 -13.148 -3.909 1.00 97.25 334 PRO A N 1
ATOM 2533 C CA . PRO A 1 334 ? 23.266 -13.972 -4.809 1.00 97.25 334 PRO A CA 1
ATOM 2534 C C . PRO A 1 334 ? 22.448 -14.978 -5.649 1.00 97.25 334 PRO A C 1
ATOM 2536 O O . PRO A 1 334 ? 21.365 -15.399 -5.233 1.00 97.25 334 PRO A O 1
ATOM 2539 N N . PRO A 1 335 ? 22.936 -15.402 -6.833 1.00 96.50 335 PRO A N 1
ATOM 2540 C CA . PRO A 1 335 ? 22.140 -16.214 -7.755 1.00 96.50 335 PRO A CA 1
ATOM 2541 C C . PRO A 1 335 ? 21.785 -17.593 -7.191 1.00 96.50 335 PRO A C 1
ATOM 2543 O O . PRO A 1 335 ? 20.705 -18.104 -7.477 1.00 96.50 335 PRO A O 1
ATOM 2546 N N . GLU A 1 336 ? 22.653 -18.196 -6.381 1.00 96.50 336 GLU A N 1
ATOM 2547 C CA . GLU A 1 336 ? 22.390 -19.462 -5.696 1.00 96.50 336 GLU A CA 1
ATOM 2548 C C . GLU A 1 336 ? 21.228 -19.362 -4.702 1.00 96.50 336 GLU A C 1
ATOM 2550 O O . GLU A 1 336 ? 20.400 -20.270 -4.628 1.00 96.50 336 GLU A O 1
ATOM 2555 N N . GLU A 1 337 ? 21.115 -18.237 -3.994 1.00 97.06 337 GLU A N 1
ATOM 2556 C CA . GLU A 1 337 ? 20.007 -17.979 -3.079 1.00 97.06 337 GLU A CA 1
ATOM 2557 C C . GLU A 1 337 ? 18.706 -17.777 -3.859 1.00 97.06 337 GLU A C 1
ATOM 2559 O O . GLU A 1 337 ? 17.680 -18.357 -3.508 1.00 97.06 337 GLU A O 1
ATOM 2564 N N . ILE A 1 338 ? 18.760 -17.040 -4.973 1.00 96.56 338 ILE A N 1
ATOM 2565 C CA . ILE A 1 338 ? 17.608 -16.861 -5.864 1.00 96.56 338 ILE A CA 1
ATOM 2566 C C . ILE A 1 338 ? 17.127 -18.210 -6.399 1.0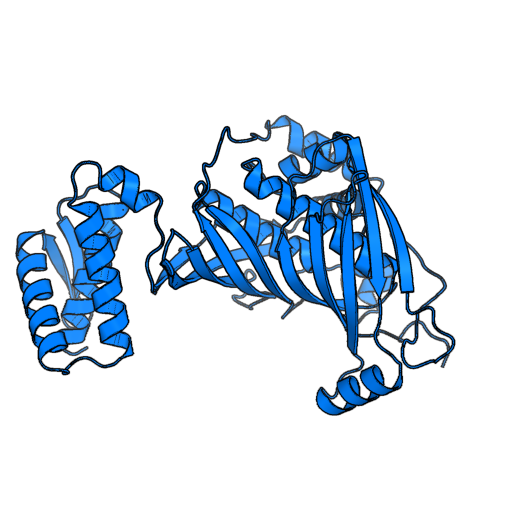0 96.56 338 ILE A C 1
ATOM 2568 O O . ILE A 1 338 ? 15.941 -18.508 -6.291 1.00 96.56 338 ILE A O 1
ATOM 2572 N N . ARG A 1 339 ? 18.018 -19.053 -6.937 1.00 96.00 339 ARG A N 1
ATOM 2573 C CA . ARG A 1 339 ? 17.645 -20.382 -7.458 1.00 96.00 339 ARG A CA 1
ATOM 2574 C C . ARG A 1 339 ? 16.989 -21.238 -6.381 1.00 96.00 339 ARG A C 1
ATOM 2576 O O . ARG A 1 339 ? 15.921 -21.794 -6.620 1.00 96.00 339 ARG A O 1
ATOM 2583 N N . ARG A 1 340 ? 17.564 -21.261 -5.175 1.00 96.88 340 ARG A N 1
ATOM 2584 C CA . ARG A 1 340 ? 16.985 -21.975 -4.034 1.00 96.88 340 ARG A CA 1
ATOM 2585 C C . ARG A 1 340 ? 15.588 -21.452 -3.681 1.00 96.88 340 ARG A C 1
ATOM 2587 O O . ARG A 1 340 ? 14.669 -22.245 -3.506 1.00 96.88 340 ARG A O 1
ATOM 2594 N N . LEU A 1 341 ? 15.401 -20.133 -3.609 1.00 95.50 341 LEU A N 1
ATOM 2595 C CA . LEU A 1 341 ? 14.089 -19.530 -3.343 1.00 95.50 341 LEU A CA 1
ATOM 2596 C C . LEU A 1 341 ? 13.066 -19.882 -4.430 1.00 95.50 341 LEU A C 1
ATOM 2598 O O . LEU A 1 341 ? 11.901 -20.133 -4.123 1.00 95.50 341 LEU A O 1
ATOM 2602 N N . GLN A 1 342 ? 13.486 -19.918 -5.694 1.00 95.50 342 GLN A N 1
ATOM 2603 C CA . GLN A 1 342 ? 12.618 -20.281 -6.813 1.00 95.50 342 GLN A CA 1
ATOM 2604 C C . GLN A 1 34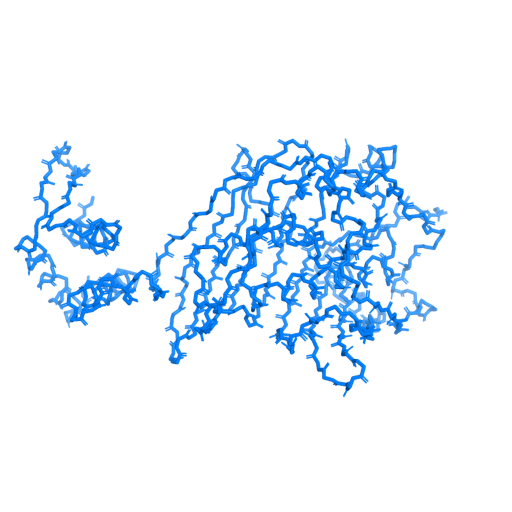2 ? 12.198 -21.749 -6.768 1.00 95.50 342 GLN A C 1
ATOM 2606 O O . GLN A 1 342 ? 11.029 -22.046 -7.018 1.00 95.50 342 GLN A O 1
ATOM 2611 N N . GLU A 1 343 ? 13.112 -22.650 -6.406 1.00 95.62 343 GLU A N 1
ATOM 2612 C CA . GLU A 1 343 ? 12.821 -24.068 -6.170 1.00 95.62 343 GLU A CA 1
ATOM 2613 C C . GLU A 1 343 ? 11.843 -24.245 -5.000 1.00 95.62 343 GLU A C 1
ATOM 2615 O O . GLU A 1 343 ? 10.821 -24.913 -5.147 1.00 95.62 343 GLU A O 1
ATOM 2620 N N . GLU A 1 344 ? 12.094 -23.583 -3.865 1.00 95.19 344 GLU A N 1
ATOM 2621 C CA . GLU A 1 344 ? 11.239 -23.650 -2.671 1.00 95.19 344 GLU A CA 1
ATOM 2622 C C . GLU A 1 344 ? 9.823 -23.102 -2.920 1.00 95.19 344 GLU A C 1
ATOM 2624 O O . GLU A 1 344 ? 8.849 -23.596 -2.348 1.00 95.19 344 GLU A O 1
ATOM 2629 N N . LYS A 1 345 ? 9.687 -22.060 -3.749 1.00 92.50 345 LYS A N 1
ATOM 2630 C CA . LYS A 1 345 ? 8.395 -21.423 -4.054 1.00 92.50 345 LYS A CA 1
ATOM 2631 C C . LYS A 1 345 ? 7.713 -21.964 -5.307 1.00 92.50 345 LYS A C 1
ATOM 2633 O O . LYS A 1 345 ? 6.545 -21.647 -5.520 1.00 92.50 345 LYS A O 1
ATOM 2638 N N . GLY A 1 346 ? 8.417 -22.734 -6.135 1.00 93.44 346 GLY A N 1
ATOM 2639 C CA . GLY A 1 346 ? 7.922 -23.188 -7.435 1.00 93.44 346 GLY A CA 1
ATOM 2640 C C . GLY A 1 346 ? 7.608 -22.038 -8.402 1.00 93.44 346 GLY A C 1
ATOM 2641 O O . GLY A 1 346 ? 6.701 -22.156 -9.224 1.00 93.44 346 GLY A O 1
ATOM 2642 N N . ALA A 1 347 ? 8.302 -20.903 -8.282 1.00 91.44 347 ALA A N 1
ATOM 2643 C CA . ALA A 1 347 ? 8.038 -19.700 -9.070 1.00 91.44 347 ALA A CA 1
ATOM 2644 C C . ALA A 1 347 ? 9.330 -18.923 -9.333 1.00 91.44 347 ALA A C 1
ATOM 2646 O O . ALA A 1 347 ? 10.181 -18.831 -8.455 1.00 91.44 347 ALA A O 1
ATOM 2647 N N . ARG A 1 348 ? 9.455 -18.308 -10.517 1.00 94.12 348 ARG A N 1
ATOM 2648 C CA . ARG A 1 348 ? 10.616 -17.491 -10.919 1.00 94.12 348 ARG A CA 1
ATOM 2649 C C . ARG A 1 348 ? 10.603 -16.122 -10.240 1.00 94.12 348 ARG A C 1
ATOM 2651 O O . ARG A 1 348 ? 10.384 -15.110 -10.889 1.00 94.12 348 ARG A O 1
ATOM 2658 N N . ILE A 1 349 ? 10.753 -16.089 -8.926 1.00 95.94 349 ILE A N 1
ATOM 2659 C CA . ILE A 1 349 ? 10.741 -14.853 -8.147 1.00 95.94 349 ILE A CA 1
ATOM 2660 C C . ILE A 1 349 ? 12.153 -14.343 -7.862 1.00 95.94 349 ILE A C 1
ATOM 2662 O O . ILE A 1 349 ? 13.109 -15.118 -7.803 1.00 95.94 349 ILE A O 1
ATOM 2666 N N . VAL A 1 350 ? 12.259 -13.038 -7.639 1.00 97.06 350 VAL A N 1
ATOM 2667 C CA . VAL A 1 350 ? 13.453 -12.372 -7.123 1.00 97.06 350 VAL A CA 1
ATOM 2668 C C . VAL A 1 350 ? 13.038 -11.377 -6.035 1.00 97.06 350 VAL A C 1
ATOM 2670 O O . VAL A 1 350 ? 12.216 -10.493 -6.298 1.00 97.06 350 VAL A O 1
ATOM 2673 N N . PRO A 1 351 ? 13.538 -11.519 -4.796 1.00 97.75 351 PRO A N 1
ATOM 2674 C CA . PRO A 1 351 ? 13.434 -10.461 -3.807 1.00 97.75 351 PRO A CA 1
ATOM 2675 C C . PRO A 1 351 ? 14.487 -9.380 -4.085 1.00 97.75 351 PRO A C 1
ATOM 2677 O O . PRO A 1 351 ? 15.619 -9.687 -4.457 1.00 97.75 351 PRO A O 1
ATOM 2680 N N . ILE A 1 352 ? 14.115 -8.118 -3.900 1.00 98.19 352 ILE A N 1
ATOM 2681 C CA . ILE A 1 352 ? 15.010 -6.966 -4.029 1.00 98.19 352 ILE A CA 1
ATOM 2682 C C . ILE A 1 352 ? 14.869 -6.131 -2.764 1.00 98.19 352 ILE A C 1
ATOM 2684 O O . ILE A 1 352 ? 13.796 -5.590 -2.482 1.00 98.19 352 ILE A O 1
ATOM 2688 N N . ASP A 1 353 ? 15.950 -6.042 -1.998 1.00 98.44 353 ASP A N 1
ATOM 2689 C CA . ASP A 1 353 ? 16.044 -5.173 -0.833 1.00 98.44 353 ASP A CA 1
ATOM 2690 C C . ASP A 1 353 ? 16.214 -3.724 -1.286 1.00 98.44 353 ASP A C 1
ATOM 2692 O O . ASP A 1 353 ? 17.054 -3.419 -2.132 1.00 98.44 353 ASP A O 1
ATOM 2696 N N . ILE A 1 354 ? 15.396 -2.831 -0.735 1.00 98.44 354 ILE A N 1
ATOM 2697 C CA . ILE A 1 354 ? 15.339 -1.412 -1.078 1.00 98.44 354 ILE A CA 1
ATOM 2698 C C . ILE A 1 354 ? 15.579 -0.598 0.192 1.00 98.44 354 ILE A C 1
ATOM 2700 O O . ILE A 1 354 ? 14.786 -0.633 1.139 1.00 98.44 354 ILE A O 1
ATOM 2704 N N . ALA A 1 355 ? 16.662 0.174 0.190 1.00 98.00 355 ALA A N 1
ATOM 2705 C CA . ALA A 1 355 ? 16.986 1.139 1.232 1.00 98.00 355 ALA A CA 1
ATOM 2706 C C . ALA A 1 355 ? 16.952 2.557 0.656 1.00 98.00 355 ALA A C 1
ATOM 2708 O O . ALA A 1 355 ? 17.562 2.825 -0.377 1.00 98.00 355 ALA A O 1
ATOM 2709 N N . VAL A 1 356 ? 16.247 3.461 1.336 1.00 98.25 356 VAL A N 1
ATOM 2710 C CA . VAL A 1 356 ? 16.087 4.862 0.936 1.00 98.25 356 VAL A CA 1
ATOM 2711 C C . VAL A 1 356 ? 16.560 5.768 2.066 1.00 98.25 356 VAL A C 1
ATOM 2713 O O . VAL A 1 356 ? 16.107 5.637 3.209 1.00 98.25 356 VAL A O 1
ATOM 2716 N N . THR A 1 357 ? 17.434 6.715 1.740 1.00 97.69 357 THR A N 1
ATOM 2717 C CA . THR A 1 357 ? 17.900 7.771 2.648 1.00 97.69 357 THR A CA 1
ATOM 2718 C C . THR A 1 357 ? 17.727 9.140 2.010 1.00 97.69 357 THR A C 1
ATOM 2720 O O . THR A 1 357 ? 17.806 9.261 0.791 1.00 97.69 357 THR A O 1
ATOM 2723 N N . ASN A 1 358 ? 17.540 10.184 2.812 1.00 96.88 358 ASN A N 1
ATOM 2724 C CA . ASN A 1 358 ? 17.597 11.560 2.315 1.00 96.88 358 ASN A CA 1
ATOM 2725 C C . ASN A 1 358 ? 19.049 12.076 2.227 1.00 96.88 358 ASN A C 1
ATOM 2727 O O . ASN A 1 358 ? 20.000 11.376 2.588 1.00 96.88 358 ASN A O 1
ATOM 2731 N N . GLN A 1 359 ? 19.219 13.320 1.781 1.00 96.31 359 GLN A N 1
ATOM 2732 C CA . GLN A 1 359 ? 20.505 14.004 1.612 1.00 96.31 359 GLN A CA 1
ATOM 2733 C C . GLN A 1 359 ? 21.337 14.138 2.895 1.00 96.31 359 GLN A C 1
ATOM 2735 O O . GLN A 1 359 ? 22.542 14.370 2.820 1.00 96.31 359 GLN A O 1
ATOM 2740 N N . TRP A 1 360 ? 20.722 13.981 4.068 1.00 95.94 360 TRP A N 1
ATOM 2741 C CA . TRP A 1 360 ? 21.405 14.013 5.364 1.00 95.94 360 TRP A CA 1
ATOM 2742 C C . TRP A 1 360 ? 21.732 12.613 5.900 1.00 95.94 360 TRP A C 1
ATOM 2744 O O . TRP A 1 360 ? 22.213 12.478 7.023 1.00 95.94 360 TRP A O 1
ATOM 2754 N N . GLY A 1 361 ? 21.461 11.561 5.122 1.00 93.94 361 GLY A N 1
ATOM 2755 C CA . GLY A 1 361 ? 21.664 10.171 5.523 1.00 93.94 361 GLY A CA 1
ATOM 2756 C C . GLY A 1 361 ? 20.590 9.632 6.471 1.00 93.94 361 GLY A C 1
ATOM 2757 O O . GLY A 1 361 ? 20.724 8.512 6.965 1.00 93.94 361 GLY A O 1
ATOM 2758 N N . ALA A 1 362 ? 19.512 10.382 6.727 1.00 95.06 362 ALA A N 1
ATOM 2759 C CA . ALA A 1 362 ? 18.402 9.870 7.518 1.00 95.06 362 ALA A CA 1
ATOM 2760 C C . ALA A 1 362 ? 17.637 8.822 6.704 1.00 95.06 362 ALA A C 1
ATOM 2762 O O . ALA A 1 362 ? 17.322 9.026 5.529 1.00 95.06 362 ALA A O 1
ATOM 2763 N N . ARG A 1 363 ? 17.333 7.687 7.337 1.00 95.69 363 ARG A N 1
ATOM 2764 C CA . ARG A 1 363 ? 16.551 6.617 6.716 1.00 95.69 363 ARG A CA 1
ATOM 2765 C C . ARG A 1 363 ? 15.118 7.093 6.494 1.00 95.69 363 ARG A C 1
ATOM 2767 O O . ARG A 1 363 ? 14.485 7.562 7.435 1.00 95.69 363 ARG A O 1
A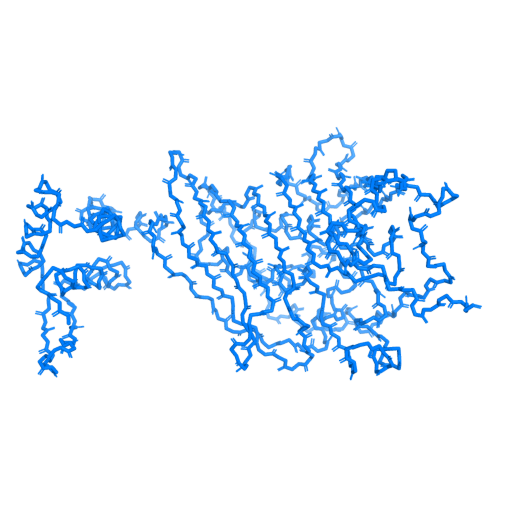TOM 2774 N N . ILE A 1 364 ? 14.620 6.902 5.278 1.00 96.62 364 ILE A N 1
ATOM 2775 C CA . ILE A 1 364 ? 13.239 7.183 4.860 1.00 96.62 364 ILE A CA 1
ATOM 2776 C C . ILE A 1 364 ? 12.436 5.890 4.757 1.00 96.62 364 ILE A C 1
ATOM 2778 O O . ILE A 1 364 ? 11.287 5.822 5.181 1.00 96.62 364 ILE A O 1
ATOM 2782 N N . LEU A 1 365 ? 13.051 4.840 4.221 1.00 95.12 365 LEU A N 1
ATOM 2783 C CA . LEU A 1 365 ? 12.421 3.538 4.075 1.00 95.12 365 LEU A CA 1
ATOM 2784 C C . LEU A 1 365 ? 13.499 2.457 4.052 1.00 95.12 365 LEU A C 1
ATOM 2786 O O . LEU A 1 365 ? 14.555 2.630 3.448 1.00 95.12 365 LEU A O 1
ATOM 2790 N N . HIS A 1 366 ? 13.222 1.326 4.690 1.00 96.88 366 HIS A N 1
ATOM 2791 C CA . HIS A 1 366 ? 13.931 0.079 4.421 1.00 96.88 366 HIS A CA 1
ATOM 2792 C C . HIS A 1 366 ? 12.908 -1.038 4.280 1.00 96.88 366 HIS A C 1
ATOM 2794 O O . HIS A 1 366 ? 12.040 -1.223 5.140 1.00 96.88 366 HIS A O 1
ATOM 2800 N N . GLY A 1 367 ? 12.993 -1.758 3.174 1.00 97.62 367 GLY A N 1
ATOM 2801 C CA . GLY A 1 367 ? 12.023 -2.767 2.820 1.00 97.62 367 GLY A CA 1
ATOM 2802 C C . GLY A 1 367 ? 12.532 -3.711 1.750 1.00 97.62 367 GLY A C 1
ATOM 2803 O O . GLY A 1 367 ? 13.674 -3.626 1.318 1.00 97.62 367 GLY A O 1
ATOM 2804 N N . GLN A 1 368 ? 11.651 -4.597 1.317 1.00 98.38 368 GLN A N 1
ATOM 2805 C CA . GLN A 1 368 ? 11.919 -5.564 0.272 1.00 98.38 368 GLN A CA 1
ATOM 2806 C C . GLN A 1 368 ? 10.690 -5.682 -0.621 1.00 98.38 368 GLN A C 1
ATOM 2808 O O . GLN A 1 368 ? 9.556 -5.743 -0.136 1.00 98.38 368 GLN A O 1
ATOM 2813 N N . VAL A 1 369 ? 10.916 -5.744 -1.924 1.00 98.50 369 VAL A N 1
ATOM 2814 C CA . VAL A 1 369 ? 9.900 -6.133 -2.902 1.00 98.50 369 VAL A CA 1
ATOM 2815 C C . VAL A 1 369 ? 10.190 -7.540 -3.395 1.00 98.50 369 VAL A C 1
ATOM 2817 O O . VAL A 1 369 ? 11.340 -7.963 -3.428 1.00 98.50 369 VAL A O 1
ATOM 2820 N N . VAL A 1 370 ? 9.152 -8.277 -3.776 1.00 98.19 370 VAL A N 1
ATOM 2821 C CA . VAL A 1 370 ? 9.312 -9.561 -4.467 1.00 98.19 370 VAL A CA 1
ATOM 2822 C C . VAL A 1 370 ? 8.679 -9.430 -5.831 1.00 98.19 370 VAL A C 1
ATOM 2824 O O . VAL A 1 370 ? 7.474 -9.191 -5.930 1.00 98.19 370 VAL A O 1
ATOM 2827 N N . ASN A 1 371 ? 9.491 -9.627 -6.862 1.00 96.56 371 ASN A N 1
ATOM 2828 C CA . ASN A 1 371 ? 9.066 -9.540 -8.246 1.00 96.56 371 ASN A CA 1
ATOM 2829 C C . ASN A 1 371 ? 9.044 -10.935 -8.875 1.00 96.56 371 ASN A C 1
ATOM 2831 O O . ASN A 1 371 ? 9.919 -11.760 -8.622 1.00 96.56 371 ASN A O 1
ATOM 2835 N N . LEU A 1 372 ? 8.035 -11.214 -9.694 1.00 94.25 372 LEU A N 1
ATOM 2836 C CA . LEU A 1 372 ? 8.017 -12.349 -10.607 1.00 94.25 372 LEU A CA 1
ATOM 2837 C C . LEU A 1 372 ? 8.812 -11.961 -11.851 1.00 94.25 372 LEU A C 1
ATOM 2839 O O . LEU A 1 372 ? 8.433 -11.021 -12.553 1.00 94.25 372 LEU A O 1
ATOM 2843 N N . MET A 1 373 ? 9.886 -12.694 -12.121 1.00 90.25 373 MET A N 1
ATOM 2844 C CA . MET A 1 373 ? 10.709 -12.520 -13.309 1.00 90.25 373 MET A CA 1
ATOM 2845 C C . MET A 1 373 ? 9.914 -12.950 -14.540 1.00 90.25 373 MET A C 1
ATOM 2847 O O . MET A 1 373 ? 9.807 -14.139 -14.859 1.00 90.25 373 MET A O 1
ATOM 2851 N N . ASP A 1 374 ? 9.321 -11.967 -15.209 1.00 79.38 374 ASP A N 1
ATOM 2852 C CA . ASP A 1 374 ? 8.693 -12.163 -16.505 1.00 79.38 374 ASP A CA 1
ATOM 2853 C C . ASP A 1 374 ? 9.766 -12.076 -17.595 1.00 79.38 374 ASP A C 1
ATOM 2855 O O . ASP A 1 374 ? 10.291 -11.005 -17.897 1.00 79.38 374 ASP A O 1
ATOM 2859 N N . LEU A 1 375 ? 10.127 -13.240 -18.137 1.00 67.69 375 LEU A N 1
ATOM 2860 C CA . LEU A 1 375 ? 11.131 -13.386 -19.192 1.00 67.69 375 LEU A CA 1
ATOM 2861 C C . LEU A 1 375 ? 10.494 -13.519 -20.582 1.00 67.69 375 LEU A C 1
ATOM 2863 O O . LEU A 1 375 ? 11.195 -13.835 -21.537 1.00 67.69 375 LEU A O 1
ATOM 2867 N N . SER A 1 376 ? 9.182 -13.286 -20.718 1.00 62.62 376 SER A N 1
ATOM 2868 C CA . SER A 1 376 ? 8.469 -13.398 -22.002 1.00 62.62 376 SER A CA 1
ATOM 2869 C C . SER A 1 376 ? 8.997 -12.456 -23.095 1.00 62.62 376 SER A C 1
ATOM 2871 O O . SER A 1 376 ? 8.691 -12.654 -24.268 1.00 62.62 376 SER A O 1
ATOM 2873 N N . GLY A 1 377 ? 9.810 -11.458 -22.726 1.00 50.44 377 GLY A N 1
ATOM 2874 C CA . GLY A 1 377 ? 10.500 -10.549 -23.644 1.00 50.44 377 GLY A CA 1
ATOM 2875 C C . GLY A 1 377 ? 11.948 -10.915 -23.998 1.00 50.44 377 GLY A C 1
ATOM 2876 O O . GLY A 1 377 ? 12.547 -10.195 -24.795 1.00 50.44 377 GLY A O 1
ATOM 2877 N N . LEU A 1 378 ? 12.535 -11.977 -23.429 1.00 45.94 378 LEU A N 1
ATOM 2878 C CA . LEU A 1 378 ? 13.874 -12.431 -23.823 1.00 45.94 378 LEU A CA 1
ATOM 2879 C C . LEU A 1 378 ? 13.784 -13.306 -25.087 1.00 45.94 378 LEU A C 1
ATOM 2881 O O . LEU A 1 378 ? 12.887 -14.148 -25.168 1.00 45.94 378 LEU A O 1
ATOM 2885 N N . PRO A 1 379 ? 14.683 -13.137 -26.077 1.00 38.25 379 PRO A N 1
ATOM 2886 C CA . PRO A 1 379 ? 14.765 -14.071 -27.194 1.00 38.25 379 PRO A CA 1
ATOM 2887 C C . PRO A 1 379 ? 15.047 -15.486 -26.663 1.00 38.25 379 PRO A C 1
ATOM 2889 O O . PRO A 1 379 ? 15.894 -15.663 -25.787 1.00 38.25 379 PRO A O 1
ATOM 2892 N N . SER A 1 380 ? 14.283 -16.456 -27.176 1.00 37.16 380 SER A N 1
ATOM 2893 C CA . SER A 1 380 ? 14.322 -17.882 -26.816 1.00 37.16 380 SER A CA 1
ATOM 2894 C C . SER A 1 380 ? 15.656 -18.556 -27.090 1.00 37.16 380 SER A C 1
ATOM 2896 O O . SER A 1 380 ? 16.196 -18.278 -28.189 1.00 37.16 380 SER A O 1
#

Radius of gyration: 23.54 Å; Cα contacts (8 Å, |Δi|>4): 778; chains: 1; bounding box: 64×46×62 Å

Sequence (380 aa):
MNSMERALEVLELYAAADQERNLGAVAYADPVTGRHELVDANKIRVYYRQLERALKAKQLSEADAKRYVGARARLLAALSPGGGEQVGEGFFAGERLQGDAVSVTPWMVQAFAKASGDRNRYHLDRAYAEQSRFHGLVAHGLFTVCHVLASLGHLRPAYAIEALVARFRAPVYFGDSLTPSAEVQEVGEGGQAVLHVSAVNHEGKVVCEGTATLKQEKAGEICTTPPAELAWLRHWAQDVTPAVSPIVHDFTDPATPRHQTFTRTITPELVRATLALFGPLYPHQLSPLLALETMAMASAESSPGHLLLSARVLAFGGPIEPGDQLSIAATAPPPEEIRRLQEEKGARIVPIDIAVTNQWGARILHGQVVNLMDLSGLPS

Nearest PDB structures (foldseek):
  5cpg-assembly1_B  TM=9.233E-01  e=2.563E-10  Pseudomonas aeruginosa
  3k67-assembly1_A  TM=8.970E-01  e=1.148E-08  Archaeoglobus fulgidus
  4ffu-assembly2_K  TM=8.860E-01  e=1.277E-07  Sinorhizobium meliloti 1021
  4rv2-assembly1_A-2  TM=8.556E-01  e=1.500E-06  Mycolicibacterium smegmatis MC2 155
  5o16-assembly1_A  TM=4.405E-01  e=1.148E-06  Sorangium cellulosum

Foldseek 3Di:
DDPLVQLLVLLQQVLVVCLVPVDQWDWDQDPVVRDIDIGGPVNNVVSLVVNVVCVVVVVDDPVSNLSSVQSVVSNVLSPDDCSSVVSQAADTAQDKDKFDWDQAALLLQLLLCVLLVLQACLAFPQVVVCVDPNNGRFHAQLSLVLLLLLRVCVSHLQKFWWKKKKFFPDTHHHGWIKMKMWGFHDADPQRKTKIWIFIATPVRHTGMTIIIIMGGHHNPDWQAQPPCLLVVSSVVSVPRHHDDDLDADDLLDPPQDFKDKDKDAQAPVSLSSQCSSRDRGGQSSSLVSSVSSNVSSCCCVSGPPWGWGMKIWNGAWDGDDHGWMKMKIKGWDHSVVQVVVCVVVVANKTKIWMWIATPVRTTRTTIIIITGRDCVSPDD

Mean predicted aligned error: 8.72 Å

Solvent-accessible surface area (backbone atoms only — not comparable to full-atom values): 19949 Å² total; per-residue (Å²): 133,54,78,64,58,50,31,47,52,54,44,40,52,44,32,48,46,40,63,78,63,73,42,76,52,39,84,41,68,40,88,87,76,72,45,78,41,80,45,33,68,71,57,45,56,49,35,51,53,52,51,53,50,32,51,76,68,65,69,47,54,74,68,54,44,51,48,47,52,22,28,48,52,43,40,54,40,45,73,38,94,71,11,66,66,54,49,64,60,59,84,46,41,74,40,75,48,73,41,76,70,45,70,38,44,69,55,56,44,31,30,46,23,58,58,24,56,36,28,49,36,49,56,61,29,56,76,58,9,45,74,39,99,69,57,35,44,30,53,56,61,64,58,55,50,43,51,37,51,36,40,48,35,68,73,30,54,45,42,28,68,41,28,38,37,42,36,48,69,42,87,47,43,69,70,37,31,39,35,25,37,34,35,28,67,41,63,52,81,92,52,28,34,37,26,42,33,33,26,24,37,77,86,68,48,61,27,33,39,36,41,37,34,32,32,61,38,84,37,75,72,69,46,73,55,60,85,67,37,55,62,49,40,45,62,70,19,69,78,63,65,49,53,82,70,94,60,68,74,53,66,69,42,86,84,43,85,40,73,48,78,50,76,47,72,37,42,64,64,43,55,51,44,49,37,48,73,52,41,61,35,30,66,68,54,45,30,57,47,56,47,48,26,51,48,41,24,51,50,40,69,75,39,36,77,40,44,73,41,31,44,34,35,72,35,56,47,58,86,68,53,73,72,39,42,34,42,35,42,39,36,42,68,60,31,70,57,38,52,52,51,18,64,77,65,74,42,63,46,44,57,33,39,38,41,31,25,39,81,84,68,49,51,36,34,37,33,38,36,34,28,38,62,55,59,90,84,54,88,128

Secondary structure (DSSP, 8-state):
--HHHHHHHHHHHHHHHHHHH--SEEEEE-TTT--EEEEEHHHHHHHHHHHHHHHHTT-S-HHHHHHHHHHHHHHHHHTSTTHHHHHTTS--TT-EEEPPPEE--HHHHHHHHHHH----HHHH-HHHHHHSTTSS-B--HHHHHHHHHHHHHHH-TTEEEEEEEEEE-S--BTTPEEEEEEEEEEE-GGGEEEEEEEEE-TTS-EEEEEEEEEEE----S-B---THHHHHHHHHHTT------S----TTSTTS--EEEEEEE--HHHHHHHHHHH-SB-HHHHHHHHHHHHHHHHHHHHSTT-EEEEEEEEEE-S---TT-EEEEEEEPPPHHHHHHHHHHHTS-EEEEEEEEE-TT--EEEEEEEEEE---TTS--